Protein AF-0000000083136942 (afdb_homodimer)

Radius of gyration: 23.82 Å; Cα contacts (8 Å, |Δi|>4): 649; chains: 2; bounding box: 63×66×57 Å

Secondary structure (DSSP, 8-state):
--SSHHHHHHHHHHHHHHHHHHHHHHHHHHTEEE-SSSS-EEE--HHHHHHHH-HHHHHHHHHHHHHHHHHHHHHHHHHHHHHHHHHHT-GGGHHHHHHHHHGGGGS-THHHHHHHHHHHTT--SGGG-HHHHHHHHHHHHHHHHHHHHHHHHHHHHTHHHHHHHHHHTT--HHHIIIIIIHHHHHHHHHHHHHHHHHHHHT--HHHHHHHTTTS--HHHHHHHHHHH-HHHHHHHHHHHHHHHHHHHHHHHHHHHHHHHHH-/--SSHHHHHHHHHHHHHHHHHHHHHHHHHHTEEE-SSSS-EEE-THHHHHHHH-HHHHHHHHHHHHHHHHHHHHHHHHHHHHHHHHHHT-GGGHHHHHHHHHGGGGS-THHHHHHHHHHHTT--SGGG-HHHHHHHHHHHHHHHHHHHHHHHHHHHHTHHHHHHHHHHTT--HHHIIIIIIHHHHHHHHHHHHHHHHHHHHT--HHHHHHHTTTS--HHHHHHHHHHH-HHHHHHHHHHHHHHHHHHHHHHHHHHHHHHHHH-

Sequence (526 aa):
MKKSKKGSAAIMLVLIAYLLLPLIVTIVYSLFDKWTEIVPRGFSVKSYVELFQDPEFLMCILRSLIICVVPIVLTTVIILLAMFVTTLYFPKLDKYVQIICMIPYTIQGVILSVSILAAYVRSETFLSNRMVMLFGAYSVIIMPYIYQGIKNGMSAVNVHTLVEAAGMLGCSRIYAFFKVVVPNLISSVVVSSLLAVGIIFGDYVLVRNLTGTSFQNMQIYLYQTMKSDSMKASAVFVVIMAITFIIAAVTLHLKKRGRKAVRMKKSKKGSAAIMLVLIAYLLLPLIVTIVYSLFDKWTEIVPRGFSVKSYVELFQDPEFLMCILRSLIICVVPIVLTTVIILLAMFVTTLYFPKLDKYVQIICMIPYTIQGVILSVSILAAYVRSETFLSNRMVMLFGAYSVIIMPYIYQGIKNGMSAVNVHTLVEAAGMLGCSRIYAFFKVVVPNLISSVVVSSLLAVGIIFGDYVLVRNLTGTSFQNMQIYLYQTMKSDSMKASAVFVVIMAITFIIAAVTLHLKKRGRKAVR

pLDDT: mean 77.83, std 14.34, range [31.64, 95.19]

Nearest PDB structures (foldseek):
  8y5f-assembly1_C  TM=7.840E-01  e=5.054E-07  Escherichia coli
  8ja7-assembly1_A  TM=7.657E-01  e=7.708E-06  Mycobacterium tuberculosis H37Rv
  8zx1-assembly1_B  TM=7.702E-01  e=1.831E-05  Escherichia coli
  3d31-assembly1_C  TM=7.377E-01  e=4.540E-05  unclassified
  4jbw-assembly2_I  TM=7.467E-01  e=3.466E-04  Escherichia coli K-12

Structure (mmCIF, N/CA/C/O backbone):
data_AF-0000000083136942-model_v1
#
loop_
_entity.id
_entity.type
_entity.pdbx_description
1 polymer '2-aminoethylphosphonate transport system permease protein PhnV'
#
loop_
_atom_site.group_PDB
_atom_site.id
_atom_site.type_symbol
_atom_site.label_atom_id
_atom_site.label_alt_id
_atom_site.label_comp_id
_atom_site.label_asym_id
_atom_site.label_entity_id
_atom_site.label_seq_id
_atom_site.pdbx_PDB_ins_code
_atom_site.Cartn_x
_atom_site.Cartn_y
_atom_site.Cartn_z
_atom_site.occupancy
_atom_site.B_iso_or_equiv
_atom_site.auth_seq_id
_atom_site.auth_comp_id
_atom_site.auth_asym_id
_atom_site.auth_atom_id
_atom_site.pdbx_PDB_model_num
ATOM 1 N N . MET A 1 1 ? 32.969 15.234 12.531 1 31.67 1 MET A N 1
ATOM 2 C CA . MET A 1 1 ? 31.609 14.969 12.992 1 31.67 1 MET A CA 1
ATOM 3 C C . MET A 1 1 ? 30.656 14.82 11.812 1 31.67 1 MET A C 1
ATOM 5 O O . MET A 1 1 ? 29.438 14.852 11.984 1 31.67 1 MET A O 1
ATOM 9 N N . LYS A 1 2 ? 31.219 15.086 10.609 1 38.84 2 LYS A N 1
ATOM 10 C CA . LYS A 1 2 ? 30.828 15.211 9.203 1 38.84 2 LYS A CA 1
ATOM 11 C C . LYS A 1 2 ? 30.406 13.867 8.625 1 38.84 2 LYS A C 1
ATOM 13 O O . LYS A 1 2 ? 29.891 13.805 7.508 1 38.84 2 LYS A O 1
ATOM 18 N N . LYS A 1 3 ? 30.953 12.812 9.047 1 42.47 3 LYS A N 1
ATOM 19 C CA . LYS A 1 3 ? 31.156 11.516 8.406 1 42.47 3 LYS A CA 1
ATOM 20 C C . LYS A 1 3 ? 29.906 10.648 8.531 1 42.47 3 LYS A C 1
ATOM 22 O O . LYS A 1 3 ? 29.766 9.641 7.836 1 42.47 3 LYS A O 1
ATOM 27 N N . SER A 1 4 ? 29.156 10.664 9.555 1 46.84 4 SER A N 1
ATOM 28 C CA . SER A 1 4 ? 28.125 9.688 9.891 1 46.84 4 SER A CA 1
ATOM 29 C C . SER A 1 4 ? 26.875 9.898 9.047 1 46.84 4 SER A C 1
ATOM 31 O O . SER A 1 4 ? 25.906 9.141 9.156 1 46.84 4 SER A O 1
ATOM 33 N N . LYS A 1 5 ? 26.797 11.164 8.375 1 52.47 5 LYS A N 1
ATOM 34 C CA . LYS A 1 5 ? 25.812 11.93 7.621 1 52.47 5 LYS A CA 1
ATOM 35 C C . LYS A 1 5 ? 25.359 11.156 6.383 1 52.47 5 LYS A C 1
ATOM 37 O O . LYS A 1 5 ? 24.156 11.07 6.105 1 52.47 5 LYS A O 1
ATOM 42 N N . LYS A 1 6 ? 26.422 10.727 5.617 1 57.09 6 LYS A N 1
ATOM 43 C CA . LYS A 1 6 ? 26.5 10.023 4.34 1 57.09 6 LYS A CA 1
ATOM 44 C C . LYS A 1 6 ? 26.125 8.555 4.496 1 57.09 6 LYS A C 1
ATOM 46 O O . LYS A 1 6 ? 25.734 7.898 3.525 1 57.09 6 LYS A O 1
ATOM 51 N N . GLY A 1 7 ? 26.047 8.289 5.715 1 58.53 7 GLY A N 1
ATOM 52 C CA . GLY A 1 7 ? 25.875 6.871 5.98 1 58.53 7 GLY A CA 1
ATOM 53 C C . GLY A 1 7 ? 24.453 6.391 5.762 1 58.53 7 GLY A C 1
ATOM 54 O O . GLY A 1 7 ? 24.234 5.348 5.141 1 58.53 7 GLY A O 1
ATOM 55 N N . SER A 1 8 ? 23.5 7.207 6.277 1 65 8 SER A N 1
ATOM 56 C CA . SER A 1 8 ? 22.125 6.75 6.145 1 65 8 SER A CA 1
ATOM 57 C C . SER A 1 8 ? 21.672 6.762 4.688 1 65 8 SER A C 1
ATOM 59 O O . SER A 1 8 ? 21.016 5.824 4.227 1 65 8 SER A O 1
ATOM 61 N N . ALA A 1 9 ? 22.016 7.848 4.07 1 67.12 9 ALA A N 1
ATOM 62 C CA . ALA A 1 9 ? 21.734 7.906 2.639 1 67.12 9 ALA A CA 1
ATOM 63 C C . ALA A 1 9 ? 22.453 6.797 1.886 1 67.12 9 ALA A C 1
ATOM 65 O O . ALA A 1 9 ? 21.906 6.211 0.95 1 67.12 9 ALA A O 1
ATOM 66 N N . ALA A 1 10 ? 23.516 6.523 2.434 1 65.62 10 ALA A N 1
ATOM 67 C CA . ALA A 1 10 ? 24.312 5.477 1.812 1 65.62 10 ALA A CA 1
ATOM 68 C C . ALA A 1 10 ? 23.656 4.109 1.978 1 65.62 10 ALA A C 1
ATOM 70 O O . ALA A 1 10 ? 23.641 3.305 1.043 1 65.62 10 ALA A O 1
ATOM 71 N N . ILE A 1 11 ? 23.125 3.943 3.111 1 65.69 11 ILE A N 1
ATOM 72 C CA . ILE A 1 11 ? 22.484 2.66 3.377 1 65.69 11 ILE A CA 1
ATOM 73 C C . ILE A 1 11 ? 21.25 2.504 2.488 1 65.69 11 ILE A C 1
ATOM 75 O O . ILE A 1 11 ? 21.016 1.436 1.917 1 65.69 11 ILE A O 1
ATOM 79 N N . MET A 1 12 ? 20.578 3.604 2.404 1 69.75 12 MET A N 1
ATOM 80 C CA . MET A 1 12 ? 19.406 3.564 1.527 1 69.75 12 MET A CA 1
ATOM 81 C C . MET A 1 12 ? 19.828 3.322 0.08 1 69.75 12 MET A C 1
ATOM 83 O O . MET A 1 12 ? 19.172 2.566 -0.64 1 69.75 12 MET A O 1
ATOM 87 N N . LEU A 1 13 ? 20.859 3.953 -0.242 1 67.38 13 LEU A N 1
ATOM 88 C CA . LEU A 1 13 ? 21.359 3.799 -1.603 1 67.38 13 LEU A CA 1
ATOM 89 C C . LEU A 1 13 ? 21.828 2.365 -1.854 1 67.38 13 LEU A C 1
ATOM 91 O O . LEU A 1 13 ? 21.578 1.812 -2.928 1 67.38 13 LEU A O 1
ATOM 95 N N . VAL A 1 14 ? 22.406 1.811 -0.846 1 64.5 14 VAL A N 1
ATOM 96 C CA . VAL A 1 14 ? 22.875 0.437 -0.974 1 64.5 14 VAL A CA 1
ATOM 97 C C . VAL A 1 14 ? 21.688 -0.509 -1.119 1 64.5 14 VAL A C 1
ATOM 99 O O . VAL A 1 14 ? 21.719 -1.425 -1.946 1 64.5 14 VAL A O 1
ATOM 102 N N . LEU A 1 15 ? 20.734 -0.214 -0.345 1 64.44 15 LEU A N 1
ATOM 103 C CA . LEU A 1 15 ? 19.547 -1.063 -0.399 1 64.44 15 LEU A CA 1
ATOM 104 C C . LEU A 1 15 ? 18.859 -0.941 -1.752 1 64.44 15 LEU A C 1
ATOM 106 O O . LEU A 1 15 ? 18.453 -1.946 -2.338 1 64.44 15 LEU A O 1
ATOM 110 N N . ILE A 1 16 ? 18.828 0.264 -2.215 1 66 16 ILE A N 1
ATOM 111 C CA . ILE A 1 16 ? 18.188 0.523 -3.502 1 66 16 ILE A CA 1
ATOM 112 C C . ILE A 1 16 ? 19.047 -0.062 -4.625 1 66 16 ILE A C 1
ATOM 114 O O . ILE A 1 16 ? 18.516 -0.68 -5.555 1 66 16 ILE A O 1
ATOM 118 N N . ALA A 1 17 ? 20.312 0.191 -4.453 1 62.88 17 ALA A N 1
ATOM 119 C CA . ALA A 1 17 ? 21.219 -0.336 -5.465 1 62.88 17 ALA A CA 1
ATOM 120 C C . ALA A 1 17 ? 21.141 -1.857 -5.543 1 62.88 17 ALA A C 1
ATOM 122 O O . ALA A 1 17 ? 21.141 -2.432 -6.633 1 62.88 17 ALA A O 1
ATOM 123 N N . TYR A 1 18 ? 21.172 -2.402 -4.422 1 60.44 18 TYR A N 1
ATOM 124 C CA . TYR A 1 18 ? 21.031 -3.854 -4.355 1 60.44 18 TYR A CA 1
ATOM 125 C C . TYR A 1 18 ? 19.75 -4.312 -5.059 1 60.44 18 TYR A C 1
ATOM 127 O O . TYR A 1 18 ? 19.75 -5.316 -5.77 1 60.44 18 TYR A O 1
ATOM 135 N N . LEU A 1 19 ? 18.766 -3.479 -4.898 1 59.69 19 LEU A N 1
ATOM 136 C CA . LEU A 1 19 ? 17.469 -3.914 -5.414 1 59.69 19 LEU A CA 1
ATOM 137 C C . LEU A 1 19 ? 17.281 -3.453 -6.855 1 59.69 19 LEU A C 1
ATOM 139 O O . LEU A 1 19 ? 16.578 -4.109 -7.633 1 59.69 19 LEU A O 1
ATOM 143 N N . LEU A 1 20 ? 17.859 -2.326 -7.129 1 63.94 20 LEU A N 1
ATOM 144 C CA . LEU A 1 20 ? 17.75 -1.804 -8.484 1 63.94 20 LEU A CA 1
ATOM 145 C C . LEU A 1 20 ? 18.641 -2.588 -9.438 1 63.94 20 LEU A C 1
ATOM 147 O O . LEU A 1 20 ? 18.391 -2.637 -10.641 1 63.94 20 LEU A O 1
ATOM 151 N N . LEU A 1 21 ? 19.656 -3.184 -8.836 1 64.31 21 LEU A N 1
ATOM 152 C CA . LEU A 1 21 ? 20.609 -3.912 -9.664 1 64.31 21 LEU A CA 1
ATOM 153 C C . LEU A 1 21 ? 19.906 -4.973 -10.508 1 64.31 21 LEU A C 1
ATOM 155 O O . LEU A 1 21 ? 20.125 -5.055 -11.719 1 64.31 21 LEU A O 1
ATOM 159 N N . PRO A 1 22 ? 19.078 -5.727 -9.828 1 61.41 22 PRO A N 1
ATOM 160 C CA . PRO A 1 22 ? 18.375 -6.719 -10.656 1 61.41 22 PRO A CA 1
ATOM 161 C C . PRO A 1 22 ? 17.516 -6.078 -11.742 1 61.41 22 PRO A C 1
ATOM 163 O O . PRO A 1 22 ? 17.344 -6.648 -12.82 1 61.41 22 PRO A O 1
ATOM 166 N N . LEU A 1 23 ? 17.031 -4.988 -11.406 1 63.66 23 LEU A N 1
ATOM 167 C CA . LEU A 1 23 ? 16.219 -4.262 -12.383 1 63.66 23 LEU A CA 1
ATOM 168 C C . LEU A 1 23 ? 17.078 -3.83 -13.578 1 63.66 23 LEU A C 1
ATOM 170 O O . LEU A 1 23 ? 16.656 -3.967 -14.727 1 63.66 23 LEU A O 1
ATOM 174 N N . ILE A 1 24 ? 18.188 -3.277 -13.227 1 64.88 24 ILE A N 1
ATOM 175 C CA . ILE A 1 24 ? 19.094 -2.814 -14.273 1 64.88 24 ILE A CA 1
ATOM 176 C C . ILE A 1 24 ? 19.547 -3.998 -15.117 1 64.88 24 ILE A C 1
ATOM 178 O O . ILE A 1 24 ? 19.609 -3.902 -16.344 1 64.88 24 ILE A O 1
ATOM 182 N N . VAL A 1 25 ? 19.797 -5.059 -14.5 1 61.03 25 VAL A N 1
ATOM 183 C CA . VAL A 1 25 ? 20.25 -6.254 -15.211 1 61.03 25 VAL A CA 1
ATOM 184 C C . VAL A 1 25 ? 19.141 -6.738 -16.156 1 61.03 25 VAL A C 1
ATOM 186 O O . VAL A 1 25 ? 19.422 -7.117 -17.297 1 61.03 25 VAL A O 1
ATOM 189 N N . THR A 1 26 ? 17.969 -6.68 -15.648 1 60.09 26 THR A N 1
ATOM 190 C CA . THR A 1 26 ? 16.859 -7.125 -16.469 1 60.09 26 THR A CA 1
ATOM 191 C C . THR A 1 26 ? 16.672 -6.207 -17.672 1 60.09 26 THR A C 1
ATOM 193 O O . THR A 1 26 ? 16.375 -6.672 -18.781 1 60.09 26 THR A O 1
ATOM 196 N N . ILE A 1 27 ? 16.781 -4.973 -17.406 1 63.72 27 ILE A N 1
ATOM 197 C CA . ILE A 1 27 ? 16.656 -4.008 -18.484 1 63.72 27 ILE A CA 1
ATOM 198 C C . ILE A 1 27 ? 17.719 -4.297 -19.547 1 63.72 27 ILE A C 1
ATOM 200 O O . ILE A 1 27 ? 17.438 -4.289 -20.75 1 63.72 27 ILE A O 1
ATOM 204 N N . VAL A 1 28 ? 18.891 -4.566 -19.047 1 61 28 VAL A N 1
ATOM 205 C CA . VAL A 1 28 ? 19.984 -4.863 -19.953 1 61 28 VAL A CA 1
ATOM 206 C C . VAL A 1 28 ? 19.719 -6.18 -20.688 1 61 28 VAL A C 1
ATOM 208 O O . VAL A 1 28 ? 19.938 -6.285 -21.891 1 61 28 VAL A O 1
ATOM 211 N N . TYR A 1 29 ? 19.234 -7.141 -20.016 1 59.12 29 TYR A N 1
ATOM 212 C CA . TYR A 1 29 ? 18.922 -8.445 -20.594 1 59.12 29 TYR A CA 1
ATOM 213 C C . TYR A 1 29 ? 17.844 -8.32 -21.656 1 59.12 29 TYR A C 1
ATOM 215 O O . TYR A 1 29 ? 17.828 -9.078 -22.625 1 59.12 29 TYR A O 1
ATOM 223 N N . SER A 1 30 ? 16.938 -7.465 -21.375 1 58.81 30 SER A N 1
ATOM 224 C CA . SER A 1 30 ? 15.82 -7.293 -22.297 1 58.81 30 SER A CA 1
ATOM 225 C C . SER A 1 30 ? 16.297 -6.738 -23.641 1 58.81 30 SER A C 1
ATOM 227 O O . SER A 1 30 ? 15.609 -6.898 -24.656 1 58.81 30 SER A O 1
ATOM 229 N N . LEU A 1 31 ? 17.328 -6.09 -23.484 1 56.25 31 LEU A N 1
ATOM 230 C CA . LEU A 1 31 ? 17.844 -5.441 -24.688 1 56.25 31 LEU A CA 1
ATOM 231 C C . LEU A 1 31 ? 18.703 -6.398 -25.5 1 56.25 31 LEU A C 1
ATOM 233 O O . LEU A 1 31 ? 19.062 -6.102 -26.641 1 56.25 31 LEU A O 1
ATOM 237 N N . PHE A 1 32 ? 19.094 -7.633 -24.859 1 51.53 32 PHE A N 1
ATOM 238 C CA . PHE A 1 32 ? 20.031 -8.492 -25.562 1 51.53 32 PHE A CA 1
ATOM 239 C C . PHE A 1 32 ? 19.375 -9.828 -25.922 1 51.53 32 PHE A C 1
ATOM 241 O O . PHE A 1 32 ? 18.516 -10.32 -25.203 1 51.53 32 PHE A O 1
ATOM 248 N N . ASP A 1 33 ? 19.188 -10.344 -27.156 1 49.34 33 ASP A N 1
ATOM 249 C CA . ASP A 1 33 ? 18.547 -11.508 -27.75 1 49.34 33 ASP A CA 1
ATOM 250 C C . ASP A 1 33 ? 19 -12.797 -27.062 1 49.34 33 ASP A C 1
ATOM 252 O O . A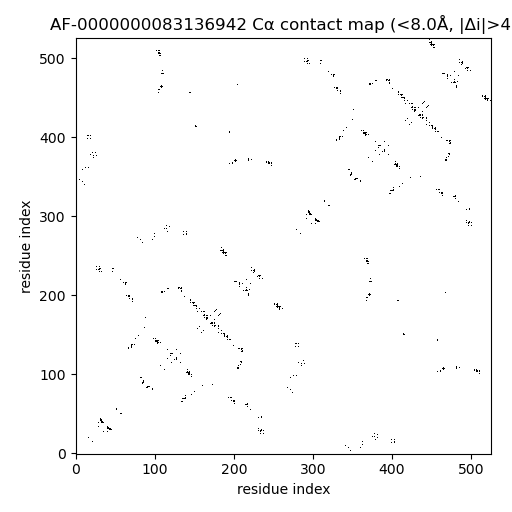SP A 1 33 ? 18.188 -13.711 -26.844 1 49.34 33 ASP A O 1
ATOM 256 N N . LYS A 1 34 ? 20.344 -13.43 -27.266 1 45.78 34 LYS A N 1
ATOM 257 C CA . LYS A 1 34 ? 20.875 -14.758 -26.984 1 45.78 34 LYS A CA 1
ATOM 258 C C . LYS A 1 34 ? 21.703 -14.75 -25.703 1 45.78 34 LYS A C 1
ATOM 260 O O . LYS A 1 34 ? 22.641 -13.961 -25.547 1 45.78 34 LYS A O 1
ATOM 265 N N . TRP A 1 35 ? 21.188 -14.93 -24.5 1 43.81 35 TRP A N 1
ATOM 266 C CA . TRP A 1 35 ? 22.062 -14.984 -23.344 1 43.81 35 TRP A CA 1
ATOM 267 C C . TRP A 1 35 ? 22.812 -16.312 -23.297 1 43.81 35 TRP A C 1
ATOM 269 O O . TRP A 1 35 ? 22.328 -17.281 -22.719 1 43.81 35 TRP A O 1
ATOM 279 N N . THR A 1 36 ? 23.234 -17 -24.344 1 39.06 36 THR A N 1
ATOM 280 C CA . THR A 1 36 ? 24.125 -18.094 -23.969 1 39.06 36 THR A CA 1
ATOM 281 C C . THR A 1 36 ? 25.156 -17.625 -22.938 1 39.06 36 THR A C 1
ATOM 283 O O . THR A 1 36 ? 25.516 -18.375 -22.031 1 39.06 36 THR A O 1
ATOM 286 N N . GLU A 1 37 ? 26.5 -16.906 -23.453 1 38.91 37 GLU A N 1
ATOM 287 C CA . GLU A 1 37 ? 27.688 -16.562 -22.688 1 38.91 37 GLU A CA 1
ATOM 288 C C . GLU A 1 37 ? 27.484 -15.273 -21.891 1 38.91 37 GLU A C 1
ATOM 290 O O . GLU A 1 37 ? 26.484 -14.586 -22.078 1 38.91 37 GLU A O 1
ATOM 295 N N . ILE A 1 38 ? 28.703 -14.617 -21.016 1 41.06 38 ILE A N 1
ATOM 296 C CA . ILE A 1 38 ? 29 -13.484 -20.156 1 41.06 38 ILE A CA 1
ATOM 297 C C . ILE A 1 38 ? 28.438 -12.203 -20.766 1 41.06 38 ILE A C 1
ATOM 299 O O . ILE A 1 38 ? 28.219 -11.219 -20.062 1 41.06 38 ILE A O 1
ATOM 303 N N . VAL A 1 39 ? 28.703 -11.891 -22.125 1 40.75 39 VAL A N 1
ATOM 304 C CA . VAL A 1 39 ? 28.531 -10.625 -22.828 1 40.75 39 VAL A CA 1
ATOM 305 C C . VAL A 1 39 ? 27.266 -10.672 -23.688 1 40.75 39 VAL A C 1
ATOM 307 O O . VAL A 1 39 ? 27.094 -11.602 -24.484 1 40.75 39 VAL A O 1
ATOM 310 N N . PRO A 1 40 ? 26.141 -9.93 -23.266 1 46.78 40 PRO A N 1
ATOM 311 C CA . PRO A 1 40 ? 24.906 -9.859 -24.047 1 46.78 40 PRO A CA 1
ATOM 312 C C . PRO A 1 40 ? 25.172 -9.656 -25.547 1 46.78 40 PRO A C 1
ATOM 314 O O . PRO A 1 40 ? 25.922 -8.75 -25.922 1 46.78 40 PRO A O 1
ATOM 317 N N . ARG A 1 41 ? 25.438 -10.555 -26.422 1 44.19 41 ARG A N 1
ATOM 318 C CA . ARG A 1 41 ? 25.594 -10.383 -27.859 1 44.19 41 ARG A CA 1
ATOM 319 C C . ARG A 1 41 ? 24.234 -10.375 -28.562 1 44.19 41 ARG A C 1
ATOM 321 O O . ARG A 1 41 ? 23.344 -11.164 -28.219 1 44.19 41 ARG A O 1
ATOM 328 N N . GLY A 1 42 ? 23.797 -9.195 -29.469 1 46.5 42 GLY A N 1
ATOM 329 C CA . GLY A 1 42 ? 22.812 -8.914 -30.484 1 46.5 42 GLY A CA 1
ATOM 330 C C . GLY A 1 42 ? 21.594 -8.18 -29.953 1 46.5 42 GLY A C 1
ATOM 331 O O . GLY A 1 42 ? 20.797 -8.75 -29.219 1 46.5 42 GLY A O 1
ATOM 332 N N . PHE A 1 43 ? 21.578 -6.977 -30 1 50.41 43 PHE A N 1
ATOM 333 C CA . PHE A 1 43 ? 20.484 -6.062 -29.719 1 50.41 43 PHE A CA 1
ATOM 334 C C . PHE A 1 43 ? 19.219 -6.504 -30.453 1 50.41 43 PHE A C 1
ATOM 336 O O . PHE A 1 43 ? 19.219 -6.656 -31.672 1 50.41 43 PHE A O 1
ATOM 343 N N . SER A 1 44 ? 18.5 -7.457 -30.203 1 58.31 44 SER A N 1
ATOM 344 C CA . SER A 1 44 ? 17.312 -7.812 -30.984 1 58.31 44 SER A CA 1
ATOM 345 C C . SER A 1 44 ? 16.062 -7.137 -30.422 1 58.31 44 SER A C 1
ATOM 347 O O . SER A 1 44 ? 15.703 -7.352 -29.266 1 58.31 44 SER A O 1
ATOM 349 N N . VAL A 1 45 ? 15.711 -5.914 -31.031 1 66.5 45 VAL A N 1
ATOM 350 C CA . VAL A 1 45 ? 14.453 -5.191 -30.828 1 66.5 45 VAL A CA 1
ATOM 351 C C . VAL A 1 45 ? 13.289 -6.031 -31.344 1 66.5 45 VAL A C 1
ATOM 353 O O . VAL A 1 45 ? 12.133 -5.602 -31.281 1 66.5 45 VAL A O 1
ATOM 356 N N . LYS A 1 46 ? 13.57 -7.188 -31.844 1 73.56 46 LYS A N 1
ATOM 357 C CA . LYS A 1 46 ? 12.531 -8.031 -32.406 1 73.56 46 LYS A CA 1
ATOM 358 C C . LYS A 1 46 ? 11.484 -8.406 -31.375 1 73.56 46 LYS A C 1
ATOM 360 O O . LYS A 1 46 ? 10.289 -8.43 -31.656 1 73.56 46 LYS A O 1
ATOM 365 N N . SER A 1 47 ? 11.977 -8.516 -30.156 1 75.81 47 SER A N 1
ATOM 366 C CA . SER A 1 47 ? 11.062 -8.906 -29.078 1 75.81 47 SER A CA 1
ATOM 367 C C . SER A 1 47 ? 10.094 -7.773 -28.75 1 75.81 47 SER A C 1
ATOM 369 O O . SER A 1 47 ? 8.93 -8.023 -28.438 1 75.81 47 SER A O 1
ATOM 371 N N . TYR A 1 48 ? 10.57 -6.625 -29 1 80.69 48 TYR A N 1
ATOM 372 C CA . TYR A 1 48 ? 9.703 -5.488 -28.719 1 80.69 48 TYR A CA 1
ATOM 373 C C . TYR A 1 48 ? 8.648 -5.32 -29.812 1 80.69 48 TYR A C 1
ATOM 375 O O . TYR A 1 48 ? 7.488 -5.027 -29.531 1 80.69 48 TYR A O 1
ATOM 383 N N . VAL A 1 49 ? 9.07 -5.559 -30.984 1 80.31 49 VAL A N 1
ATOM 384 C CA . VAL A 1 49 ? 8.148 -5.434 -32.125 1 80.31 49 VAL A CA 1
ATOM 385 C C . VAL A 1 49 ? 7.074 -6.516 -32.031 1 80.31 49 VAL A C 1
ATOM 387 O O . VAL A 1 49 ? 5.891 -6.242 -32.25 1 80.31 49 VAL A O 1
ATOM 390 N N . GLU A 1 50 ? 7.438 -7.609 -31.688 1 82.56 50 GLU A N 1
ATOM 391 C CA . GLU A 1 50 ? 6.496 -8.711 -31.562 1 82.56 50 GLU A CA 1
ATOM 392 C C . GLU A 1 50 ? 5.5 -8.461 -30.438 1 82.56 50 GLU A C 1
ATOM 394 O O . GLU A 1 50 ? 4.32 -8.805 -30.547 1 82.56 50 GLU A O 1
ATOM 399 N N . LEU A 1 51 ? 5.977 -7.84 -29.438 1 84.75 51 LEU A N 1
ATOM 400 C CA . LEU A 1 51 ? 5.125 -7.562 -28.281 1 84.75 51 LEU A CA 1
ATOM 401 C C . LEU A 1 51 ? 4.043 -6.555 -28.641 1 84.75 51 LEU A C 1
ATOM 403 O O . LEU A 1 51 ? 2.875 -6.738 -28.281 1 84.75 51 LEU A O 1
ATOM 407 N N . PHE A 1 52 ? 4.469 -5.508 -29.375 1 87.44 52 PHE A N 1
ATOM 408 C CA . PHE A 1 52 ? 3.514 -4.445 -29.672 1 87.44 52 PHE A CA 1
ATOM 409 C C . PHE A 1 52 ? 2.598 -4.844 -30.828 1 87.44 52 PHE A C 1
ATOM 411 O O . PHE A 1 52 ? 1.589 -4.184 -31.078 1 87.44 52 PHE A O 1
ATOM 418 N N . GLN A 1 53 ? 2.895 -5.949 -31.453 1 86.62 53 GLN A N 1
ATOM 419 C CA . GLN A 1 53 ? 2.035 -6.484 -32.5 1 86.62 53 GLN A CA 1
ATOM 420 C C . GLN A 1 53 ? 1.054 -7.508 -31.938 1 86.62 53 GLN A C 1
ATOM 422 O O . GLN A 1 53 ? 0.091 -7.887 -32.625 1 86.62 53 GLN A O 1
ATOM 427 N N . ASP A 1 54 ? 1.229 -7.867 -30.719 1 86.94 54 ASP A N 1
ATOM 428 C CA . ASP A 1 54 ? 0.336 -8.805 -30.047 1 86.94 54 ASP A CA 1
ATOM 429 C C . ASP A 1 54 ? -0.864 -8.078 -29.438 1 86.94 54 ASP A C 1
ATOM 431 O O . ASP A 1 54 ? -0.719 -7.32 -28.484 1 86.94 54 ASP A O 1
ATOM 435 N N . PRO A 1 55 ? -1.991 -8.297 -30.047 1 88.88 55 PRO A N 1
ATOM 436 C CA . PRO A 1 55 ? -3.189 -7.621 -29.547 1 88.88 55 PRO A CA 1
ATOM 437 C C . PRO A 1 55 ? -3.484 -7.949 -28.094 1 88.88 55 PRO A C 1
ATOM 439 O O . PRO A 1 55 ? -4.035 -7.113 -27.359 1 88.88 55 PRO A O 1
ATOM 442 N N . GLU A 1 56 ? -3.107 -9.062 -27.688 1 87.56 56 GLU A N 1
ATOM 443 C CA . GLU A 1 56 ? -3.355 -9.445 -26.297 1 87.56 56 GLU A CA 1
ATOM 444 C C . GLU A 1 56 ? -2.514 -8.617 -25.328 1 87.56 56 GLU A C 1
ATOM 446 O O . GLU A 1 56 ? -2.979 -8.242 -24.25 1 87.56 56 GLU A O 1
ATOM 451 N N . PHE A 1 57 ? -1.362 -8.312 -25.797 1 89.19 57 PHE A N 1
ATOM 452 C CA . PHE A 1 57 ? -0.48 -7.504 -24.969 1 89.19 57 PHE A CA 1
ATOM 453 C C . PHE A 1 57 ? -1.015 -6.082 -24.828 1 89.19 57 PHE A C 1
ATOM 455 O O . PHE A 1 57 ? -1.04 -5.523 -23.734 1 89.19 57 PHE A O 1
ATOM 462 N N . LEU A 1 58 ? -1.463 -5.539 -25.859 1 89.5 58 LEU A N 1
ATOM 463 C CA . LEU A 1 58 ? -2.008 -4.184 -25.828 1 89.5 58 LEU A CA 1
ATOM 464 C C . LEU A 1 58 ? -3.271 -4.125 -24.984 1 89.5 58 LEU A C 1
ATOM 466 O O . LEU A 1 58 ? -3.496 -3.145 -24.266 1 89.5 58 LEU A O 1
ATOM 470 N N . MET A 1 59 ? -4.016 -5.133 -25.062 1 90.25 59 MET A N 1
ATOM 471 C CA . MET A 1 59 ? -5.23 -5.188 -24.266 1 90.25 59 MET A CA 1
ATOM 472 C C . MET A 1 59 ? -4.898 -5.316 -22.781 1 90.25 59 MET A C 1
ATOM 474 O O . MET A 1 59 ? -5.605 -4.77 -21.938 1 90.25 59 MET A O 1
ATOM 478 N N . CYS A 1 60 ? -3.812 -5.984 -22.453 1 89.88 60 CYS A N 1
ATOM 479 C CA . CYS A 1 60 ? -3.381 -6.137 -21.078 1 89.88 60 CYS A CA 1
ATOM 480 C C . CYS A 1 60 ? -2.953 -4.797 -20.484 1 89.88 60 CYS A C 1
ATOM 482 O O . CYS A 1 60 ? -3.189 -4.531 -19.297 1 89.88 60 CYS A O 1
ATOM 484 N N . ILE A 1 61 ? -2.336 -4.016 -21.391 1 88.94 61 ILE A N 1
ATOM 485 C CA . ILE A 1 61 ? -1.915 -2.689 -20.938 1 88.94 61 ILE A CA 1
ATOM 486 C C . ILE A 1 61 ? -3.143 -1.843 -20.609 1 88.94 61 ILE A C 1
ATOM 488 O O . ILE A 1 61 ? -3.209 -1.229 -19.547 1 88.94 61 ILE A O 1
ATOM 492 N N . LEU A 1 62 ? -4.074 -1.876 -21.469 1 90.25 62 LEU A N 1
ATOM 493 C CA . LEU A 1 62 ? -5.289 -1.094 -21.281 1 90.25 62 LEU A CA 1
ATOM 494 C C . LEU A 1 62 ? -6.074 -1.591 -20.062 1 90.25 62 LEU A C 1
ATOM 496 O O . LEU A 1 62 ? -6.59 -0.79 -19.281 1 90.25 62 LEU A O 1
ATOM 500 N N . ARG A 1 63 ? -6.133 -2.859 -19.938 1 90.56 63 ARG A N 1
ATOM 501 C CA . ARG A 1 63 ? -6.84 -3.445 -18.797 1 90.56 63 ARG A CA 1
ATOM 502 C C . ARG A 1 63 ? -6.18 -3.055 -17.484 1 90.56 63 ARG A C 1
ATOM 504 O O . ARG A 1 63 ? -6.863 -2.73 -16.5 1 90.56 63 ARG A O 1
ATOM 511 N N . SER A 1 64 ? -4.852 -3.078 -17.469 1 89.69 64 SER A N 1
ATOM 512 C CA . SER A 1 64 ? -4.117 -2.707 -16.266 1 89.69 64 SER A CA 1
ATOM 513 C C . SER A 1 64 ? -4.371 -1.251 -15.891 1 89.69 64 SER A C 1
ATOM 515 O O . SER A 1 64 ? -4.52 -0.925 -14.711 1 89.69 64 SER A O 1
ATOM 517 N N . LEU A 1 65 ? -4.5 -0.444 -16.891 1 89.12 65 LEU A N 1
ATOM 518 C CA . LEU A 1 65 ? -4.754 0.971 -16.656 1 89.12 65 LEU A CA 1
ATOM 519 C C . LEU A 1 65 ? -6.164 1.183 -16.109 1 89.12 65 LEU A C 1
ATOM 521 O O . LEU A 1 65 ? -6.359 1.946 -15.156 1 89.12 65 LEU A O 1
ATOM 525 N N . ILE A 1 66 ? -7.062 0.502 -16.641 1 92 66 ILE A N 1
ATOM 526 C CA . ILE A 1 66 ? -8.453 0.641 -16.219 1 92 66 ILE A CA 1
ATOM 527 C C . ILE A 1 66 ? -8.633 0.103 -14.805 1 92 66 ILE A C 1
ATOM 529 O O . ILE A 1 66 ? -9.328 0.708 -13.992 1 92 66 ILE A O 1
ATOM 533 N N . ILE A 1 67 ? -7.949 -0.966 -14.531 1 91.69 67 ILE A N 1
ATOM 534 C CA . ILE A 1 67 ? -8.031 -1.604 -13.227 1 91.69 67 ILE A CA 1
ATOM 535 C C . ILE A 1 67 ? -7.449 -0.68 -12.156 1 91.69 67 ILE A C 1
ATOM 537 O O . ILE A 1 67 ? -7.887 -0.698 -11.008 1 91.69 67 ILE A O 1
ATOM 541 N N . CYS A 1 68 ? -6.555 0.128 -12.586 1 89.88 68 CYS A N 1
ATOM 542 C CA . CYS A 1 68 ? -5.934 1.062 -11.656 1 89.88 68 CYS A CA 1
ATOM 543 C C . CYS A 1 68 ? -6.781 2.316 -11.5 1 89.88 68 CYS A C 1
ATOM 545 O O . CYS A 1 68 ? -7.125 2.701 -10.375 1 89.88 68 CYS A O 1
ATOM 547 N N . VAL A 1 69 ? -7.238 2.877 -12.578 1 91.69 69 VAL A N 1
ATOM 548 C CA . VAL A 1 69 ? -7.828 4.211 -12.594 1 91.69 69 VAL A CA 1
ATOM 549 C C . VAL A 1 69 ? -9.227 4.164 -11.977 1 91.69 69 VAL A C 1
ATOM 551 O O . VAL A 1 69 ? -9.57 5 -11.133 1 91.69 69 VAL A O 1
ATOM 554 N N . VAL A 1 70 ? -10.008 3.229 -12.266 1 94.75 70 VAL A N 1
ATOM 555 C CA . VAL A 1 70 ? -11.422 3.205 -11.891 1 94.75 70 VAL A CA 1
ATOM 556 C C . VAL A 1 70 ? -11.555 3.1 -10.375 1 94.75 70 VAL A C 1
ATOM 558 O O . VAL A 1 70 ? -12.195 3.941 -9.742 1 94.75 70 VAL A O 1
ATOM 561 N N . PRO A 1 71 ? -10.914 2.084 -9.727 1 94.56 71 PRO A N 1
ATOM 562 C CA . PRO A 1 71 ? -11.055 2.002 -8.273 1 94.56 71 PRO A CA 1
ATOM 563 C C . PRO A 1 71 ? -10.461 3.209 -7.555 1 94.56 71 PRO A C 1
ATOM 565 O O . PRO A 1 71 ? -10.984 3.641 -6.523 1 94.56 71 PRO A O 1
ATOM 568 N N . ILE A 1 72 ? -9.391 3.754 -8.078 1 94.38 72 ILE A N 1
ATOM 569 C CA . ILE A 1 72 ? -8.719 4.875 -7.426 1 94.38 72 ILE A CA 1
ATOM 570 C C . ILE A 1 72 ? -9.625 6.105 -7.473 1 94.38 72 ILE A C 1
ATOM 572 O O . ILE A 1 72 ? -9.805 6.785 -6.457 1 94.38 72 ILE A O 1
ATOM 576 N N . VAL A 1 73 ? -10.211 6.402 -8.625 1 95.19 73 VAL A N 1
ATOM 577 C CA . VAL A 1 73 ? -11.102 7.551 -8.781 1 95.19 73 VAL A CA 1
ATOM 578 C C . VAL A 1 73 ? -12.344 7.355 -7.922 1 95.19 73 VAL A C 1
ATOM 580 O O . VAL A 1 73 ? -12.75 8.258 -7.184 1 95.19 73 VAL A O 1
ATOM 583 N N . LEU A 1 74 ? -12.898 6.223 -7.992 1 93.75 74 LEU A N 1
ATOM 584 C CA . LEU A 1 74 ? -14.109 5.926 -7.242 1 93.75 74 LEU A CA 1
ATOM 585 C C . LEU A 1 74 ? -13.875 6.066 -5.746 1 93.75 74 LEU A C 1
ATOM 587 O O . LEU A 1 74 ? -14.641 6.738 -5.051 1 93.75 74 LEU A O 1
ATOM 591 N N . THR A 1 75 ? -12.789 5.473 -5.23 1 94 75 THR A N 1
ATOM 592 C CA . THR A 1 75 ? -12.492 5.488 -3.803 1 94 75 THR A CA 1
ATOM 593 C C . THR A 1 75 ? -12.141 6.898 -3.338 1 94 75 THR A C 1
ATOM 595 O O . THR A 1 75 ? -12.562 7.324 -2.26 1 94 75 THR A O 1
ATOM 598 N N . THR A 1 76 ? -11.398 7.602 -4.164 1 94.5 76 THR A N 1
ATOM 599 C CA . THR A 1 76 ? -11.016 8.969 -3.814 1 94.5 76 THR A CA 1
ATOM 600 C C . THR A 1 76 ? -12.25 9.852 -3.682 1 94.5 76 THR A C 1
ATOM 602 O O . THR A 1 76 ? -12.375 10.609 -2.713 1 94.5 76 THR A O 1
ATOM 605 N N . VAL A 1 77 ? -13.148 9.758 -4.629 1 93.56 77 VAL A N 1
ATOM 606 C CA . VAL A 1 77 ? -14.367 10.562 -4.613 1 93.56 77 VAL A CA 1
ATOM 607 C C . VAL A 1 77 ? -15.203 10.203 -3.391 1 93.56 77 VAL A C 1
ATOM 609 O O . VAL A 1 77 ? -15.695 11.086 -2.682 1 93.56 77 VAL A O 1
ATOM 612 N N . ILE A 1 78 ? -15.352 8.992 -3.105 1 91.31 78 ILE A N 1
ATOM 613 C CA . ILE A 1 78 ? -16.172 8.523 -1.993 1 91.31 78 ILE A CA 1
ATOM 614 C C . ILE A 1 78 ? -15.57 9 -0.673 1 91.31 78 ILE A C 1
ATOM 616 O O . ILE A 1 78 ? -16.281 9.508 0.194 1 91.31 78 ILE A O 1
ATOM 620 N N . ILE A 1 79 ? -14.258 8.852 -0.508 1 92.69 79 ILE A N 1
ATOM 621 C CA . ILE A 1 79 ? -13.594 9.234 0.737 1 92.69 79 ILE A CA 1
ATOM 622 C C . ILE A 1 79 ? -13.617 10.75 0.894 1 92.69 79 ILE A C 1
ATOM 624 O O . ILE A 1 79 ? -13.828 11.266 1.995 1 92.69 79 ILE A O 1
ATOM 628 N N . LEU A 1 80 ? -13.398 11.492 -0.198 1 91.75 80 LEU A N 1
ATOM 629 C CA . LEU A 1 80 ? -13.453 12.953 -0.148 1 91.75 80 LEU A CA 1
ATOM 630 C C . LEU A 1 80 ? -14.836 13.43 0.278 1 91.75 80 LEU A C 1
ATOM 632 O O . LEU A 1 80 ? -14.961 14.359 1.083 1 91.75 80 LEU A O 1
ATOM 636 N N . LEU A 1 81 ? -15.867 12.812 -0.277 1 90.44 81 LEU A N 1
ATOM 637 C CA . LEU A 1 81 ? -17.234 13.172 0.089 1 90.44 81 LEU A CA 1
ATOM 638 C C . LEU A 1 81 ? -17.5 12.836 1.551 1 90.44 81 LEU A C 1
ATOM 640 O O . LEU A 1 81 ? -18.156 13.609 2.258 1 90.44 81 LEU A O 1
ATOM 644 N N . ALA A 1 82 ? -17.016 11.703 1.971 1 89.81 82 ALA A N 1
ATOM 645 C CA . ALA A 1 82 ? -17.203 11.32 3.369 1 89.81 82 ALA A CA 1
ATOM 646 C C . ALA A 1 82 ? -16.484 12.297 4.301 1 89.81 82 ALA A C 1
ATOM 648 O O . ALA A 1 82 ? -17.031 12.703 5.324 1 89.81 82 ALA A O 1
ATOM 649 N N . MET A 1 83 ? -15.289 12.672 3.939 1 90.19 83 MET A N 1
ATOM 650 C CA . MET A 1 83 ? -14.516 13.578 4.781 1 90.19 83 MET A CA 1
ATOM 651 C C . MET A 1 83 ? -15.094 14.984 4.734 1 90.19 83 MET A C 1
ATOM 653 O O . MET A 1 83 ? -14.969 15.75 5.695 1 90.19 83 MET A O 1
ATOM 657 N N . PHE A 1 84 ? -15.734 15.352 3.604 1 88.69 84 PHE A N 1
ATOM 658 C CA . PHE A 1 84 ? -16.469 16.609 3.492 1 88.69 84 PHE A CA 1
ATOM 659 C C . PHE A 1 84 ? -17.578 16.672 4.535 1 88.69 84 PHE A C 1
ATOM 661 O O . PHE A 1 84 ? -17.688 17.672 5.266 1 88.69 84 PHE A O 1
ATOM 668 N N . VAL A 1 85 ? -18.281 15.625 4.598 1 87 85 VAL A N 1
ATOM 669 C CA . VAL A 1 85 ? -19.422 15.586 5.496 1 87 85 VAL A CA 1
ATOM 670 C C . VAL A 1 85 ? -18.938 15.562 6.945 1 87 85 VAL A C 1
ATOM 672 O O . VAL A 1 85 ? -19.484 16.281 7.797 1 87 85 VAL A O 1
ATOM 675 N N . THR A 1 86 ? -17.906 14.859 7.215 1 88 86 THR A N 1
ATOM 676 C CA . THR A 1 86 ? -17.453 14.719 8.594 1 88 86 THR A CA 1
ATOM 677 C C . THR A 1 86 ? -16.719 15.969 9.062 1 88 86 THR A C 1
ATOM 679 O O . THR A 1 86 ? -16.766 16.312 10.242 1 88 86 THR A O 1
ATOM 682 N N . THR A 1 87 ? -16.094 16.625 8.211 1 86.19 87 THR A N 1
ATOM 683 C CA . THR A 1 87 ? -15.336 17.812 8.586 1 86.19 87 THR A CA 1
ATOM 684 C C . THR A 1 87 ? -16.266 19.016 8.789 1 86.19 87 THR A C 1
ATOM 686 O O . THR A 1 87 ? -16.078 19.797 9.727 1 86.19 87 THR A O 1
ATOM 689 N N . LEU A 1 88 ? -17.297 19.172 8 1 85.38 88 LEU A N 1
ATOM 690 C CA . LEU A 1 88 ? -18.094 20.391 8.008 1 85.38 88 LEU A CA 1
ATOM 691 C C . LEU A 1 88 ? -19.344 20.219 8.867 1 85.38 88 LEU A C 1
ATOM 693 O O . LEU A 1 88 ? -19.797 21.172 9.523 1 85.38 88 LEU A O 1
ATOM 697 N N . TYR A 1 89 ? -19.875 18.984 8.852 1 84.75 89 TYR A N 1
ATOM 698 C CA . TYR A 1 89 ? -21.219 18.875 9.43 1 84.75 89 TYR A CA 1
ATOM 699 C C . TYR A 1 89 ? -21.219 17.938 10.633 1 84.75 89 TYR A C 1
ATOM 701 O O . TYR A 1 89 ? -21.859 18.219 11.648 1 84.75 89 TYR A O 1
ATOM 709 N N . PHE A 1 90 ? -20.578 16.828 10.469 1 87.12 90 PHE A N 1
ATOM 710 C CA . PHE A 1 90 ? -20.672 15.836 11.539 1 87.12 90 PHE A CA 1
ATOM 711 C C . PHE A 1 90 ? -19.281 15.375 11.961 1 87.12 90 PHE A C 1
ATOM 713 O O . PHE A 1 90 ? -18.891 14.234 11.703 1 87.12 90 PHE A O 1
ATOM 720 N N . PRO A 1 91 ? -18.609 16.125 12.719 1 83.88 91 PRO A N 1
ATOM 721 C CA . PRO A 1 91 ? -17.25 15.758 13.125 1 83.88 91 PRO A CA 1
ATOM 722 C C . PRO A 1 91 ? -17.203 14.5 13.984 1 83.88 91 PRO A C 1
ATOM 724 O O . PRO A 1 91 ? -16.188 13.797 14.008 1 83.88 91 PRO A O 1
ATOM 727 N N . LYS A 1 92 ? -18.328 14.172 14.594 1 83.31 92 LYS A N 1
ATOM 728 C CA . LYS A 1 92 ? -18.375 13 15.461 1 83.31 92 LYS A CA 1
ATOM 729 C C . LYS A 1 92 ? -18.344 11.711 14.641 1 83.31 92 LYS A C 1
ATOM 731 O O . LYS A 1 92 ? -17.953 10.656 15.141 1 83.31 92 LYS A O 1
ATOM 736 N N . LEU A 1 93 ? -18.719 11.789 13.414 1 83.31 93 LEU A N 1
ATOM 737 C CA . LEU A 1 93 ? -18.766 10.617 12.547 1 83.31 93 LEU A CA 1
ATOM 738 C C . LEU A 1 93 ? -17.375 10.328 11.961 1 83.31 93 LEU A C 1
ATOM 740 O O . LEU A 1 93 ? -17.188 9.312 11.289 1 83.31 93 LEU A O 1
ATOM 744 N N . ASP A 1 94 ? -16.484 11.188 12.281 1 83.56 94 ASP A N 1
ATOM 745 C CA . ASP A 1 94 ? -15.125 11.047 11.75 1 83.56 94 ASP A CA 1
ATOM 746 C C . ASP A 1 94 ? -14.484 9.75 12.242 1 83.56 94 ASP A C 1
ATOM 748 O O . ASP A 1 94 ? -13.797 9.062 11.484 1 83.56 94 ASP A O 1
ATOM 752 N N . LYS A 1 95 ? -14.789 9.461 13.469 1 79.5 95 LYS A N 1
ATOM 753 C CA . LYS A 1 95 ? -14.227 8.242 14.055 1 79.5 95 LYS A CA 1
ATOM 754 C C . LYS A 1 95 ? -14.742 7 13.336 1 79.5 95 LYS A C 1
ATOM 756 O O . LYS A 1 95 ? -14.008 6.031 13.141 1 79.5 95 LYS A O 1
ATOM 761 N N . TYR A 1 96 ? -15.953 7.008 12.945 1 80.25 96 TYR A N 1
ATOM 762 C CA . TYR A 1 96 ? -16.547 5.863 12.266 1 80.25 96 TYR A CA 1
ATOM 763 C C . TYR A 1 96 ? -16 5.738 10.844 1 80.25 96 TYR A C 1
ATOM 765 O O . TYR A 1 96 ? -15.797 4.629 10.344 1 80.25 96 TYR A O 1
ATOM 773 N N . VAL A 1 97 ? -15.805 6.871 10.258 1 83.62 97 VAL A N 1
ATOM 774 C CA . VAL A 1 97 ? -15.227 6.852 8.922 1 83.62 97 VAL A CA 1
ATOM 775 C C . VAL A 1 97 ? -13.812 6.273 8.969 1 83.62 97 VAL A C 1
ATOM 777 O O . VAL A 1 97 ? -13.438 5.469 8.117 1 83.62 97 VAL A O 1
ATOM 780 N N . GLN A 1 98 ? -13.125 6.617 9.938 1 82.25 98 GLN A N 1
ATOM 781 C CA . GLN A 1 98 ? -11.773 6.109 10.125 1 82.25 98 GLN A CA 1
ATOM 782 C C . GLN A 1 98 ? -11.773 4.598 10.336 1 82.25 98 GLN A C 1
ATOM 784 O O . GLN A 1 98 ? -11 3.877 9.703 1 82.25 98 GLN A O 1
ATOM 789 N N . ILE A 1 99 ? -12.664 4.141 11.141 1 76.75 99 ILE A N 1
ATOM 790 C CA . ILE A 1 99 ? -12.742 2.717 11.453 1 76.75 99 ILE A CA 1
ATOM 791 C C . ILE A 1 99 ? -13.117 1.931 10.195 1 76.75 99 ILE A C 1
ATOM 793 O O . ILE A 1 99 ? -12.492 0.914 9.883 1 76.75 99 ILE A O 1
ATOM 797 N N . ILE A 1 100 ? -14.039 2.416 9.539 1 80.19 100 ILE A N 1
ATOM 798 C CA . ILE A 1 100 ? -14.523 1.748 8.336 1 80.19 100 ILE A CA 1
ATOM 799 C C . ILE A 1 100 ? -13.406 1.678 7.301 1 80.19 100 ILE A C 1
ATOM 801 O O . ILE A 1 100 ? -13.219 0.646 6.652 1 80.19 100 ILE A O 1
ATOM 805 N N . CYS A 1 101 ? -12.672 2.746 7.168 1 84.25 101 CYS A N 1
ATOM 806 C CA . CYS A 1 101 ? -11.602 2.816 6.18 1 84.25 101 CYS A CA 1
ATOM 807 C C . CYS A 1 101 ? -10.422 1.94 6.59 1 84.25 101 CYS A C 1
ATOM 809 O O . CYS A 1 101 ? -9.641 1.509 5.742 1 84.25 101 CYS A O 1
ATOM 811 N N . MET A 1 102 ? -10.359 1.549 7.824 1 75.62 102 MET A N 1
ATOM 812 C CA . MET A 1 102 ? -9.211 0.788 8.305 1 75.62 102 MET A CA 1
ATOM 813 C C . MET A 1 102 ? -9.516 -0.708 8.312 1 75.62 102 MET A C 1
ATOM 815 O O . MET A 1 102 ? -8.602 -1.529 8.398 1 75.62 102 MET A O 1
ATOM 819 N N . ILE A 1 103 ? -10.68 -1.113 8.125 1 74.88 103 ILE A N 1
ATOM 820 C CA . ILE A 1 103 ? -11.125 -2.502 8.172 1 74.88 103 ILE A CA 1
ATOM 821 C C . ILE A 1 103 ? -10.445 -3.299 7.062 1 74.88 103 ILE A C 1
ATOM 823 O O . ILE A 1 103 ? -10.023 -4.438 7.273 1 74.88 103 ILE A O 1
ATOM 827 N N . PRO A 1 104 ? -10.289 -2.719 5.883 1 78.44 104 PRO A N 1
ATOM 828 C CA . PRO A 1 104 ? -9.703 -3.473 4.773 1 78.44 104 PRO A CA 1
ATOM 829 C C . PRO A 1 104 ? -8.289 -3.959 5.078 1 78.44 104 PRO A C 1
ATOM 831 O O . PRO A 1 104 ? -7.812 -4.914 4.457 1 78.44 104 PRO A O 1
ATOM 834 N N . TYR A 1 105 ? -7.648 -3.381 6.051 1 73.12 105 TYR A N 1
ATOM 835 C CA . TYR A 1 105 ? -6.328 -3.854 6.457 1 73.12 105 TYR A CA 1
ATOM 836 C C . TYR A 1 105 ? -6.391 -5.305 6.922 1 73.12 105 TYR A C 1
ATOM 838 O O . TYR A 1 105 ? -5.414 -6.043 6.801 1 73.12 105 TYR A O 1
ATOM 846 N N . THR A 1 106 ? -7.594 -5.66 7.332 1 69 106 THR A N 1
ATOM 847 C CA . THR A 1 106 ? -7.762 -6.988 7.906 1 69 106 THR A CA 1
ATOM 848 C C . THR A 1 106 ? -8.039 -8.016 6.816 1 69 106 THR A C 1
ATOM 850 O O . THR A 1 106 ? -7.918 -9.219 7.047 1 69 106 THR A O 1
ATOM 853 N N . ILE A 1 107 ? -8.383 -7.348 5.695 1 74.56 107 ILE A N 1
ATOM 854 C CA . ILE A 1 107 ? -8.758 -8.234 4.602 1 74.56 107 ILE A CA 1
ATOM 855 C C . ILE A 1 107 ? -7.809 -8.039 3.426 1 74.56 107 ILE A C 1
ATOM 857 O O . ILE A 1 107 ? -7.891 -7.027 2.719 1 74.56 107 ILE A O 1
ATOM 861 N N . GLN A 1 108 ? -6.816 -8.82 3.346 1 75.62 108 GLN A N 1
ATOM 862 C CA . GLN A 1 108 ? -5.859 -8.633 2.262 1 75.62 108 GLN A CA 1
ATOM 863 C C . GLN A 1 108 ? -5.484 -9.961 1.62 1 75.62 108 GLN A C 1
ATOM 865 O O . GLN A 1 108 ? -5.73 -11.023 2.195 1 75.62 108 GLN A O 1
ATOM 870 N N . GLY A 1 109 ? -5.043 -9.836 0.475 1 74.44 109 GLY A N 1
ATOM 871 C CA . GLY A 1 109 ? -4.387 -10.953 -0.183 1 74.44 109 GLY A CA 1
ATOM 872 C C . GLY A 1 109 ? -5.363 -12 -0.694 1 74.44 109 GLY A C 1
ATOM 873 O O . GLY A 1 109 ? -6.387 -11.656 -1.292 1 74.44 109 GLY A O 1
ATOM 874 N N . VAL A 1 110 ? -5 -13.195 -0.439 1 75.88 110 VAL A N 1
ATOM 875 C CA . VAL A 1 110 ? -5.699 -14.367 -0.944 1 75.88 110 VAL A CA 1
ATOM 876 C C . VAL A 1 110 ? -7.059 -14.492 -0.263 1 75.88 110 VAL A C 1
ATOM 878 O O . VAL A 1 110 ? -8.039 -14.906 -0.89 1 75.88 110 VAL A O 1
ATOM 881 N N . ILE A 1 111 ? -7.102 -13.883 0.909 1 75.12 111 ILE A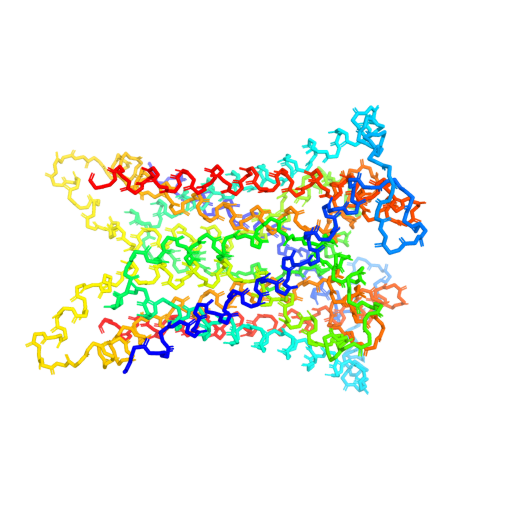 N 1
ATOM 882 C CA . ILE A 1 111 ? -8.312 -13.969 1.714 1 75.12 111 ILE A CA 1
ATOM 883 C C . ILE A 1 111 ? -9.453 -13.219 1.018 1 75.12 111 ILE A C 1
ATOM 885 O O . ILE A 1 111 ? -10.57 -13.734 0.917 1 75.12 111 ILE A O 1
ATOM 889 N N . LEU A 1 112 ? -9.156 -12.125 0.557 1 79.19 112 LEU A N 1
ATOM 890 C CA . LEU A 1 112 ? -10.172 -11.289 -0.073 1 79.19 112 LEU A CA 1
ATOM 891 C C . LEU A 1 112 ? -10.688 -11.938 -1.356 1 79.19 112 LEU A C 1
ATOM 893 O O . LEU A 1 112 ? -11.898 -11.984 -1.593 1 79.19 112 LEU A O 1
ATOM 897 N N . SER A 1 113 ? -9.789 -12.406 -2.123 1 81.19 113 SER A N 1
ATOM 898 C CA . SER A 1 113 ? -10.188 -12.977 -3.404 1 81.19 113 SER A CA 1
ATOM 899 C C . SER A 1 113 ? -11.008 -14.25 -3.209 1 81.19 113 SER A C 1
ATOM 901 O O . SER A 1 113 ? -12.008 -14.461 -3.893 1 81.19 113 SER A O 1
ATOM 903 N N . VAL A 1 114 ? -10.602 -15.047 -2.316 1 75.56 114 VAL A N 1
ATOM 904 C CA . VAL A 1 114 ? -11.281 -16.312 -2.09 1 75.56 114 VAL A CA 1
ATOM 905 C C . VAL A 1 114 ? -12.656 -16.062 -1.48 1 75.56 114 VAL A C 1
ATOM 907 O O . VAL A 1 114 ? -13.633 -16.75 -1.826 1 75.56 114 VAL A O 1
ATOM 910 N N . SER A 1 115 ? -12.695 -15.109 -0.583 1 74.06 115 SER A N 1
ATOM 911 C CA . SER A 1 115 ? -13.969 -14.781 0.048 1 74.06 115 SER A CA 1
ATOM 912 C C . SER A 1 115 ? -14.984 -14.273 -0.976 1 74.06 115 SER A C 1
ATOM 914 O O . SER A 1 115 ? -16.156 -14.625 -0.915 1 74.06 115 SER A O 1
ATOM 916 N N . ILE A 1 116 ? -14.562 -13.508 -1.848 1 78.06 116 ILE A N 1
ATOM 917 C CA . ILE A 1 116 ? -15.438 -12.953 -2.873 1 78.06 116 ILE A CA 1
ATOM 918 C C . ILE A 1 116 ? -15.914 -14.062 -3.805 1 78.06 116 ILE A C 1
ATOM 920 O O . ILE A 1 116 ? -17.094 -14.117 -4.164 1 78.06 116 ILE A O 1
ATOM 924 N N . LEU A 1 117 ? -14.938 -14.945 -4.137 1 75.31 117 LEU A N 1
ATOM 925 C CA . LEU A 1 117 ? -15.289 -16.047 -5.027 1 75.31 117 LEU A CA 1
ATOM 926 C C . LEU A 1 117 ? -16.297 -16.984 -4.367 1 75.31 117 LEU A C 1
ATOM 928 O O . LEU A 1 117 ? -17.219 -17.469 -5.023 1 75.31 117 LEU A O 1
ATOM 932 N N . ALA A 1 118 ? -16.062 -17.188 -3.154 1 69.94 118 ALA A N 1
ATOM 933 C CA . ALA A 1 118 ? -16.953 -18.094 -2.424 1 69.94 118 A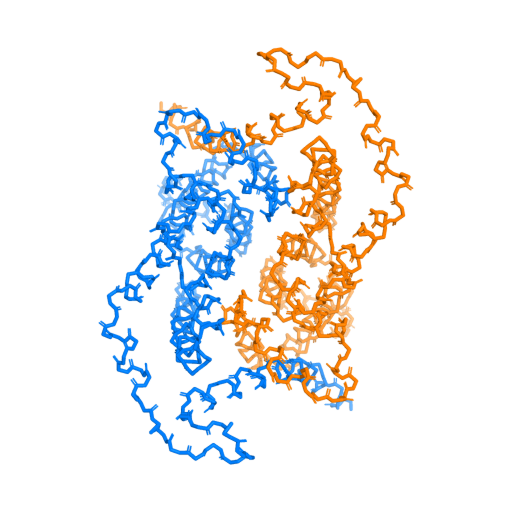LA A CA 1
ATOM 934 C C . ALA A 1 118 ? -18.359 -17.5 -2.301 1 69.94 118 ALA A C 1
ATOM 936 O O . ALA A 1 118 ? -19.344 -18.234 -2.363 1 69.94 118 ALA A O 1
ATOM 937 N N . ALA A 1 119 ? -18.484 -16.219 -2.129 1 68.62 119 ALA A N 1
ATOM 938 C CA . ALA A 1 119 ? -19.766 -15.57 -1.859 1 68.62 119 ALA A CA 1
ATOM 939 C C . ALA A 1 119 ? -20.516 -15.281 -3.154 1 68.62 119 ALA A C 1
ATOM 941 O O . ALA A 1 119 ? -21.75 -15.32 -3.184 1 68.62 119 ALA A O 1
ATOM 942 N N . TYR A 1 120 ? -19.891 -14.859 -4.16 1 68.5 120 TYR A N 1
ATOM 943 C CA . TYR A 1 120 ? -20.609 -14.273 -5.285 1 68.5 120 TYR A CA 1
ATOM 944 C C . TYR A 1 120 ? -20.562 -15.195 -6.496 1 68.5 120 TYR A C 1
ATOM 946 O O . TYR A 1 120 ? -21.312 -15.008 -7.457 1 68.5 120 TYR A O 1
ATOM 954 N N . VAL A 1 121 ? -19.609 -16.016 -6.691 1 57.91 121 VAL A N 1
ATOM 955 C CA . VAL A 1 121 ? -19.531 -16.812 -7.91 1 57.91 121 VAL A CA 1
ATOM 956 C C . VAL A 1 121 ? -20.781 -17.672 -8.039 1 57.91 121 VAL A C 1
ATOM 958 O O . VAL A 1 121 ? -21.234 -17.953 -9.156 1 57.91 121 VAL A O 1
ATOM 961 N N . ARG A 1 122 ? -21.344 -17.984 -6.953 1 58.72 122 ARG A N 1
ATOM 962 C CA . ARG A 1 122 ? -22.531 -18.812 -7.168 1 58.72 122 ARG A CA 1
ATOM 963 C C . ARG A 1 122 ? -23.766 -17.938 -7.375 1 58.72 122 ARG A C 1
ATOM 965 O O . ARG A 1 122 ? -24.828 -18.453 -7.754 1 58.72 122 ARG A O 1
ATOM 972 N N . SER A 1 123 ? -23.562 -16.672 -7.145 1 58.22 123 SER A N 1
ATOM 973 C CA . SER A 1 123 ? -24.781 -15.859 -7.207 1 58.22 123 SER A CA 1
ATOM 974 C C . SER A 1 123 ? -24.953 -15.242 -8.586 1 58.22 123 SER A C 1
ATOM 976 O O . SER A 1 123 ? -23.984 -14.914 -9.266 1 58.22 123 SER A O 1
ATOM 978 N N . GLU A 1 124 ? -25.812 -15.633 -9.336 1 57.12 124 GLU A N 1
ATOM 979 C CA . GLU A 1 124 ? -26.203 -15.141 -10.648 1 57.12 124 GLU A CA 1
ATOM 980 C C . GLU A 1 124 ? -26.438 -13.633 -10.625 1 57.12 124 GLU A C 1
ATOM 982 O O . GLU A 1 124 ? -27.062 -13.078 -11.531 1 57.12 124 GLU A O 1
ATOM 987 N N . THR A 1 125 ? -26.109 -12.859 -9.703 1 55.72 125 THR A N 1
ATOM 988 C CA . THR A 1 125 ? -26.484 -11.453 -9.656 1 55.72 125 THR A CA 1
ATOM 989 C C . THR A 1 125 ? -25.391 -10.586 -10.281 1 55.72 125 THR A C 1
ATOM 991 O O . THR A 1 125 ? -24.297 -11.062 -10.555 1 55.72 125 THR A O 1
ATOM 994 N N . PHE A 1 126 ? -25.797 -9.383 -10.805 1 52.69 126 PHE A N 1
ATOM 995 C CA . PHE A 1 126 ? -24.938 -8.344 -11.383 1 52.69 126 PHE A CA 1
ATOM 996 C C . PHE A 1 126 ? -23.625 -8.234 -10.609 1 52.69 126 PHE A C 1
ATOM 998 O O . PHE A 1 126 ? -22.594 -7.898 -11.18 1 52.69 126 PHE A O 1
ATOM 1005 N N . LEU A 1 127 ? -23.703 -8.539 -9.406 1 57.31 127 LEU A N 1
ATOM 1006 C CA . LEU A 1 127 ? -22.516 -8.578 -8.562 1 57.31 127 LEU A CA 1
ATOM 1007 C C . LEU A 1 127 ? -21.641 -9.781 -8.914 1 57.31 127 LEU A C 1
ATOM 1009 O O . LEU A 1 127 ? -20.516 -9.906 -8.422 1 57.31 127 LEU A O 1
ATOM 1013 N N . SER A 1 128 ? -22.188 -10.367 -9.914 1 62.25 128 SER A N 1
ATOM 1014 C CA . SER A 1 128 ? -21.516 -11.57 -10.383 1 62.25 128 SER A CA 1
ATOM 1015 C C . SER A 1 128 ? -20.547 -11.258 -11.523 1 62.25 128 SER A C 1
ATOM 1017 O O . SER A 1 128 ? -19.766 -12.117 -11.938 1 62.25 128 SER A O 1
ATOM 1019 N N . ASN A 1 129 ? -20.688 -9.977 -11.898 1 76.31 129 ASN A N 1
ATOM 1020 C CA . ASN A 1 129 ? -19.719 -9.602 -12.914 1 76.31 129 ASN A CA 1
ATOM 1021 C C . ASN A 1 129 ? -18.312 -9.492 -12.328 1 76.31 129 ASN A C 1
ATOM 1023 O O . ASN A 1 129 ? -18.078 -8.75 -11.375 1 76.31 129 ASN A O 1
ATOM 1027 N N . ARG A 1 130 ? -17.422 -10.242 -12.891 1 78.62 130 ARG A N 1
ATOM 1028 C CA . ARG A 1 130 ? -16.062 -10.398 -12.398 1 78.62 130 ARG A CA 1
ATOM 1029 C C . ARG A 1 130 ? -15.336 -9.062 -12.344 1 78.62 130 ARG A C 1
ATOM 1031 O O . ARG A 1 130 ? -14.555 -8.805 -11.43 1 78.62 130 ARG A O 1
ATOM 1038 N N . MET A 1 131 ? -15.789 -8.156 -13.281 1 84.06 131 MET A N 1
ATOM 1039 C CA . MET A 1 131 ? -15.125 -6.855 -13.328 1 84.06 131 MET A CA 1
ATOM 1040 C C . MET A 1 131 ? -15.602 -5.961 -12.188 1 84.06 131 MET A C 1
ATOM 1042 O O . MET A 1 131 ? -14.805 -5.242 -11.586 1 84.06 131 MET A O 1
ATOM 1046 N N . VAL A 1 132 ? -16.812 -6.078 -11.953 1 83.44 132 VAL A N 1
ATOM 1047 C CA . VAL A 1 132 ? -17.375 -5.266 -10.875 1 83.44 132 VAL A CA 1
ATOM 1048 C C . VAL A 1 132 ? -16.828 -5.734 -9.531 1 83.44 132 VAL A C 1
ATOM 1050 O O . VAL A 1 132 ? -16.516 -4.918 -8.664 1 83.44 132 VAL A O 1
ATOM 1053 N N . MET A 1 133 ? -16.656 -7.008 -9.438 1 83.81 133 MET A N 1
ATOM 1054 C CA . MET A 1 133 ? -16.094 -7.562 -8.203 1 83.81 133 MET A CA 1
ATOM 1055 C C . MET A 1 133 ? -14.648 -7.113 -8.016 1 83.81 133 MET A C 1
ATOM 1057 O O . MET A 1 133 ? -14.234 -6.797 -6.902 1 83.81 133 MET A O 1
ATOM 1061 N N . LEU A 1 134 ? -14.016 -7.082 -9.156 1 88.88 134 LEU A N 1
ATOM 1062 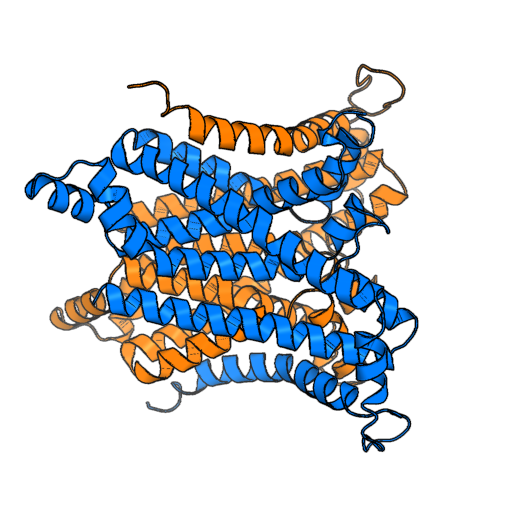C CA . LEU A 1 134 ? -12.609 -6.691 -9.117 1 88.88 134 LEU A CA 1
ATOM 1063 C C . LEU A 1 134 ? -12.469 -5.223 -8.719 1 88.88 134 LEU A C 1
ATOM 1065 O O . LEU A 1 134 ? -11.664 -4.887 -7.848 1 88.88 134 LEU A O 1
ATOM 1069 N N . PHE A 1 135 ? -13.305 -4.348 -9.312 1 90.25 135 PHE A N 1
ATOM 1070 C CA . PHE A 1 135 ? -13.266 -2.924 -9 1 90.25 135 PHE A CA 1
ATOM 1071 C C . PHE A 1 135 ? -13.656 -2.684 -7.543 1 90.25 135 PHE A C 1
ATOM 1073 O O . PHE A 1 135 ? -13.047 -1.853 -6.863 1 90.25 135 PHE A O 1
ATOM 1080 N N . GLY A 1 136 ? -14.594 -3.412 -7.141 1 86.81 136 GLY A N 1
ATOM 1081 C CA . GLY A 1 136 ? -15.016 -3.297 -5.754 1 86.81 136 GLY A CA 1
ATOM 1082 C C . GLY A 1 136 ? -13.953 -3.75 -4.773 1 86.81 136 GLY A C 1
ATOM 1083 O O . GLY A 1 136 ? -13.711 -3.09 -3.76 1 86.81 136 GLY A O 1
ATOM 1084 N N . ALA A 1 137 ? -13.312 -4.863 -5.066 1 88.44 137 ALA A N 1
ATOM 1085 C CA . ALA A 1 137 ? -12.266 -5.41 -4.203 1 88.44 137 ALA A CA 1
ATOM 1086 C C . ALA A 1 137 ? -11.102 -4.441 -4.074 1 88.44 137 ALA A C 1
ATOM 1088 O O . ALA A 1 137 ? -10.609 -4.188 -2.969 1 88.44 137 ALA A O 1
ATOM 1089 N N . TYR A 1 138 ? -10.711 -3.859 -5.203 1 92.25 138 TYR A N 1
ATOM 1090 C CA . TYR A 1 138 ? -9.594 -2.924 -5.188 1 92.25 138 TYR A CA 1
ATOM 1091 C C . TYR A 1 138 ? -9.977 -1.626 -4.488 1 92.25 138 TYR A C 1
ATOM 1093 O O . TYR A 1 138 ? -9.148 -1.006 -3.816 1 92.25 138 TYR A O 1
ATOM 1101 N N . SER A 1 139 ? -11.219 -1.205 -4.664 1 91.25 139 SER A N 1
ATOM 1102 C CA . SER A 1 139 ? -11.672 -0.009 -3.961 1 91.25 139 SER A CA 1
ATOM 1103 C C . SER A 1 139 ? -11.578 -0.186 -2.449 1 91.25 139 SER A C 1
ATOM 1105 O O . SER A 1 139 ? -11.188 0.741 -1.733 1 91.25 139 SER A O 1
ATOM 1107 N N . VAL A 1 140 ? -11.859 -1.346 -2.057 1 86.88 140 VAL A N 1
ATOM 1108 C CA . VAL A 1 140 ? -11.836 -1.632 -0.625 1 86.88 140 VAL A CA 1
ATOM 1109 C C . VAL A 1 140 ? -10.391 -1.7 -0.136 1 86.88 140 VAL A C 1
ATOM 1111 O O . VAL A 1 140 ? -10.047 -1.118 0.896 1 86.88 140 VAL A O 1
ATOM 1114 N N . ILE A 1 141 ? -9.578 -2.303 -0.846 1 88.62 141 ILE A N 1
ATOM 1115 C CA . ILE A 1 141 ? -8.195 -2.549 -0.443 1 88.62 141 ILE A CA 1
ATOM 1116 C C . ILE A 1 141 ? -7.453 -1.222 -0.319 1 88.62 141 ILE A C 1
ATOM 1118 O O . ILE A 1 141 ? -6.629 -1.048 0.581 1 88.62 141 ILE A O 1
ATOM 1122 N N . ILE A 1 142 ? -7.781 -0.255 -1.168 1 92.25 142 ILE A N 1
ATOM 1123 C CA . ILE A 1 142 ? -6.973 0.959 -1.202 1 92.25 142 ILE A CA 1
ATOM 1124 C C . ILE A 1 142 ? -7.617 2.033 -0.328 1 92.25 142 ILE A C 1
ATOM 1126 O O . ILE A 1 142 ? -7.059 3.119 -0.155 1 92.25 142 ILE A O 1
ATOM 1130 N N . MET A 1 143 ? -8.734 1.722 0.334 1 91.12 143 MET A N 1
ATOM 1131 C CA . MET A 1 143 ? -9.461 2.68 1.16 1 91.12 143 MET A CA 1
ATOM 1132 C C . MET A 1 143 ? -8.562 3.268 2.24 1 91.12 143 MET A C 1
ATOM 1134 O O . MET A 1 143 ? -8.508 4.484 2.414 1 91.12 143 MET A O 1
ATOM 1138 N N . PRO A 1 144 ? -7.887 2.416 2.951 1 88.56 144 PRO A N 1
ATOM 1139 C CA . PRO A 1 144 ? -7.07 2.984 4.023 1 88.56 144 PRO A CA 1
ATOM 1140 C C . PRO A 1 144 ? -5.953 3.885 3.5 1 88.56 144 PRO A C 1
ATOM 1142 O O . PRO A 1 144 ? -5.609 4.883 4.141 1 88.56 144 PRO A O 1
ATOM 1145 N N . TYR A 1 145 ? -5.492 3.613 2.389 1 91.88 145 TYR A N 1
ATOM 1146 C CA . TYR A 1 145 ? -4.379 4.367 1.827 1 91.88 145 TYR A CA 1
ATOM 1147 C C . TYR A 1 145 ? -4.836 5.73 1.33 1 91.88 145 TYR A C 1
ATOM 1149 O O . TYR A 1 145 ? -4.18 6.746 1.586 1 91.88 145 TYR A O 1
ATOM 1157 N N . ILE A 1 146 ? -5.922 5.742 0.681 1 93.75 146 ILE A N 1
ATOM 1158 C CA . ILE A 1 146 ? -6.477 7 0.191 1 93.75 146 ILE A CA 1
ATOM 1159 C C . ILE A 1 146 ? -6.973 7.84 1.367 1 93.75 146 ILE A C 1
ATOM 1161 O O . ILE A 1 146 ? -6.73 9.047 1.421 1 93.75 146 ILE A O 1
ATOM 1165 N N . TYR A 1 147 ? -7.645 7.199 2.297 1 92.62 147 TYR A N 1
ATOM 1166 C CA . TYR A 1 147 ? -8.148 7.891 3.477 1 92.62 147 TYR A CA 1
ATOM 1167 C C . TYR A 1 147 ? -7.012 8.547 4.25 1 92.62 147 TYR A C 1
ATOM 1169 O O . TYR A 1 147 ? -7.09 9.727 4.598 1 92.62 147 TYR A O 1
ATOM 1177 N N . GLN A 1 148 ? -6.004 7.746 4.488 1 88.88 148 GLN A N 1
ATOM 1178 C CA . GLN A 1 148 ? -4.883 8.258 5.266 1 88.88 148 GLN A CA 1
ATOM 1179 C C . GLN A 1 148 ? -4.184 9.406 4.539 1 88.88 148 GLN A C 1
ATOM 1181 O O . GLN A 1 148 ? -3.742 10.367 5.172 1 88.88 148 GLN A O 1
ATOM 1186 N N . GLY A 1 149 ? -4.055 9.289 3.275 1 90.75 149 GLY A N 1
ATOM 1187 C CA . GLY A 1 149 ? -3.461 10.367 2.502 1 90.75 149 GLY A CA 1
ATOM 1188 C C . GLY A 1 149 ? -4.238 11.664 2.598 1 90.75 149 GLY A C 1
ATOM 1189 O O . GLY A 1 149 ? -3.654 12.727 2.84 1 90.75 149 GLY A O 1
ATOM 1190 N N . ILE A 1 150 ? -5.492 11.57 2.443 1 92.38 150 ILE A N 1
ATOM 1191 C CA . ILE A 1 150 ? -6.344 12.758 2.488 1 92.38 150 ILE A CA 1
ATOM 1192 C C . ILE A 1 150 ? -6.355 13.328 3.902 1 92.38 150 ILE A C 1
ATOM 1194 O O . ILE A 1 150 ? -6.277 14.547 4.086 1 92.38 150 ILE A O 1
ATOM 1198 N N . LYS A 1 151 ? -6.426 12.422 4.855 1 90.62 151 LYS A N 1
ATOM 1199 C CA . LYS A 1 151 ? -6.422 12.852 6.25 1 90.62 151 LYS A CA 1
ATOM 1200 C C . LYS A 1 151 ? -5.137 13.594 6.59 1 90.62 151 LYS A C 1
ATOM 1202 O O . LYS A 1 151 ? -5.168 14.625 7.27 1 90.62 151 LYS A O 1
ATOM 1207 N N . ASN A 1 152 ? -4.062 13.109 6.145 1 86.81 152 ASN A N 1
ATOM 1208 C CA . ASN A 1 152 ? -2.775 13.758 6.359 1 86.81 152 ASN A CA 1
ATOM 1209 C C . ASN A 1 152 ? -2.721 15.125 5.695 1 86.81 152 ASN A C 1
ATOM 1211 O O . ASN A 1 152 ? -2.189 16.078 6.266 1 86.81 152 ASN A O 1
ATOM 1215 N N . GLY A 1 153 ? -3.246 15.195 4.527 1 89.5 153 GLY A N 1
ATOM 1216 C CA . GLY A 1 153 ? -3.307 16.484 3.85 1 89.5 153 GLY A CA 1
ATOM 1217 C C . GLY A 1 153 ? -4.156 17.5 4.582 1 89.5 153 GLY A C 1
ATOM 1218 O O . GLY A 1 153 ? -3.779 18.672 4.68 1 89.5 153 GLY A O 1
ATOM 1219 N N . MET A 1 154 ? -5.219 17.078 5.102 1 90.94 154 MET A N 1
ATOM 1220 C CA . MET A 1 154 ? -6.105 17.969 5.848 1 90.94 154 MET A CA 1
ATOM 1221 C C . MET A 1 154 ? -5.43 18.469 7.121 1 90.94 154 MET A C 1
ATOM 1223 O O . MET A 1 154 ? -5.594 19.625 7.496 1 90.94 154 MET A O 1
ATOM 1227 N N . SER A 1 155 ? -4.727 17.547 7.707 1 86.38 155 SER A N 1
ATOM 1228 C CA . SER A 1 155 ? -4.008 17.922 8.922 1 86.38 155 SER A CA 1
ATOM 1229 C C . SER A 1 155 ? -2.881 18.906 8.609 1 86.38 155 SER A C 1
ATOM 1231 O O . SER A 1 155 ? -2.637 19.828 9.375 1 86.38 155 SER A O 1
ATOM 1233 N N . ALA A 1 156 ? -2.289 18.688 7.535 1 84.31 156 ALA A N 1
ATOM 1234 C CA . ALA A 1 156 ? -1.167 19.531 7.141 1 84.31 156 ALA A CA 1
ATOM 1235 C C . ALA A 1 156 ? -1.63 20.953 6.863 1 84.31 156 ALA A C 1
ATOM 1237 O O . ALA A 1 156 ? -0.916 21.922 7.16 1 84.31 156 ALA A O 1
ATOM 1238 N N . VAL A 1 157 ? -2.82 21.141 6.328 1 86.81 157 VAL A N 1
ATOM 1239 C CA . VAL A 1 157 ? -3.289 22.469 5.945 1 86.81 157 VAL A CA 1
ATOM 1240 C C . VAL A 1 157 ? -4.188 23.031 7.043 1 86.81 157 VAL A C 1
ATOM 1242 O O . VAL A 1 157 ? -4.688 24.156 6.926 1 86.81 157 VAL A O 1
ATOM 1245 N N . ASN A 1 158 ? -4.387 22.312 8.078 1 86.12 158 ASN A N 1
ATOM 1246 C CA . ASN A 1 158 ? -5.293 22.719 9.141 1 86.12 158 ASN A CA 1
ATOM 1247 C C . ASN A 1 158 ? -6.668 23.094 8.594 1 86.12 158 ASN A C 1
ATOM 1249 O O . ASN A 1 158 ? -7.066 24.25 8.648 1 86.12 158 ASN A O 1
ATOM 1253 N N . VAL A 1 159 ? -7.43 22.156 8.234 1 87.69 159 VAL A N 1
ATOM 1254 C CA . VAL A 1 159 ? -8.68 22.297 7.5 1 87.69 159 VAL A CA 1
ATOM 1255 C C . VAL A 1 159 ? -9.664 23.156 8.297 1 87.69 159 VAL A C 1
ATOM 1257 O O . VAL A 1 159 ? -10.375 23.984 7.734 1 87.69 159 VAL A O 1
ATOM 1260 N N . HIS A 1 160 ? -9.695 23.031 9.5 1 87.12 160 HIS A N 1
ATOM 1261 C CA . HIS A 1 160 ? -10.641 23.781 10.328 1 87.12 160 HIS A CA 1
ATOM 1262 C C . HIS A 1 160 ? -10.344 25.281 10.289 1 87.12 160 HIS A C 1
ATOM 1264 O O . HIS A 1 160 ? -11.258 26.094 10.148 1 87.12 160 HIS A O 1
ATOM 1270 N N . THR A 1 161 ? -9.094 25.531 10.391 1 87.62 161 THR A N 1
ATOM 1271 C CA . THR A 1 161 ? -8.695 26.938 10.336 1 87.62 161 THR A CA 1
ATOM 1272 C C . THR A 1 161 ? -8.984 27.531 8.969 1 87.62 161 THR A C 1
ATOM 1274 O O . THR A 1 161 ? -9.406 28.688 8.859 1 87.62 161 THR A O 1
ATOM 1277 N N . LEU A 1 162 ? -8.805 26.781 7.961 1 89.56 162 LEU A N 1
ATOM 1278 C CA . LEU A 1 162 ? -9.047 27.266 6.602 1 89.56 162 LEU A CA 1
ATOM 1279 C C . LEU A 1 162 ? -10.539 27.516 6.371 1 89.56 162 LEU A C 1
ATOM 1281 O O . LEU A 1 162 ? -10.914 28.531 5.777 1 89.56 162 LEU A O 1
ATOM 1285 N N . VAL A 1 163 ? -11.383 26.656 6.824 1 89.19 163 VAL A N 1
ATOM 1286 C CA . VAL A 1 163 ? -12.82 26.781 6.652 1 89.19 163 VAL A CA 1
ATOM 1287 C C . VAL A 1 163 ? -13.344 27.969 7.461 1 89.19 163 VAL A C 1
ATOM 1289 O O . VAL A 1 163 ? -14.188 28.719 6.988 1 89.19 163 VAL A O 1
ATOM 1292 N N . GLU A 1 164 ? -12.781 28.109 8.625 1 89.69 164 GLU A N 1
ATOM 1293 C CA . GLU A 1 164 ? -13.164 29.234 9.461 1 89.69 164 GLU A CA 1
ATOM 1294 C C . GLU A 1 164 ? -12.75 30.562 8.836 1 89.69 164 GLU A C 1
ATOM 1296 O O . GLU A 1 164 ? -13.508 31.531 8.859 1 89.69 164 GLU A O 1
ATOM 1301 N N . ALA A 1 165 ? -11.594 30.547 8.344 1 90.5 165 ALA A N 1
ATOM 1302 C CA . ALA A 1 165 ? -11.094 31.75 7.688 1 90.5 165 ALA A CA 1
ATOM 1303 C C . ALA A 1 165 ? -11.953 32.094 6.477 1 90.5 165 ALA A C 1
ATOM 1305 O O . ALA A 1 165 ? -12.266 33.281 6.258 1 90.5 165 ALA A O 1
ATOM 1306 N N . ALA A 1 166 ? -12.328 31.188 5.734 1 90.56 166 ALA A N 1
ATOM 1307 C CA . ALA A 1 166 ? -13.203 31.422 4.586 1 90.56 166 ALA A CA 1
ATOM 1308 C C . ALA A 1 166 ? -14.57 31.922 5.031 1 90.56 166 ALA A C 1
ATOM 1310 O O . ALA A 1 166 ? -15.164 32.781 4.387 1 90.56 166 ALA A O 1
ATOM 1311 N N . GLY A 1 167 ? -15.047 31.391 6.09 1 89.31 167 GLY A N 1
ATOM 1312 C CA . GLY A 1 167 ? -16.312 31.844 6.652 1 89.31 167 GLY A CA 1
ATOM 1313 C C . GLY A 1 167 ? -16.281 33.312 7.082 1 89.31 167 GLY A C 1
ATOM 1314 O O . GLY A 1 167 ? -17.25 34.031 6.902 1 89.31 167 GLY A O 1
ATOM 1315 N N . MET A 1 168 ? -15.172 33.656 7.566 1 92.62 168 MET A N 1
ATOM 1316 C CA . MET A 1 168 ? -15.016 35.031 7.984 1 92.62 168 MET A CA 1
ATOM 1317 C C . MET A 1 168 ? -15.062 35.969 6.785 1 92.62 168 MET A C 1
ATOM 1319 O O . MET A 1 168 ? -15.469 37.125 6.91 1 92.62 168 MET A O 1
ATOM 1323 N N . LEU A 1 169 ? -14.766 35.531 5.617 1 91.88 169 LEU A N 1
ATOM 1324 C CA . LEU A 1 169 ? -14.805 36.312 4.371 1 91.88 169 LEU A CA 1
ATOM 1325 C C . LEU A 1 169 ? -16.188 36.219 3.719 1 91.88 169 LEU A C 1
ATOM 1327 O O . LEU A 1 169 ? -16.406 36.812 2.66 1 91.88 169 LEU A O 1
ATOM 1331 N N . GLY A 1 170 ? -17.125 35.406 4.312 1 90.19 170 GLY A N 1
ATOM 1332 C CA . GLY A 1 170 ? -18.5 35.344 3.852 1 90.19 170 GLY A CA 1
ATOM 1333 C C . GLY A 1 170 ? -18.766 34.125 2.959 1 90.19 170 GLY A C 1
ATOM 1334 O O . GLY A 1 170 ? -19.812 34.062 2.307 1 90.19 170 GLY A O 1
ATOM 1335 N N . CYS A 1 171 ? -17.891 33.312 2.928 1 90 171 CYS A N 1
ATOM 1336 C CA . CYS A 1 171 ? -18.047 32.125 2.072 1 90 171 CYS A CA 1
ATOM 1337 C C . CYS A 1 171 ? -18.797 31.031 2.801 1 90 171 CYS A C 1
ATOM 1339 O O . CYS A 1 171 ? -18.719 30.906 4.023 1 90 171 CYS A O 1
ATOM 1341 N N . SER A 1 172 ? -19.578 30.281 1.997 1 92.06 172 SER A N 1
ATOM 1342 C CA . SER A 1 172 ? -20.266 29.125 2.562 1 92.06 172 SER A CA 1
ATOM 1343 C C . SER A 1 172 ? -19.297 27.984 2.857 1 92.06 172 SER A C 1
ATOM 1345 O O . SER A 1 172 ? -18.203 27.938 2.291 1 92.06 172 SER A O 1
ATOM 1347 N N . ARG A 1 173 ? -19.688 27.109 3.707 1 89 173 ARG A N 1
ATOM 1348 C CA . ARG A 1 173 ? -18.844 25.984 4.105 1 89 173 ARG A CA 1
ATOM 1349 C C . ARG A 1 173 ? -18.578 25.062 2.922 1 89 173 ARG A C 1
ATOM 1351 O O . ARG A 1 173 ? -17.469 24.547 2.781 1 89 173 ARG A O 1
ATOM 1358 N N . ILE A 1 174 ? -19.578 24.906 2.135 1 89.88 174 ILE A N 1
ATOM 1359 C CA . ILE A 1 174 ? -19.438 24.047 0.964 1 89.88 174 ILE A CA 1
ATOM 1360 C C . ILE A 1 174 ? -18.438 24.656 -0.013 1 89.88 174 ILE A C 1
ATOM 1362 O O . ILE A 1 174 ? -17.562 23.953 -0.539 1 89.88 174 ILE A O 1
ATOM 1366 N N . TYR A 1 175 ? -18.531 25.922 -0.16 1 90.94 175 TYR A N 1
ATOM 1367 C CA . TYR A 1 175 ? -17.609 26.641 -1.019 1 90.94 175 TYR A CA 1
ATOM 1368 C C . TYR A 1 175 ? -16.188 26.578 -0.468 1 90.94 175 TYR A C 1
ATOM 1370 O O . TYR A 1 175 ? -15.234 26.344 -1.216 1 90.94 175 TYR A O 1
ATOM 1378 N N . ALA A 1 176 ? -16.094 26.781 0.823 1 91.19 176 ALA A N 1
ATOM 1379 C CA . ALA A 1 176 ? -14.781 26.75 1.482 1 91.19 176 ALA A CA 1
ATOM 1380 C C . ALA A 1 176 ? -14.109 25.406 1.304 1 91.19 176 ALA A C 1
ATOM 1382 O O . ALA A 1 176 ? -12.906 25.328 1.019 1 91.19 176 ALA A O 1
ATOM 1383 N N . PHE A 1 177 ? -14.906 24.391 1.395 1 90.56 177 PHE A N 1
ATOM 1384 C CA . PHE A 1 177 ? -14.328 23.062 1.307 1 90.56 177 PHE A CA 1
ATOM 1385 C C . PHE A 1 177 ? -13.898 22.75 -0.121 1 90.56 177 PHE A C 1
ATOM 1387 O O . PHE A 1 177 ? -12.758 22.344 -0.354 1 90.56 177 PHE A O 1
ATOM 1394 N N . PHE A 1 178 ? -14.719 22.969 -1.06 1 90.06 178 PHE A N 1
ATOM 1395 C CA . PHE A 1 178 ? -14.445 22.516 -2.418 1 90.06 178 PHE A CA 1
ATOM 1396 C C . PHE A 1 178 ? -13.547 23.5 -3.148 1 90.06 178 PHE A C 1
ATOM 1398 O O . PHE A 1 178 ? -12.734 23.109 -3.99 1 90.06 178 PHE A O 1
ATOM 1405 N N . LYS A 1 179 ? -13.547 24.75 -2.797 1 90.88 179 LYS A N 1
ATOM 1406 C CA . LYS A 1 179 ? -12.789 25.766 -3.537 1 90.88 179 LYS A CA 1
ATOM 1407 C C . LYS A 1 179 ? -11.508 26.141 -2.801 1 90.88 179 LYS A C 1
ATOM 1409 O O . LYS A 1 179 ? -10.555 26.641 -3.408 1 90.88 179 LYS A O 1
ATOM 1414 N N . VAL A 1 180 ? -11.453 25.859 -1.541 1 89.38 180 VAL A N 1
ATOM 1415 C CA . VAL A 1 180 ? -10.266 26.25 -0.784 1 89.38 180 VAL A CA 1
ATOM 1416 C C . VAL A 1 180 ? -9.539 25.016 -0.281 1 89.38 180 VAL A C 1
ATOM 1418 O O . VAL A 1 180 ? -8.352 24.812 -0.566 1 89.38 180 VAL A O 1
ATOM 1421 N N . VAL A 1 181 ? -10.25 24.141 0.351 1 90.62 181 VAL A N 1
ATOM 1422 C CA . VAL A 1 181 ? -9.625 23 0.999 1 90.62 181 VAL A CA 1
ATOM 1423 C C . VAL A 1 181 ? -9.18 21.984 -0.055 1 90.62 181 VAL A C 1
ATOM 1425 O O . VAL A 1 181 ? -8.016 21.578 -0.074 1 90.62 181 VAL A O 1
ATOM 1428 N N . VAL A 1 182 ? -10.055 21.641 -1.002 1 90.56 182 VAL A N 1
ATOM 1429 C CA . VAL A 1 182 ? -9.812 20.562 -1.958 1 90.56 182 VAL A CA 1
ATOM 1430 C C . VAL A 1 182 ? -8.602 20.906 -2.828 1 90.56 182 VAL A C 1
ATOM 1432 O O . VAL A 1 182 ? -7.727 20.078 -3.045 1 90.56 182 VAL A O 1
ATOM 1435 N N . PRO A 1 183 ? -8.516 22.125 -3.25 1 88.94 183 PRO A N 1
ATOM 1436 C CA . PRO A 1 183 ? -7.336 22.469 -4.043 1 88.94 183 PRO A CA 1
ATOM 1437 C C . PRO A 1 183 ? -6.035 22.344 -3.252 1 88.94 183 PRO A C 1
ATOM 1439 O O . PRO A 1 183 ? -4.98 22.078 -3.826 1 88.94 183 PRO A O 1
ATOM 1442 N N . ASN A 1 184 ? -6.105 22.547 -1.951 1 87.69 184 ASN A N 1
ATOM 1443 C CA . ASN A 1 184 ? -4.922 22.406 -1.107 1 87.69 184 ASN A CA 1
ATOM 1444 C C . ASN A 1 184 ? -4.617 20.953 -0.791 1 87.69 184 ASN A C 1
ATOM 1446 O O . ASN A 1 184 ? -3.529 20.625 -0.309 1 87.69 184 ASN A O 1
ATOM 1450 N N . LEU A 1 185 ? -5.559 20.062 -1.157 1 90.75 185 LEU A N 1
ATOM 1451 C CA . LEU A 1 185 ? -5.402 18.641 -0.866 1 90.75 185 LEU A CA 1
ATOM 1452 C C . LEU A 1 185 ? -4.93 17.891 -2.104 1 90.75 185 LEU A C 1
ATOM 1454 O O . LEU A 1 185 ? -4.672 16.688 -2.037 1 90.75 185 LEU A O 1
ATOM 1458 N N . ILE A 1 186 ? -4.77 18.578 -3.191 1 87.88 186 ILE A N 1
ATOM 1459 C CA . ILE A 1 186 ? -4.457 17.922 -4.453 1 87.88 186 ILE A CA 1
ATOM 1460 C C . ILE A 1 186 ? -3.137 17.156 -4.328 1 87.88 186 ILE A C 1
ATOM 1462 O O . ILE A 1 186 ? -3.012 16.031 -4.812 1 87.88 186 ILE A O 1
ATOM 1466 N N . SER A 1 187 ? -2.158 17.734 -3.688 1 84.69 187 SER A N 1
ATOM 1467 C CA . SER A 1 187 ? -0.864 17.094 -3.518 1 84.69 187 SER A CA 1
ATOM 1468 C C . SER A 1 187 ? -0.999 15.789 -2.727 1 84.69 187 SER A C 1
ATOM 1470 O O . SER A 1 187 ? -0.422 14.766 -3.102 1 84.69 187 SER A O 1
ATOM 1472 N N . SER A 1 188 ? -1.77 15.844 -1.684 1 88.12 188 SER A N 1
ATOM 1473 C CA . SER A 1 188 ? -1.972 14.664 -0.849 1 88.12 188 SER A CA 1
ATOM 1474 C C . SER A 1 188 ? -2.771 13.594 -1.586 1 88.12 188 SER A C 1
ATOM 1476 O O . SER A 1 188 ? -2.504 12.398 -1.441 1 88.12 188 SER A O 1
ATOM 1478 N N . VAL A 1 189 ? -3.738 14.016 -2.391 1 90.38 189 VAL A N 1
ATOM 1479 C CA . VAL A 1 189 ? -4.566 13.094 -3.158 1 90.38 189 VAL A CA 1
ATOM 1480 C C . VAL A 1 189 ? -3.721 12.406 -4.227 1 90.38 189 VAL A C 1
ATOM 1482 O O . VAL A 1 189 ? -3.82 11.195 -4.418 1 90.38 189 VAL A O 1
ATOM 1485 N N . VAL A 1 190 ? -2.873 13.148 -4.828 1 86.62 190 VAL A N 1
ATOM 1486 C CA . VAL A 1 190 ? -2.021 12.602 -5.879 1 86.62 190 VAL A CA 1
ATOM 1487 C C . VAL A 1 190 ? -1.037 11.602 -5.277 1 86.62 190 VAL A C 1
ATOM 1489 O O . VAL A 1 190 ? -0.855 10.508 -5.812 1 86.62 190 VAL A O 1
ATOM 1492 N N . VAL A 1 191 ? -0.447 11.914 -4.18 1 84.44 191 VAL A N 1
ATOM 1493 C CA . VAL A 1 191 ? 0.53 11.047 -3.529 1 84.44 191 VAL A CA 1
ATOM 1494 C C . VAL A 1 191 ? -0.142 9.742 -3.092 1 84.44 191 VAL A C 1
ATOM 1496 O O . VAL A 1 191 ? 0.39 8.656 -3.318 1 84.44 191 VAL A O 1
ATOM 1499 N N . SER A 1 192 ? -1.304 9.883 -2.467 1 89.62 192 SER A N 1
ATOM 1500 C CA . SER A 1 192 ? -2.014 8.688 -2.014 1 89.62 192 SER A CA 1
ATOM 1501 C C . SER A 1 192 ? -2.484 7.844 -3.191 1 89.62 192 SER A C 1
ATOM 1503 O O . SER A 1 192 ? -2.525 6.617 -3.105 1 89.62 192 SER A O 1
ATOM 1505 N N . SER A 1 193 ? -2.857 8.484 -4.273 1 88.19 193 SER A N 1
ATOM 1506 C CA . SER A 1 193 ? -3.238 7.758 -5.484 1 88.19 193 SER A CA 1
ATOM 1507 C C . SER A 1 193 ? -2.059 6.988 -6.062 1 88.19 193 SER A C 1
ATOM 1509 O O . SER A 1 193 ? -2.227 5.879 -6.578 1 88.19 193 SER A O 1
ATOM 1511 N N . LEU A 1 194 ? -0.947 7.566 -5.992 1 84.38 194 LEU A N 1
ATOM 1512 C CA . LEU A 1 194 ? 0.253 6.883 -6.461 1 84.38 194 LEU A CA 1
ATOM 1513 C C . LEU A 1 194 ? 0.528 5.633 -5.633 1 84.38 194 LEU A C 1
ATOM 1515 O O . LEU A 1 194 ? 0.917 4.598 -6.172 1 84.38 194 LEU A O 1
ATOM 1519 N N . LEU A 1 195 ? 0.348 5.824 -4.352 1 86.69 195 LEU A N 1
ATOM 1520 C CA . LEU A 1 195 ? 0.522 4.672 -3.475 1 86.69 195 LEU A CA 1
ATOM 1521 C C . LEU A 1 195 ? -0.46 3.562 -3.832 1 86.69 195 LEU A C 1
ATOM 1523 O O . LEU A 1 195 ? -0.092 2.385 -3.857 1 86.69 195 LEU A O 1
ATOM 1527 N N . ALA A 1 196 ? -1.633 3.959 -4.176 1 91.12 196 ALA A N 1
ATOM 1528 C CA . ALA A 1 196 ? -2.674 3.008 -4.555 1 91.12 196 ALA A CA 1
ATOM 1529 C C . ALA A 1 196 ? -2.342 2.33 -5.879 1 91.12 196 ALA A C 1
ATOM 1531 O O . ALA A 1 196 ? -2.629 1.145 -6.066 1 91.12 196 ALA A O 1
ATOM 1532 N N . VAL A 1 197 ? -1.759 3.105 -6.777 1 87.69 197 VAL A N 1
ATOM 1533 C CA . VAL A 1 197 ? -1.345 2.537 -8.055 1 87.69 197 VAL A CA 1
ATOM 1534 C C . VAL A 1 197 ? -0.329 1.422 -7.824 1 87.69 197 VAL A C 1
ATOM 1536 O O . VAL A 1 197 ? -0.387 0.374 -8.477 1 87.69 197 VAL A O 1
ATOM 1539 N N . GLY A 1 198 ? 0.594 1.615 -6.961 1 85.69 198 GLY A N 1
ATOM 1540 C CA . GLY A 1 198 ? 1.577 0.591 -6.648 1 85.69 198 GLY A CA 1
ATOM 1541 C C . GLY A 1 198 ? 0.955 -0.704 -6.16 1 85.69 198 GLY A C 1
ATOM 1542 O O . GLY A 1 198 ? 1.394 -1.791 -6.543 1 85.69 198 GLY A O 1
ATOM 1543 N N . ILE A 1 199 ? -0.046 -0.554 -5.441 1 87.94 199 ILE A N 1
ATOM 1544 C CA . ILE A 1 199 ? -0.708 -1.709 -4.848 1 87.94 199 ILE A CA 1
ATOM 1545 C C . ILE A 1 199 ? -1.463 -2.484 -5.926 1 87.94 199 ILE A C 1
ATOM 1547 O O . ILE A 1 199 ? -1.339 -3.707 -6.023 1 87.94 199 ILE A O 1
ATOM 1551 N N . ILE A 1 200 ? -2.205 -1.754 -6.746 1 90 200 ILE A N 1
ATOM 1552 C CA . ILE A 1 200 ? -3.09 -2.383 -7.723 1 90 200 ILE A CA 1
ATOM 1553 C C . ILE A 1 200 ? -2.271 -2.912 -8.898 1 90 200 ILE A C 1
ATOM 1555 O O . ILE A 1 200 ? -2.484 -4.035 -9.352 1 90 200 ILE A O 1
ATOM 1559 N N . PHE A 1 201 ? -1.358 -2.154 -9.297 1 86.5 201 PHE A N 1
ATOM 1560 C CA . PHE A 1 201 ? -0.588 -2.516 -10.484 1 86.5 201 PHE A CA 1
ATOM 1561 C C . PHE A 1 201 ? 0.269 -3.746 -10.219 1 86.5 201 PHE A C 1
ATOM 1563 O O . PHE A 1 201 ? 0.493 -4.559 -11.117 1 86.5 201 PHE A O 1
ATOM 1570 N N . GLY A 1 202 ? 0.724 -3.896 -9.086 1 86 202 GLY A N 1
ATOM 1571 C CA . GLY A 1 202 ? 1.604 -5.008 -8.758 1 86 202 GLY A CA 1
ATOM 1572 C C . GLY A 1 202 ? 0.854 -6.258 -8.336 1 86 202 GLY A C 1
ATOM 1573 O O . GLY A 1 202 ? 1.463 -7.305 -8.109 1 86 202 GLY A O 1
ATOM 1574 N N . ASP A 1 203 ? -0.395 -6.129 -8.336 1 87.69 203 ASP A N 1
ATOM 1575 C CA . ASP A 1 203 ? -1.174 -7.254 -7.836 1 87.69 203 ASP A CA 1
ATOM 1576 C C . ASP A 1 203 ? -1.332 -8.336 -8.898 1 87.69 203 ASP A C 1
ATOM 1578 O O . ASP A 1 203 ? -1.515 -8.023 -10.078 1 87.69 203 ASP A O 1
ATOM 1582 N N . TYR A 1 204 ? -1.223 -9.578 -8.438 1 88.06 204 TYR A N 1
ATOM 1583 C CA . TYR A 1 204 ? -1.351 -10.75 -9.297 1 88.06 204 TYR A CA 1
ATOM 1584 C C . TYR A 1 204 ? -2.479 -11.656 -8.82 1 88.06 204 TYR A C 1
ATOM 1586 O O . TYR A 1 204 ? -3.271 -12.148 -9.625 1 88.06 204 TYR A O 1
ATOM 1594 N N . VAL A 1 205 ? -2.635 -11.773 -7.582 1 85.56 205 VAL A N 1
ATOM 1595 C CA . VAL A 1 205 ? -3.449 -12.828 -6.988 1 85.56 205 VAL A CA 1
ATOM 1596 C C . VAL A 1 205 ? -4.93 -12.484 -7.129 1 85.56 205 VAL A C 1
ATOM 1598 O O . VAL A 1 205 ? -5.73 -13.312 -7.559 1 85.56 205 VAL A O 1
ATOM 1601 N N . LEU A 1 206 ? -5.246 -11.273 -6.828 1 88.12 206 LEU A N 1
ATOM 1602 C CA . LEU A 1 206 ? -6.648 -10.875 -6.859 1 88.12 206 LEU A CA 1
ATOM 1603 C C . LEU A 1 206 ? -7.207 -10.961 -8.281 1 88.12 206 LEU A C 1
ATOM 1605 O O . LEU A 1 206 ? -8.305 -11.484 -8.484 1 88.12 206 LEU A O 1
ATOM 1609 N N . VAL A 1 207 ? -6.434 -10.438 -9.219 1 88.75 207 VAL A N 1
ATOM 1610 C CA . VAL A 1 207 ? -6.875 -10.43 -10.609 1 88.75 207 VAL A CA 1
ATOM 1611 C C . VAL A 1 207 ? -6.977 -11.867 -11.125 1 88.75 207 VAL A C 1
ATOM 1613 O O . VAL A 1 207 ? -7.965 -12.234 -11.758 1 88.75 207 VAL A O 1
ATOM 1616 N N . ARG A 1 208 ? -5.961 -12.617 -10.844 1 87.81 208 ARG A N 1
ATOM 1617 C CA . ARG A 1 208 ? -5.93 -13.992 -11.32 1 87.81 208 ARG A CA 1
ATOM 1618 C C . ARG A 1 208 ? -7.098 -14.797 -10.758 1 87.81 208 ARG A C 1
ATOM 1620 O O . ARG A 1 208 ? -7.734 -15.562 -11.477 1 87.81 208 ARG A O 1
ATOM 1627 N N . ASN A 1 209 ? -7.395 -14.641 -9.531 1 84.31 209 ASN A N 1
ATOM 1628 C CA . ASN A 1 209 ? -8.438 -15.43 -8.883 1 84.31 209 ASN A CA 1
ATOM 1629 C C . ASN A 1 209 ? -9.828 -14.969 -9.305 1 84.31 209 ASN A C 1
ATOM 1631 O O . ASN A 1 209 ? -10.727 -15.797 -9.469 1 84.31 209 ASN A O 1
ATOM 1635 N N . LEU A 1 210 ? -10.031 -13.742 -9.469 1 84.62 210 LEU A N 1
ATOM 1636 C CA . LEU A 1 210 ? -11.375 -13.227 -9.727 1 84.62 210 LEU A CA 1
ATOM 1637 C C . LEU A 1 210 ? -11.695 -13.273 -11.211 1 84.62 210 LEU A C 1
ATOM 1639 O O . LEU A 1 210 ? -12.844 -13.516 -11.594 1 84.62 210 LEU A O 1
ATOM 1643 N N . THR A 1 211 ? -10.688 -12.992 -12.062 1 82.69 211 THR A N 1
ATOM 1644 C CA . THR A 1 211 ? -11.008 -12.875 -13.484 1 82.69 211 THR A CA 1
ATOM 1645 C C . THR A 1 211 ? -10.562 -14.125 -14.234 1 82.69 211 THR A C 1
ATOM 1647 O O . THR A 1 211 ? -10.984 -14.352 -15.375 1 82.69 211 THR A O 1
ATOM 1650 N N . GLY A 1 212 ? -9.875 -14.906 -13.609 1 74.06 212 GLY A N 1
ATOM 1651 C CA . GLY A 1 212 ? -9.391 -16.109 -14.281 1 74.06 212 GLY A CA 1
ATOM 1652 C C . GLY A 1 212 ? -8.508 -15.805 -15.469 1 74.06 212 GLY A C 1
ATOM 1653 O O . GLY A 1 212 ? -7.539 -15.047 -15.359 1 74.06 212 GLY A O 1
ATOM 1654 N N . THR A 1 213 ? -8.883 -16.328 -16.641 1 70.56 213 THR A N 1
ATOM 1655 C CA . THR A 1 213 ? -8.094 -16.188 -17.859 1 70.56 213 THR A CA 1
ATOM 1656 C C . THR A 1 213 ? -8.711 -15.133 -18.781 1 70.56 213 THR A C 1
ATOM 1658 O O . THR A 1 213 ? -8.109 -14.758 -19.797 1 70.56 213 THR A O 1
ATOM 1661 N N . SER A 1 214 ? -9.805 -14.609 -18.469 1 73.62 214 SER A N 1
ATOM 1662 C CA . SER A 1 214 ? -10.531 -13.75 -19.391 1 73.62 214 SER A CA 1
ATOM 1663 C C . SER A 1 214 ? -10.008 -12.32 -19.344 1 73.62 214 SER A C 1
ATOM 1665 O O . SER A 1 214 ? -9.977 -11.633 -20.375 1 73.62 214 SER A O 1
ATOM 1667 N N . PHE A 1 215 ? -9.664 -11.875 -18.219 1 81.38 215 PHE A N 1
ATOM 1668 C CA . PHE A 1 215 ? -9.242 -10.492 -18.031 1 81.38 215 PHE A CA 1
ATOM 1669 C C . PHE A 1 215 ? -7.879 -10.438 -17.344 1 81.38 215 PHE A C 1
ATOM 1671 O O . PHE A 1 215 ? -7.797 -10.18 -16.141 1 81.38 215 PHE A O 1
ATOM 1678 N N . GLN A 1 216 ? -6.883 -10.609 -18.188 1 86.12 216 GLN A N 1
ATOM 1679 C CA . GLN A 1 216 ? -5.523 -10.672 -17.656 1 86.12 216 GLN A CA 1
ATOM 1680 C C . GLN A 1 216 ? -4.875 -9.297 -17.641 1 86.12 216 GLN A C 1
ATOM 1682 O O . GLN A 1 216 ? -5.016 -8.516 -18.578 1 86.12 216 GLN A O 1
ATOM 1687 N N . ASN A 1 217 ? -4.281 -8.969 -16.516 1 89.12 217 ASN A N 1
ATOM 1688 C CA . ASN A 1 217 ? -3.49 -7.746 -16.453 1 89.12 217 ASN A CA 1
ATOM 1689 C C . ASN A 1 217 ? -2.033 -7.996 -16.828 1 89.12 217 ASN A C 1
ATOM 1691 O O . ASN A 1 217 ? -1.661 -9.117 -17.172 1 89.12 217 ASN A O 1
ATOM 1695 N N . MET A 1 218 ? -1.238 -7.008 -16.812 1 87.38 218 MET A N 1
ATOM 1696 C CA . MET A 1 218 ? 0.144 -7.07 -17.266 1 87.38 218 MET A CA 1
ATOM 1697 C C . MET A 1 218 ? 0.969 -8.016 -16.406 1 87.38 218 MET A C 1
ATOM 1699 O O . MET A 1 218 ? 1.884 -8.68 -16.906 1 87.38 218 MET A O 1
ATOM 1703 N N . GLN A 1 219 ? 0.662 -8.148 -15.125 1 87.69 219 GLN A N 1
ATOM 1704 C CA . GLN A 1 219 ? 1.424 -9.016 -14.234 1 87.69 219 GLN A CA 1
ATOM 1705 C C . GLN A 1 219 ? 1.178 -10.484 -14.555 1 87.69 219 GLN A C 1
ATOM 1707 O O . GLN A 1 219 ? 2.102 -11.297 -14.508 1 87.69 219 GLN A O 1
ATOM 1712 N N . ILE A 1 220 ? -0.043 -10.766 -14.852 1 88.62 220 ILE A N 1
ATOM 1713 C CA . ILE A 1 220 ? -0.376 -12.133 -15.234 1 88.62 220 ILE A CA 1
ATOM 1714 C C . ILE A 1 220 ? 0.285 -12.477 -16.562 1 88.62 220 ILE A C 1
ATOM 1716 O O . ILE A 1 220 ? 0.845 -13.562 -16.734 1 88.62 220 ILE A O 1
ATOM 1720 N N . TYR A 1 221 ? 0.162 -11.539 -17.484 1 88.56 221 TYR A N 1
ATOM 1721 C CA . TYR A 1 221 ? 0.786 -11.727 -18.797 1 88.56 221 TYR A CA 1
ATOM 1722 C C . TYR A 1 221 ? 2.283 -11.969 -18.641 1 88.56 221 TYR A C 1
ATOM 1724 O O . TYR A 1 221 ? 2.844 -12.852 -19.312 1 88.56 221 TYR A O 1
ATOM 1732 N N . LEU A 1 222 ? 2.924 -11.211 -17.812 1 86.19 222 LEU A N 1
ATOM 1733 C CA . LEU A 1 222 ? 4.352 -11.367 -17.578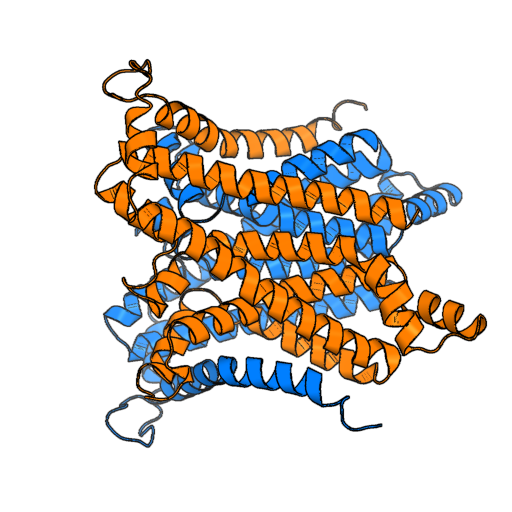 1 86.19 222 LEU A CA 1
ATOM 1734 C C . LEU A 1 222 ? 4.656 -12.734 -16.969 1 86.19 222 LEU A C 1
ATOM 1736 O O . LEU A 1 222 ? 5.59 -13.414 -17.391 1 86.19 222 LEU A O 1
ATOM 1740 N N . TYR A 1 223 ? 3.877 -13.086 -16.016 1 83.75 223 TYR A N 1
ATOM 1741 C CA . TYR A 1 223 ? 4.086 -14.352 -15.328 1 83.75 223 TYR A CA 1
ATOM 1742 C C . TYR A 1 223 ? 3.949 -15.523 -16.297 1 83.75 223 TYR A C 1
ATOM 1744 O O . TYR A 1 223 ? 4.742 -16.469 -16.25 1 83.75 223 TYR A O 1
ATOM 1752 N N . GLN A 1 224 ? 3.021 -15.43 -17.156 1 84.75 224 GLN A N 1
ATOM 1753 C CA . GLN A 1 224 ? 2.777 -16.5 -18.109 1 84.75 224 GLN A CA 1
ATOM 1754 C C . GLN A 1 224 ? 3.869 -16.531 -19.188 1 84.75 224 GLN A C 1
ATOM 1756 O O . GLN A 1 224 ? 4.305 -17.609 -19.594 1 84.75 224 GLN A O 1
ATOM 1761 N N . THR A 1 225 ? 4.242 -15.391 -19.625 1 84.06 225 THR A N 1
ATOM 1762 C CA . THR A 1 225 ? 5.258 -15.297 -20.672 1 84.06 225 THR A CA 1
ATOM 1763 C C . THR A 1 225 ? 6.609 -15.773 -20.156 1 84.06 225 THR A C 1
ATOM 1765 O O . THR A 1 225 ? 7.395 -16.359 -20.891 1 84.06 225 THR A O 1
ATOM 1768 N N . MET A 1 226 ? 6.84 -15.57 -18.922 1 81.94 226 MET A N 1
ATOM 1769 C CA . MET A 1 226 ? 8.094 -15.992 -18.312 1 81.94 226 MET A CA 1
ATOM 1770 C C . MET A 1 226 ? 8.219 -17.516 -18.328 1 81.94 226 MET A C 1
ATOM 1772 O O . MET A 1 226 ? 9.328 -18.047 -18.422 1 81.94 226 MET A O 1
ATOM 1776 N N . LYS A 1 227 ? 7.141 -18.109 -18.188 1 80.88 227 LYS A N 1
ATOM 1777 C CA . LYS A 1 227 ? 7.129 -19.578 -18.188 1 80.88 227 LYS A CA 1
ATOM 1778 C C . LYS A 1 227 ? 7.312 -20.125 -19.594 1 80.88 227 LYS A C 1
ATOM 1780 O O . LYS A 1 227 ? 7.797 -21.25 -19.781 1 80.88 227 LYS A O 1
ATOM 1785 N N . SER A 1 228 ? 6.973 -19.375 -20.594 1 82.25 228 SER A N 1
ATOM 1786 C CA . SER A 1 228 ? 6.996 -19.875 -21.969 1 82.25 228 SER A CA 1
ATOM 1787 C C . SER A 1 228 ? 8.211 -19.344 -22.719 1 82.25 228 SER A C 1
ATOM 1789 O O . SER A 1 228 ? 8.867 -20.078 -23.453 1 82.25 228 SER A O 1
ATOM 1791 N N . ASP A 1 229 ? 8.422 -18.016 -22.594 1 79.69 229 ASP A N 1
ATOM 1792 C CA . ASP A 1 229 ? 9.461 -17.328 -23.359 1 79.69 229 ASP A CA 1
ATOM 1793 C C . ASP A 1 229 ? 10.172 -16.281 -22.5 1 79.69 229 ASP A C 1
ATOM 1795 O O . ASP A 1 229 ? 9.641 -15.188 -22.281 1 79.69 229 ASP A O 1
ATOM 1799 N N . SER A 1 230 ? 11.344 -16.609 -22.141 1 73.62 230 SER A N 1
ATOM 1800 C CA . SER A 1 230 ? 12.078 -15.734 -21.219 1 73.62 230 SER A CA 1
ATOM 1801 C C . SER A 1 230 ? 12.492 -14.438 -21.906 1 73.62 230 SER A C 1
ATOM 1803 O O . SER A 1 230 ? 12.555 -13.383 -21.266 1 73.62 230 SER A O 1
ATOM 1805 N N . MET A 1 231 ? 12.719 -14.523 -23.156 1 73 231 MET A N 1
ATOM 1806 C CA . MET A 1 231 ? 13.125 -13.328 -23.891 1 73 231 MET A CA 1
ATOM 1807 C C . MET A 1 231 ? 11.953 -12.359 -24.031 1 73 231 MET A C 1
ATOM 1809 O O . MET A 1 231 ? 12.109 -11.156 -23.812 1 73 231 MET A O 1
ATOM 1813 N N . LYS A 1 232 ? 10.867 -12.945 -24.406 1 79.38 232 LYS A N 1
ATOM 1814 C CA . LYS A 1 232 ? 9.664 -12.117 -24.5 1 79.38 232 LYS A CA 1
ATOM 1815 C C . LYS A 1 232 ? 9.281 -11.539 -23.141 1 79.38 232 LYS A C 1
ATOM 1817 O O . LYS A 1 232 ? 8.828 -10.398 -23.062 1 79.38 232 LYS A O 1
ATOM 1822 N N . ALA A 1 233 ? 9.531 -12.305 -22.156 1 80.69 233 ALA A N 1
ATOM 1823 C CA . ALA A 1 233 ? 9.211 -11.867 -20.797 1 80.69 233 ALA A CA 1
ATOM 1824 C C . ALA A 1 233 ? 10.062 -10.664 -20.391 1 80.69 233 ALA A C 1
ATOM 1826 O O . ALA A 1 233 ? 9.586 -9.773 -19.688 1 80.69 233 ALA A O 1
ATOM 1827 N N . SER A 1 234 ? 11.297 -10.672 -20.859 1 77 234 SER A N 1
ATOM 1828 C CA . SER A 1 234 ? 12.18 -9.555 -20.547 1 77 234 SER A CA 1
ATOM 1829 C C . SER A 1 234 ? 11.68 -8.266 -21.188 1 77 234 SER A C 1
ATOM 1831 O O . SER A 1 234 ? 11.773 -7.191 -20.578 1 77 234 SER A O 1
ATOM 1833 N N . ALA A 1 235 ? 11.141 -8.422 -22.375 1 79.5 235 ALA A N 1
ATOM 1834 C CA . ALA A 1 235 ? 10.586 -7.254 -23.047 1 79.5 235 ALA A CA 1
ATOM 1835 C C . ALA A 1 235 ? 9.344 -6.742 -22.312 1 79.5 235 ALA A C 1
ATOM 1837 O O . ALA A 1 235 ? 9.164 -5.535 -22.156 1 79.5 235 ALA A O 1
ATOM 1838 N N . VAL A 1 236 ? 8.516 -7.672 -21.938 1 82.69 236 VAL A N 1
ATOM 1839 C CA . VAL A 1 236 ? 7.324 -7.312 -21.172 1 82.69 236 VAL A CA 1
ATOM 1840 C C . VAL A 1 236 ? 7.727 -6.598 -19.891 1 82.69 236 VAL A C 1
ATOM 1842 O O . VAL A 1 236 ? 7.125 -5.582 -19.516 1 82.69 236 VAL A O 1
ATOM 1845 N N . PHE A 1 237 ? 8.727 -7.035 -19.328 1 77.31 237 PHE A N 1
ATOM 1846 C CA . PHE A 1 237 ? 9.273 -6.473 -18.094 1 77.31 237 PHE A CA 1
ATOM 1847 C C . PHE A 1 237 ? 9.648 -5.008 -18.297 1 77.31 237 PHE A C 1
ATOM 1849 O O . PHE A 1 237 ? 9.281 -4.156 -17.484 1 77.31 237 PHE A O 1
ATOM 1856 N N . VAL A 1 238 ? 10.297 -4.73 -19.281 1 76.62 238 VAL A N 1
ATOM 1857 C CA . VAL A 1 238 ? 10.789 -3.387 -19.562 1 76.62 238 VAL A CA 1
ATOM 1858 C C . VAL A 1 238 ? 9.609 -2.447 -19.812 1 76.62 238 VAL A C 1
ATOM 1860 O O . VAL A 1 238 ? 9.609 -1.303 -19.359 1 76.62 238 VAL A O 1
ATOM 1863 N N . VAL A 1 239 ? 8.68 -2.959 -20.531 1 81.62 239 VAL A N 1
ATOM 1864 C CA . VAL A 1 239 ? 7.527 -2.127 -20.859 1 81.62 239 VAL A CA 1
ATOM 1865 C C . VAL A 1 239 ? 6.746 -1.794 -19.578 1 81.62 239 VAL A C 1
ATOM 1867 O O . VAL A 1 239 ? 6.328 -0.65 -19.391 1 81.62 239 VAL A O 1
ATOM 1870 N N . ILE A 1 240 ? 6.562 -2.785 -18.75 1 80.75 240 ILE A N 1
ATOM 1871 C CA . ILE A 1 240 ? 5.855 -2.572 -17.484 1 80.75 240 ILE A CA 1
ATOM 1872 C C . ILE A 1 240 ? 6.605 -1.55 -16.641 1 80.75 240 ILE A C 1
ATOM 1874 O O . ILE A 1 240 ? 6 -0.655 -16.047 1 80.75 240 ILE A O 1
ATOM 1878 N N . MET A 1 241 ? 7.844 -1.649 -16.594 1 74.75 241 MET A N 1
ATOM 1879 C CA . MET A 1 241 ? 8.672 -0.728 -15.82 1 74.75 241 MET A CA 1
ATOM 1880 C C . MET A 1 241 ? 8.562 0.691 -16.375 1 74.75 241 MET A C 1
ATOM 1882 O O . MET A 1 241 ? 8.484 1.653 -15.602 1 74.75 241 MET A O 1
ATOM 1886 N N . ALA A 1 242 ? 8.594 0.78 -17.672 1 77.19 242 ALA A N 1
ATOM 1887 C CA . ALA A 1 242 ? 8.469 2.086 -18.328 1 77.19 242 ALA A CA 1
ATOM 1888 C C . ALA A 1 242 ? 7.141 2.748 -17.984 1 77.19 242 ALA A C 1
ATOM 1890 O O . ALA A 1 242 ? 7.098 3.936 -17.656 1 77.19 242 ALA A O 1
ATOM 1891 N N . ILE A 1 243 ? 6.125 1.977 -18 1 79 243 ILE A N 1
ATOM 1892 C CA . ILE A 1 243 ? 4.797 2.506 -17.734 1 79 243 ILE A CA 1
ATOM 1893 C C . ILE A 1 243 ? 4.711 2.951 -16.266 1 79 243 ILE A C 1
ATOM 1895 O O . ILE A 1 243 ? 4.207 4.039 -15.977 1 79 243 ILE A O 1
ATOM 1899 N N . THR A 1 244 ? 5.195 2.117 -15.398 1 72.06 244 THR A N 1
ATOM 1900 C CA . THR A 1 244 ? 5.148 2.459 -13.984 1 72.06 244 THR A CA 1
ATOM 1901 C C . THR A 1 244 ? 6.012 3.682 -13.688 1 72.06 244 THR A C 1
ATOM 1903 O O . THR A 1 244 ? 5.652 4.52 -12.859 1 72.06 244 THR A O 1
ATOM 1906 N N . PHE A 1 245 ? 7.109 3.793 -14.375 1 71.88 245 PHE A N 1
ATOM 1907 C CA . PHE A 1 245 ? 7.977 4.953 -14.234 1 71.88 245 PHE A CA 1
ATOM 1908 C C . PHE A 1 245 ? 7.27 6.223 -14.695 1 71.88 245 PHE A C 1
ATOM 1910 O O . PHE A 1 245 ? 7.379 7.27 -14.055 1 71.88 245 PHE A O 1
ATOM 1917 N N . ILE A 1 246 ? 6.629 6.129 -15.75 1 76.81 246 ILE A N 1
ATOM 1918 C CA . ILE A 1 246 ? 5.902 7.273 -16.297 1 76.81 246 ILE A CA 1
ATOM 1919 C C . ILE A 1 246 ? 4.812 7.703 -15.312 1 76.81 246 ILE A C 1
ATOM 1921 O O . ILE A 1 246 ? 4.652 8.891 -15.031 1 76.81 246 ILE A O 1
ATOM 1925 N N . ILE A 1 247 ? 4.168 6.781 -14.734 1 71.06 247 ILE A N 1
ATOM 1926 C CA . ILE A 1 247 ? 3.119 7.086 -13.773 1 71.06 247 ILE A CA 1
ATOM 1927 C C . ILE A 1 247 ? 3.725 7.758 -12.547 1 71.06 247 ILE A C 1
ATOM 1929 O O . ILE A 1 247 ? 3.199 8.758 -12.055 1 71.06 247 ILE A O 1
ATOM 1933 N N . ALA A 1 248 ? 4.84 7.199 -12.117 1 66.88 248 ALA A N 1
ATOM 1934 C CA . ALA A 1 248 ? 5.52 7.766 -10.953 1 66.88 248 ALA A CA 1
ATOM 1935 C C . ALA A 1 248 ? 6.016 9.18 -11.242 1 66.88 248 ALA A C 1
ATOM 1937 O O . ALA A 1 248 ? 5.875 10.078 -10.406 1 66.88 248 ALA A O 1
ATOM 1938 N N . ALA A 1 249 ? 6.559 9.391 -12.391 1 71.19 249 ALA A N 1
ATOM 1939 C CA . ALA A 1 249 ? 7.098 10.688 -12.781 1 71.19 249 ALA A CA 1
ATOM 1940 C C . ALA A 1 249 ? 5.992 11.734 -12.875 1 71.19 249 ALA A C 1
ATOM 1942 O O . ALA A 1 249 ? 6.16 12.867 -12.422 1 71.19 249 ALA A O 1
ATOM 1943 N N . VAL A 1 250 ? 4.949 11.367 -13.438 1 71.19 250 VAL A N 1
ATOM 1944 C CA . VAL A 1 250 ? 3.82 12.281 -13.578 1 71.19 250 VAL A CA 1
ATOM 1945 C C . VAL A 1 250 ? 3.273 12.641 -12.203 1 71.19 250 VAL A C 1
ATOM 1947 O O . VAL A 1 250 ? 2.963 13.812 -11.938 1 71.19 250 VAL A O 1
ATOM 1950 N N . THR A 1 251 ? 3.232 11.711 -11.383 1 64.62 251 THR A N 1
ATOM 1951 C CA . THR A 1 251 ? 2.713 11.945 -10.039 1 64.62 251 THR A CA 1
ATOM 1952 C C . THR A 1 251 ? 3.639 12.867 -9.258 1 64.62 251 THR A C 1
ATOM 1954 O O . THR A 1 251 ? 3.176 13.766 -8.547 1 64.62 251 THR A O 1
ATOM 1957 N N . LEU A 1 252 ? 4.926 12.641 -9.383 1 65.06 252 LEU A N 1
ATOM 1958 C CA . LEU A 1 252 ? 5.898 13.492 -8.703 1 65.06 252 LEU A CA 1
ATOM 1959 C C . LEU A 1 252 ? 5.824 14.922 -9.211 1 65.06 252 LEU A C 1
ATOM 1961 O O . LEU A 1 252 ? 5.98 15.875 -8.445 1 65.06 252 LEU A O 1
ATOM 1965 N N . HIS A 1 253 ? 5.559 14.992 -10.43 1 71.75 253 HIS A N 1
ATOM 1966 C CA . HIS A 1 253 ? 5.438 16.328 -11.023 1 71.75 253 HIS A CA 1
ATOM 1967 C C . HIS A 1 253 ? 4.195 17.047 -10.508 1 71.75 253 HIS A C 1
ATOM 1969 O O . HIS A 1 253 ? 4.23 18.25 -10.281 1 71.75 253 HIS A O 1
ATOM 1975 N N . LEU A 1 254 ? 3.195 16.297 -10.367 1 71.19 254 LEU A N 1
ATOM 1976 C CA . LEU A 1 254 ? 1.946 16.875 -9.891 1 71.19 254 LEU A CA 1
ATOM 1977 C C . LEU A 1 254 ? 2.066 17.281 -8.422 1 71.19 254 LEU A C 1
ATOM 1979 O O . LEU A 1 254 ? 1.473 18.281 -8 1 71.19 254 LEU A O 1
ATOM 1983 N N . LYS A 1 255 ? 2.768 16.438 -7.715 1 69.69 255 LYS A N 1
ATOM 1984 C CA . LYS A 1 255 ? 3.018 16.766 -6.312 1 69.69 255 LYS A CA 1
ATOM 1985 C C . LYS A 1 255 ? 3.717 18.109 -6.18 1 69.69 255 LYS A C 1
ATOM 1987 O O . LYS A 1 255 ? 3.367 18.922 -5.312 1 69.69 255 LYS A O 1
ATOM 1992 N N . LYS A 1 256 ? 4.648 18.391 -6.988 1 66.44 256 LYS A N 1
ATOM 1993 C CA . LYS A 1 256 ? 5.418 19.625 -6.961 1 66.44 256 LYS A CA 1
ATOM 1994 C C . LYS A 1 256 ? 4.539 20.828 -7.312 1 66.44 256 LYS A C 1
ATOM 1996 O O . LYS A 1 256 ? 4.668 21.891 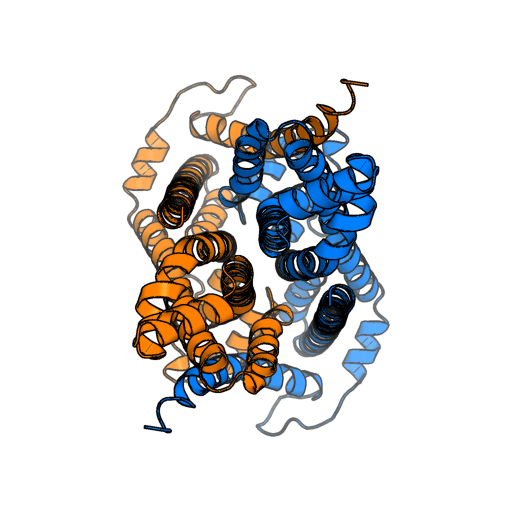-6.715 1 66.44 256 LYS A O 1
ATOM 2001 N N . ARG A 1 257 ? 3.652 20.516 -8.133 1 62 257 ARG A N 1
ATOM 2002 C CA . ARG A 1 257 ? 2.787 21.594 -8.578 1 62 257 ARG A CA 1
ATOM 2003 C C . ARG A 1 257 ? 1.791 21.984 -7.484 1 62 257 ARG A C 1
ATOM 2005 O O . ARG A 1 257 ? 1.461 23.156 -7.32 1 62 257 ARG A O 1
ATOM 2012 N N . GLY A 1 258 ? 1.288 20.984 -6.82 1 59.91 258 GLY A N 1
ATOM 2013 C CA . GLY A 1 258 ? 0.361 21.266 -5.738 1 59.91 258 GLY A CA 1
ATOM 2014 C C . GLY A 1 258 ? 0.988 22.062 -4.613 1 59.91 258 GLY A C 1
ATOM 2015 O O . GLY A 1 258 ? 0.335 22.922 -4.012 1 59.91 258 GLY A O 1
ATOM 2016 N N . ARG A 1 259 ? 2.211 21.875 -4.359 1 57.56 259 ARG A N 1
ATOM 2017 C CA . ARG A 1 259 ? 2.906 22.609 -3.312 1 57.56 259 ARG A CA 1
ATOM 2018 C C . ARG A 1 259 ? 3.123 24.062 -3.717 1 57.56 259 ARG A C 1
ATOM 2020 O O . ARG A 1 259 ? 3.041 24.969 -2.881 1 57.56 259 ARG A O 1
ATOM 2027 N N . LYS A 1 260 ? 3.408 24.281 -4.945 1 51.34 260 LYS A N 1
ATOM 2028 C CA . LYS A 1 260 ? 3.637 25.641 -5.414 1 51.34 260 LYS A CA 1
ATOM 2029 C C . LYS A 1 260 ? 2.354 26.469 -5.355 1 51.34 260 LYS A C 1
ATOM 2031 O O . LYS A 1 260 ? 2.396 27.672 -5.09 1 51.34 260 LYS A O 1
ATOM 2036 N N . ALA A 1 261 ? 1.305 25.828 -5.516 1 46.38 261 ALA A N 1
ATOM 2037 C CA . ALA A 1 261 ? 0.038 26.547 -5.52 1 46.38 261 ALA A CA 1
ATOM 2038 C C . ALA A 1 261 ? -0.294 27.078 -4.129 1 46.38 261 ALA A C 1
ATOM 2040 O O . ALA A 1 261 ? -0.939 28.125 -3.988 1 46.38 261 ALA A O 1
ATOM 2041 N N . VAL A 1 262 ? 0.151 26.359 -3.154 1 47.56 262 VAL A N 1
ATOM 2042 C CA . VAL A 1 262 ? -0.152 26.781 -1.787 1 47.56 262 VAL A CA 1
ATOM 2043 C C . VAL A 1 262 ? 0.84 27.844 -1.341 1 47.56 262 VAL A C 1
ATOM 2045 O O . VAL A 1 262 ? 0.501 28.719 -0.538 1 47.56 262 VAL A O 1
ATOM 2048 N N . ARG A 1 263 ? 2.055 27.812 -1.838 1 42.47 263 ARG A N 1
ATOM 2049 C CA . ARG A 1 263 ? 2.949 28.906 -1.457 1 42.47 263 ARG A CA 1
ATOM 2050 C C . ARG A 1 263 ? 2.564 30.203 -2.162 1 42.47 263 ARG A C 1
ATOM 2052 O O . ARG A 1 263 ? 2.258 30.203 -3.355 1 42.47 263 ARG A O 1
ATOM 2059 N N . MET B 1 1 ? -32.656 19.797 3.605 1 31.64 1 MET B N 1
ATOM 2060 C CA . MET B 1 1 ? -31.328 19.906 3.012 1 31.64 1 MET B CA 1
ATOM 2061 C C . MET B 1 1 ? -30.359 18.922 3.654 1 31.64 1 MET B C 1
ATOM 2063 O O . MET B 1 1 ? -29.141 19.062 3.516 1 31.64 1 MET B O 1
ATOM 2067 N N . LYS B 1 2 ? -30.891 18.156 4.672 1 38.16 2 LYS B N 1
ATOM 2068 C CA . LYS B 1 2 ? -30.484 17.188 5.691 1 38.16 2 LYS B CA 1
ATOM 2069 C C . LYS B 1 2 ? -30.062 15.875 5.059 1 38.16 2 LYS B C 1
ATOM 2071 O O . LYS B 1 2 ? -29.594 14.969 5.754 1 38.16 2 LYS B O 1
ATOM 2076 N N . LYS B 1 3 ? -30.641 15.5 4.012 1 42.34 3 LYS B N 1
ATOM 2077 C CA . LYS B 1 3 ? -30.828 14.164 3.457 1 42.34 3 LYS B CA 1
ATOM 2078 C C . LYS B 1 3 ? -29.578 13.672 2.742 1 42.34 3 LYS B C 1
ATOM 2080 O O . LYS B 1 3 ? -29.438 12.484 2.457 1 42.34 3 LYS B O 1
ATOM 2085 N N . SER B 1 4 ? -28.797 14.453 2.086 1 46.41 4 SER B N 1
ATOM 2086 C CA . SER B 1 4 ? -27.781 14.055 1.12 1 46.41 4 SER B CA 1
ATOM 2087 C C . SER B 1 4 ? -26.531 13.531 1.819 1 46.41 4 SER B C 1
ATOM 2089 O O . SER B 1 4 ? -25.578 13.102 1.162 1 46.41 4 SER B O 1
ATOM 2091 N N . LYS B 1 5 ? -26.469 13.852 3.205 1 52 5 LYS B N 1
ATOM 2092 C CA . LYS B 1 5 ? -25.453 13.758 4.262 1 52 5 LYS B CA 1
ATOM 2093 C C . LYS B 1 5 ? -25.031 12.312 4.48 1 52 5 LYS B C 1
ATOM 2095 O O . LYS B 1 5 ? -23.828 12.023 4.598 1 52 5 LYS B O 1
ATOM 2100 N N . LYS B 1 6 ? -26.094 11.445 4.645 1 56.75 6 LYS B N 1
ATOM 2101 C CA . LYS B 1 6 ? -26.203 10.023 4.941 1 56.75 6 LYS B CA 1
ATOM 2102 C C . LYS B 1 6 ? -25.828 9.18 3.729 1 56.75 6 LYS B C 1
ATOM 2104 O O . LYS B 1 6 ? -25.469 8.008 3.867 1 56.75 6 LYS B O 1
ATOM 2109 N N . GLY B 1 7 ? -25.75 9.914 2.736 1 58.16 7 GLY B N 1
ATOM 2110 C CA . GLY B 1 7 ? -25.594 9.188 1.488 1 58.16 7 GLY B CA 1
ATOM 2111 C C . GLY B 1 7 ? -24.172 8.688 1.264 1 58.16 7 GLY B C 1
ATOM 2112 O O . GLY B 1 7 ? -23.969 7.535 0.885 1 58.16 7 GLY B O 1
ATOM 2113 N N . SER B 1 8 ? -23.219 9.609 1.55 1 64.19 8 SER B N 1
ATOM 2114 C CA . SER B 1 8 ? -21.844 9.195 1.288 1 64.19 8 SER B CA 1
ATOM 2115 C C . SER B 1 8 ? -21.406 8.102 2.254 1 64.19 8 SER B C 1
ATOM 2117 O O . SER B 1 8 ? -20.766 7.133 1.85 1 64.19 8 SER B O 1
ATOM 2119 N N . ALA B 1 9 ? -21.734 8.344 3.482 1 66.06 9 ALA B N 1
ATOM 2120 C CA . ALA B 1 9 ? -21.453 7.301 4.465 1 66.06 9 ALA B CA 1
ATOM 2121 C C . ALA B 1 9 ? -22.188 6.008 4.121 1 66.06 9 ALA B C 1
ATOM 2123 O O . ALA B 1 9 ? -21.656 4.914 4.289 1 66.06 9 ALA B O 1
ATOM 2124 N N . ALA B 1 10 ? -23.266 6.25 3.561 1 64.81 10 ALA B N 1
ATOM 2125 C CA . ALA B 1 10 ? -24.078 5.098 3.178 1 64.81 10 ALA B CA 1
ATOM 2126 C C . ALA B 1 10 ? -23.422 4.328 2.033 1 64.81 10 ALA B C 1
ATOM 2128 O O . ALA B 1 10 ? -23.406 3.094 2.035 1 64.81 10 ALA B O 1
ATOM 2129 N N . ILE B 1 11 ? -22.875 5.078 1.161 1 64.88 11 ILE B N 1
ATOM 2130 C CA . ILE B 1 11 ? -22.25 4.438 0.013 1 64.88 11 ILE B CA 1
ATOM 2131 C C . ILE B 1 11 ? -21.016 3.658 0.47 1 64.88 11 ILE B C 1
ATOM 2133 O O . ILE B 1 11 ? -20.797 2.525 0.034 1 64.88 11 ILE B O 1
ATOM 2137 N N . MET B 1 12 ? -20.344 4.312 1.354 1 69.25 12 MET B N 1
ATOM 2138 C CA . MET B 1 12 ? -19.172 3.619 1.889 1 69.25 12 MET B CA 1
ATOM 2139 C C . MET B 1 12 ? -19.578 2.371 2.66 1 69.25 12 MET B C 1
ATOM 2141 O O . MET B 1 12 ? -18.938 1.327 2.553 1 69.25 12 MET B O 1
ATOM 2145 N N . LEU B 1 13 ? -20.625 2.537 3.354 1 66.44 13 LEU B N 1
ATOM 2146 C CA . LEU B 1 13 ? -21.109 1.409 4.133 1 66.44 13 LEU B CA 1
ATOM 2147 C C . LEU B 1 13 ? -21.578 0.281 3.221 1 66.44 13 LEU B C 1
ATOM 2149 O O . LEU B 1 13 ? -21.344 -0.895 3.51 1 66.44 13 LEU B O 1
ATOM 2153 N N . VAL B 1 14 ? -22.188 0.679 2.146 1 63.97 14 VAL B N 1
ATOM 2154 C CA . VAL B 1 14 ? -22.672 -0.318 1.199 1 63.97 14 VAL B CA 1
ATOM 2155 C C . VAL B 1 14 ? -21.484 -1.052 0.566 1 63.97 14 VAL B C 1
ATOM 2157 O O . VAL B 1 14 ? -21.516 -2.275 0.42 1 63.97 14 VAL B O 1
ATOM 2160 N N . LEU B 1 15 ? -20.547 -0.275 0.27 1 63.34 15 LEU B N 1
ATOM 2161 C CA . LEU B 1 15 ? -19.375 -0.875 -0.349 1 63.34 15 LEU B CA 1
ATOM 2162 C C . LEU B 1 15 ? -18.656 -1.814 0.623 1 63.34 15 LEU B C 1
ATOM 2164 O O . LEU B 1 15 ? -18.266 -2.918 0.245 1 63.34 15 LEU B O 1
ATOM 2168 N N . ILE B 1 16 ? -18.609 -1.369 1.827 1 65.38 16 ILE B N 1
ATOM 2169 C CA . ILE B 1 16 ? -17.969 -2.17 2.859 1 65.38 16 ILE B CA 1
ATOM 2170 C C . ILE B 1 16 ? -18.812 -3.4 3.168 1 65.38 16 ILE B C 1
ATOM 2172 O O . ILE B 1 16 ? -18.297 -4.508 3.303 1 65.38 16 ILE B O 1
ATOM 2176 N N . ALA B 1 17 ? -20.078 -3.113 3.268 1 62.25 17 ALA B N 1
ATOM 2177 C CA . ALA B 1 17 ? -20.984 -4.223 3.549 1 62.25 17 ALA B CA 1
ATOM 2178 C C . ALA B 1 17 ? -20.922 -5.281 2.451 1 62.25 17 ALA B C 1
ATOM 2180 O O . ALA B 1 17 ? -20.906 -6.48 2.736 1 62.25 17 ALA B O 1
ATOM 2181 N N . TYR B 1 18 ? -20.969 -4.797 1.308 1 59.84 18 TYR B N 1
ATOM 2182 C CA . TYR B 1 18 ? -20.859 -5.703 0.17 1 59.84 18 TYR B CA 1
ATOM 2183 C C . TYR B 1 18 ? -19.578 -6.523 0.249 1 59.84 18 TYR B C 1
ATOM 2185 O O . TYR B 1 18 ? -19.578 -7.719 -0.045 1 59.84 18 TYR B O 1
ATOM 2193 N N . LEU B 1 19 ? -18.594 -5.84 0.753 1 59.12 19 LEU B N 1
ATOM 2194 C CA . LEU B 1 19 ? -17.297 -6.504 0.729 1 59.12 19 LEU B CA 1
ATOM 2195 C C . LEU B 1 19 ? -17.062 -7.285 2.02 1 59.12 19 LEU B C 1
ATOM 2197 O O . LEU B 1 19 ? -16.359 -8.297 2.02 1 59.12 19 LEU B O 1
ATOM 2201 N N . LEU B 1 20 ? -17.609 -6.758 3.061 1 63.75 20 LEU B N 1
ATOM 2202 C CA . LEU B 1 20 ? -17.469 -7.441 4.344 1 63.75 20 LEU B CA 1
ATOM 2203 C C . LEU B 1 20 ? -18.375 -8.664 4.41 1 63.75 20 LEU B C 1
ATOM 2205 O O . LEU B 1 20 ? -18.094 -9.602 5.16 1 63.75 20 LEU B O 1
ATOM 2209 N N . LEU B 1 21 ? -19.391 -8.609 3.59 1 63.97 21 LEU B N 1
ATOM 2210 C CA . LEU B 1 21 ? -20.359 -9.703 3.611 1 63.97 21 LEU B CA 1
ATOM 2211 C C . LEU B 1 21 ? -19.672 -11.039 3.371 1 63.97 21 LEU B C 1
ATOM 2213 O O . LEU B 1 21 ? -19.891 -12 4.109 1 63.97 21 LEU B O 1
ATOM 2217 N N . PRO B 1 22 ? -18.859 -11.047 2.342 1 61.22 22 PRO B N 1
ATOM 2218 C CA . PRO B 1 22 ? -18.172 -12.328 2.139 1 61.22 22 PRO B CA 1
ATOM 2219 C C . PRO B 1 22 ? -17.297 -12.727 3.328 1 61.22 22 PRO B C 1
ATOM 2221 O O . PRO B 1 22 ? -17.156 -13.922 3.615 1 61.22 22 PRO B O 1
ATOM 2224 N N . LEU B 1 23 ? -16.797 -11.758 3.92 1 63.5 23 LEU B N 1
ATOM 2225 C CA . LEU B 1 23 ? -15.984 -12.023 5.102 1 63.5 23 LEU B CA 1
ATOM 2226 C C . LEU B 1 23 ? -16.828 -12.617 6.223 1 63.5 23 LEU B C 1
ATOM 2228 O O . LEU B 1 23 ? -16.422 -13.57 6.883 1 63.5 23 LEU B O 1
ATOM 2232 N N . ILE B 1 24 ? -17.922 -11.977 6.418 1 64.5 24 ILE B N 1
ATOM 2233 C CA . ILE B 1 24 ? -18.844 -12.438 7.465 1 64.5 24 ILE B CA 1
ATOM 2234 C C . ILE B 1 24 ? -19.312 -13.852 7.145 1 64.5 24 ILE B C 1
ATOM 2236 O O . ILE B 1 24 ? -19.375 -14.703 8.031 1 64.5 24 ILE B O 1
ATOM 2240 N N . VAL B 1 25 ? -19.594 -14.086 5.945 1 60.53 25 VAL B N 1
ATOM 2241 C CA . VAL B 1 25 ? -20.062 -15.406 5.527 1 60.53 25 VAL B CA 1
ATOM 2242 C C . VAL B 1 25 ? -18.984 -16.453 5.781 1 60.53 25 VAL B C 1
ATOM 2244 O O . VAL B 1 25 ? -19.266 -17.547 6.258 1 60.53 25 VAL B O 1
ATOM 2247 N N . THR B 1 26 ? -17.797 -16.047 5.477 1 59.69 26 THR B N 1
ATOM 2248 C CA . THR B 1 26 ? -16.688 -16.969 5.68 1 59.69 26 THR B CA 1
ATOM 2249 C C . THR B 1 26 ? -16.5 -17.266 7.164 1 59.69 26 THR B C 1
ATOM 2251 O O . THR B 1 26 ? -16.219 -18.406 7.543 1 59.69 26 THR B O 1
ATOM 2254 N N . ILE B 1 27 ? -16.578 -16.234 7.906 1 63.38 27 ILE B N 1
ATOM 2255 C CA . ILE B 1 27 ? -16.469 -16.406 9.352 1 63.38 27 ILE B CA 1
ATOM 2256 C C . ILE B 1 27 ? -17.531 -17.391 9.836 1 63.38 27 ILE B C 1
ATOM 2258 O O . ILE B 1 27 ? -17.25 -18.281 10.633 1 63.38 27 ILE B O 1
ATOM 2262 N N . VAL B 1 28 ? -18.703 -17.172 9.32 1 60.31 28 VAL B N 1
ATOM 2263 C CA . VAL B 1 28 ? -19.812 -18.031 9.711 1 60.31 28 VAL B CA 1
ATOM 2264 C C . VAL B 1 28 ? -19.562 -19.453 9.203 1 60.31 28 VAL B C 1
ATOM 2266 O O . VAL B 1 28 ? -19.797 -20.422 9.922 1 60.31 28 VAL B O 1
ATOM 2269 N N . TYR B 1 29 ? -19.094 -19.578 8.031 1 58.5 29 TYR B N 1
ATOM 2270 C CA . TYR B 1 29 ? -18.797 -20.891 7.434 1 58.5 29 TYR B CA 1
ATOM 2271 C C . TYR B 1 29 ? -17.719 -21.609 8.219 1 58.5 29 TYR B C 1
ATOM 2273 O O . TYR B 1 29 ? -17.719 -22.844 8.297 1 58.5 29 TYR B O 1
ATOM 2281 N N . SER B 1 30 ? -16.781 -20.859 8.664 1 58.06 30 SER B N 1
ATOM 2282 C CA . SER B 1 30 ? -15.664 -21.469 9.391 1 58.06 30 SER B CA 1
ATOM 2283 C C . SER B 1 30 ? -16.141 -22.109 10.695 1 58.06 30 SER B C 1
ATOM 2285 O O . SER B 1 30 ? -15.469 -22.984 11.242 1 58.06 30 SER B O 1
ATOM 2287 N N . LEU B 1 31 ? -17.156 -21.547 11.094 1 55.47 31 LEU B N 1
ATOM 2288 C CA . LEU B 1 31 ? -17.656 -22.016 12.383 1 55.47 31 LEU B CA 1
ATOM 2289 C C . LEU B 1 31 ? -18.531 -23.25 12.203 1 55.47 31 LEU B C 1
ATOM 2291 O O . LEU B 1 31 ? -18.906 -23.891 13.18 1 55.47 31 LEU B O 1
ATOM 2295 N N . PHE B 1 32 ? -18.906 -23.578 10.844 1 50.91 32 PHE B N 1
ATOM 2296 C CA . PHE B 1 32 ? -19.859 -24.672 10.672 1 50.91 32 PHE B CA 1
ATOM 2297 C C . PHE B 1 32 ? -19.219 -25.828 9.906 1 50.91 32 PHE B C 1
ATOM 2299 O O . PHE B 1 32 ? -18.359 -25.609 9.062 1 50.91 32 PHE B O 1
ATOM 2306 N N . ASP B 1 33 ? -19.047 -27.094 10.344 1 48.88 33 ASP B N 1
ATOM 2307 C CA . ASP B 1 33 ? -18.422 -28.312 9.859 1 48.88 33 ASP B CA 1
ATOM 2308 C C . ASP B 1 33 ? -18.875 -28.625 8.43 1 48.88 33 ASP B C 1
ATOM 2310 O O . ASP B 1 33 ? -18.062 -29.031 7.594 1 48.88 33 ASP B O 1
ATOM 2314 N N . LYS B 1 34 ? -20.188 -29.25 8.094 1 45.34 34 LYS B N 1
ATOM 2315 C CA . LYS B 1 34 ? -20.719 -29.922 6.914 1 45.34 34 LYS B CA 1
ATOM 2316 C C . LYS B 1 34 ? -21.531 -28.953 6.051 1 45.34 34 LYS B C 1
ATOM 2318 O O . LYS B 1 34 ? -22.453 -28.312 6.535 1 45.34 34 LYS B O 1
ATOM 2323 N N . TRP B 1 35 ? -20.984 -28.188 5.133 1 43.84 35 TRP B N 1
ATOM 2324 C CA . TRP B 1 35 ? -21.875 -27.375 4.316 1 43.84 35 TRP B CA 1
ATOM 2325 C C . TRP B 1 35 ? -22.641 -28.234 3.318 1 43.84 35 TRP B C 1
ATOM 2327 O O . TRP B 1 35 ? -22.156 -28.5 2.215 1 43.84 35 TRP B O 1
ATOM 2337 N N . THR B 1 36 ? -23.109 -29.438 3.545 1 39 36 THR B N 1
ATOM 2338 C CA . THR B 1 36 ? -24.016 -29.875 2.484 1 39 36 THR B CA 1
ATOM 2339 C C . THR B 1 36 ? -25 -28.766 2.127 1 39 36 THR B C 1
ATOM 2341 O O . THR B 1 36 ? -25.297 -28.531 0.95 1 39 36 THR B O 1
ATOM 2344 N N . GLU B 1 37 ? -26.391 -28.672 2.9 1 39.06 37 GLU B N 1
ATOM 2345 C CA . GLU B 1 37 ? -27.562 -27.844 2.598 1 39.06 37 GLU B CA 1
ATOM 2346 C C . GLU B 1 37 ? -27.328 -26.406 3.047 1 39.06 37 GLU B C 1
ATOM 2348 O O . GLU B 1 37 ? -26.328 -26.094 3.699 1 39.06 37 GLU B O 1
ATOM 2353 N N . ILE B 1 38 ? -28.562 -25.297 3.006 1 41 38 ILE B N 1
ATOM 2354 C CA . ILE B 1 38 ? -28.859 -23.906 3.283 1 41 38 ILE B CA 1
ATOM 2355 C C . ILE B 1 38 ? -28.297 -23.516 4.645 1 41 38 ILE B C 1
ATOM 2357 O O . ILE B 1 38 ? -28.078 -22.328 4.914 1 41 38 ILE B O 1
ATOM 2361 N N . VAL B 1 39 ? -28.5 -24.328 5.773 1 40.78 39 VAL B N 1
ATOM 2362 C CA . VAL B 1 39 ? -28.328 -24.016 7.188 1 40.78 39 VAL B CA 1
ATOM 2363 C C . VAL B 1 39 ? -27.062 -24.672 7.715 1 40.78 39 VAL B C 1
ATOM 2365 O O . VAL B 1 39 ? -26.859 -25.875 7.539 1 40.78 39 VAL B O 1
ATOM 2368 N N . PRO B 1 40 ? -25.953 -23.859 7.988 1 46.94 40 PRO B N 1
ATOM 2369 C CA . PRO B 1 40 ? -24.719 -24.391 8.57 1 46.94 40 PRO B CA 1
ATOM 2370 C C . PRO B 1 40 ? -24.969 -25.375 9.703 1 46.94 40 PRO B C 1
ATOM 2372 O O . PRO B 1 40 ? -25.719 -25.062 10.641 1 46.94 40 PRO B O 1
ATOM 2375 N N . ARG B 1 41 ? -25.25 -26.625 9.602 1 44.31 41 ARG B N 1
ATOM 2376 C CA . ARG B 1 41 ? -25.406 -27.594 10.688 1 44.31 41 ARG B CA 1
ATOM 2377 C C . ARG B 1 41 ? -24.047 -28.125 11.148 1 44.31 41 ARG B C 1
ATOM 2379 O O . ARG B 1 41 ? -23.156 -28.359 10.328 1 44.31 41 ARG B O 1
ATOM 2386 N N . GLY B 1 42 ? -23.625 -28.062 12.633 1 46.09 42 GLY B N 1
ATOM 2387 C CA . GLY B 1 42 ? -22.641 -28.672 13.516 1 46.09 42 GLY B CA 1
ATOM 2388 C C . GLY B 1 42 ? -21.422 -27.812 13.727 1 46.09 42 GLY B C 1
ATOM 2389 O O . GLY B 1 42 ? -20.609 -27.641 12.82 1 46.09 42 GLY B O 1
ATOM 2390 N N . PHE B 1 43 ? -21.422 -27.047 14.648 1 49.97 43 PHE B N 1
ATOM 2391 C CA . PHE B 1 43 ? -20.297 -26.25 15.172 1 49.97 43 PHE B CA 1
ATOM 2392 C C . PHE B 1 43 ? -19.047 -27.109 15.32 1 49.97 43 PHE B C 1
ATOM 2394 O O . PHE B 1 43 ? -19.078 -28.141 16 1 49.97 43 PHE B O 1
ATOM 2401 N N . SER B 1 44 ? -18.344 -27.562 14.453 1 57.94 44 SER B N 1
ATOM 2402 C CA . SER B 1 44 ? -17.156 -28.391 14.703 1 57.94 44 SER B CA 1
ATOM 2403 C C . SER B 1 44 ? -15.906 -27.531 14.844 1 57.94 44 SER B C 1
ATOM 2405 O O . SER B 1 44 ? -15.531 -26.812 13.914 1 57.94 44 SER B O 1
ATOM 2407 N N . VAL B 1 45 ? -15.531 -27.188 16.156 1 65.69 45 VAL B N 1
ATOM 2408 C CA . VAL B 1 45 ? -14.273 -26.578 16.578 1 65.69 45 VAL B CA 1
ATOM 2409 C C . VAL B 1 45 ? -13.117 -27.531 16.281 1 65.69 45 VAL B C 1
ATOM 2411 O O . VAL B 1 45 ? -11.961 -27.203 16.547 1 65.69 45 VAL B O 1
ATOM 2414 N N . LYS B 1 46 ? -13.422 -28.672 15.75 1 73.06 46 LYS B N 1
ATOM 2415 C CA . LYS B 1 46 ? -12.391 -29.672 15.484 1 73.06 46 LYS B CA 1
ATOM 2416 C C . LYS B 1 46 ? -11.344 -29.125 14.508 1 73.06 46 LYS B C 1
ATOM 2418 O O . LYS B 1 46 ? -10.148 -29.359 14.68 1 73.06 46 LYS B O 1
ATOM 2423 N N . SER B 1 47 ? -11.844 -28.297 13.633 1 75.25 47 SER B N 1
ATOM 2424 C CA . SER B 1 47 ? -10.93 -27.75 12.633 1 75.25 47 SER B CA 1
ATOM 2425 C C . SER B 1 47 ? -9.953 -26.766 13.258 1 75.25 47 SER B C 1
ATOM 2427 O O . SER B 1 47 ? -8.789 -26.703 12.859 1 75.25 47 SER B O 1
ATOM 2429 N N . TYR B 1 48 ? -10.414 -26.188 14.273 1 80.12 48 TYR B N 1
ATOM 2430 C CA . TYR B 1 48 ? -9.539 -25.234 14.945 1 80.12 48 TYR B CA 1
ATOM 2431 C C . TYR B 1 48 ? -8.492 -25.938 15.789 1 80.12 48 TYR B C 1
ATOM 2433 O O . TYR B 1 48 ? -7.328 -25.531 15.82 1 80.12 48 TYR B O 1
ATOM 2441 N N . VAL B 1 49 ? -8.914 -26.984 16.375 1 79.81 49 VAL B N 1
ATOM 2442 C CA . VAL B 1 49 ? -7.992 -27.75 17.219 1 79.81 49 VAL B CA 1
ATOM 2443 C C . VAL B 1 49 ? -6.922 -28.391 16.344 1 79.81 49 VAL B C 1
ATOM 2445 O O . VAL B 1 49 ? -5.738 -28.391 16.688 1 79.81 49 VAL B O 1
ATOM 2448 N N . GLU B 1 50 ? -7.293 -28.859 15.305 1 82.38 50 GLU B N 1
ATOM 2449 C CA . GLU B 1 50 ? -6.355 -29.5 14.383 1 82.38 50 GLU B CA 1
ATOM 2450 C C . GLU B 1 50 ? -5.355 -28.5 13.828 1 82.38 50 GLU B C 1
ATOM 2452 O O . GLU B 1 50 ? -4.176 -28.812 13.648 1 82.38 50 GLU B O 1
ATOM 2457 N N . LEU B 1 51 ? -5.832 -27.328 13.648 1 84.5 51 LEU B N 1
ATOM 2458 C CA . LEU B 1 51 ? -4.977 -26.281 13.102 1 84.5 51 LEU B CA 1
ATOM 2459 C C . LEU B 1 51 ? -3.889 -25.891 14.094 1 84.5 51 LEU B C 1
ATOM 2461 O O . LEU B 1 51 ? -2.721 -25.75 13.719 1 84.5 51 LEU B O 1
ATOM 2465 N N . PHE B 1 52 ? -4.305 -25.766 15.367 1 87.06 52 PHE B N 1
ATOM 2466 C CA . PHE B 1 52 ? -3.348 -25.297 16.359 1 87.06 52 PHE B CA 1
ATOM 2467 C C . PHE B 1 52 ? -2.438 -26.422 16.812 1 87.06 52 PHE B C 1
ATOM 2469 O O . PHE B 1 52 ? -1.425 -26.188 17.469 1 87.06 52 PHE B O 1
ATOM 2476 N N . GLN B 1 53 ? -2.748 -27.625 16.391 1 86.38 53 GLN B N 1
ATOM 2477 C CA . GLN B 1 53 ? -1.894 -28.766 16.672 1 86.38 53 GLN B CA 1
ATOM 2478 C C . GLN B 1 53 ? -0.918 -29.031 15.531 1 86.38 53 GLN B C 1
ATOM 2480 O O . GLN B 1 53 ? 0.04 -29.797 15.688 1 86.38 53 GLN B O 1
ATOM 2485 N N . ASP B 1 54 ? -1.095 -28.344 14.461 1 86.75 54 ASP B N 1
ATOM 2486 C CA . ASP B 1 54 ? -0.206 -28.469 13.312 1 86.75 54 ASP B CA 1
ATOM 2487 C C . ASP B 1 54 ? 1 -27.531 13.453 1 86.75 54 ASP B C 1
ATOM 2489 O O . ASP B 1 54 ? 0.861 -26.312 13.383 1 86.75 54 ASP B O 1
ATOM 2493 N N . PRO B 1 55 ? 2.121 -28.156 13.695 1 88.69 55 PRO B N 1
ATOM 2494 C CA . PRO B 1 55 ? 3.324 -27.328 13.867 1 88.69 55 PRO B CA 1
ATOM 2495 C C . PRO B 1 55 ? 3.623 -26.453 12.656 1 88.69 55 PRO B C 1
ATOM 2497 O O . PRO B 1 55 ? 4.18 -25.359 12.805 1 88.69 55 PRO B O 1
ATOM 2500 N N . GLU B 1 56 ? 3.246 -26.875 11.555 1 87.44 56 GLU B N 1
ATOM 2501 C CA . GLU B 1 56 ? 3.496 -26.094 10.352 1 87.44 56 GLU B CA 1
ATOM 2502 C C . GLU B 1 56 ? 2.658 -24.812 10.344 1 87.44 56 GLU B C 1
ATOM 2504 O O . GLU B 1 56 ? 3.129 -23.766 9.914 1 87.44 56 GLU B O 1
ATOM 2509 N N . PHE B 1 57 ? 1.509 -24.953 10.891 1 89 57 PHE B N 1
ATOM 2510 C CA . PHE B 1 57 ? 0.632 -23.797 10.953 1 89 57 PHE B CA 1
ATOM 2511 C C . PHE B 1 57 ? 1.171 -22.766 11.93 1 89 57 PHE B C 1
ATOM 2513 O O . PHE B 1 57 ? 1.203 -21.562 11.625 1 89 57 PHE B O 1
ATOM 2520 N N . LEU B 1 58 ? 1.623 -23.172 13.008 1 89.31 58 LEU B N 1
ATOM 2521 C CA . LEU B 1 58 ? 2.172 -22.266 14.008 1 89.31 58 LEU B CA 1
ATOM 2522 C C . LEU B 1 58 ? 3.438 -21.594 13.484 1 89.31 58 LEU B C 1
ATOM 2524 O O . LEU B 1 58 ? 3.668 -20.406 13.75 1 89.31 58 LEU B O 1
ATOM 2528 N N . MET B 1 59 ? 4.172 -22.328 12.789 1 90.12 59 MET B N 1
ATOM 2529 C CA . MET B 1 59 ? 5.391 -21.766 12.219 1 90.12 59 MET B CA 1
ATOM 2530 C C . MET B 1 59 ? 5.062 -20.734 11.141 1 90.12 59 MET B C 1
ATOM 2532 O O . MET B 1 59 ? 5.773 -19.734 10.992 1 90.12 59 MET B O 1
ATOM 2536 N N . CYS B 1 60 ? 3.984 -20.922 10.43 1 89.88 60 CYS B N 1
ATOM 2537 C CA . CYS B 1 60 ? 3.557 -19.984 9.406 1 89.88 60 CYS B CA 1
ATOM 2538 C C . CYS B 1 60 ? 3.139 -18.656 10.023 1 89.88 60 CYS B C 1
ATOM 2540 O O . CYS B 1 60 ? 3.385 -17.594 9.445 1 89.88 60 CYS B O 1
ATOM 2542 N N . ILE B 1 61 ? 2.525 -18.812 11.211 1 88.81 61 ILE B N 1
ATOM 2543 C CA . ILE B 1 61 ? 2.115 -17.609 11.914 1 88.81 61 ILE B CA 1
ATOM 2544 C C . ILE B 1 61 ? 3.348 -16.797 12.328 1 88.81 61 ILE B C 1
ATOM 2546 O O . ILE B 1 61 ? 3.422 -15.594 12.086 1 88.81 61 ILE B O 1
ATOM 2550 N N . LEU B 1 62 ? 4.262 -17.484 12.867 1 90.19 62 LEU B N 1
ATOM 2551 C CA . LEU B 1 62 ? 5.484 -16.828 13.328 1 90.19 62 LEU B CA 1
ATOM 2552 C C . LEU B 1 62 ? 6.27 -16.25 12.156 1 90.19 62 LEU B C 1
ATOM 2554 O O . LEU B 1 62 ? 6.793 -15.141 12.242 1 90.19 62 LEU B O 1
ATOM 2558 N N . ARG B 1 63 ? 6.328 -16.984 11.117 1 90.44 63 ARG B N 1
ATOM 2559 C CA . ARG B 1 63 ? 7.039 -16.531 9.93 1 90.44 63 ARG B CA 1
ATOM 2560 C C . ARG B 1 63 ? 6.387 -15.273 9.352 1 90.44 63 ARG B C 1
ATOM 2562 O O . ARG B 1 63 ? 7.074 -14.336 8.953 1 90.44 63 ARG B O 1
ATOM 2569 N N . SER B 1 64 ? 5.051 -15.273 9.336 1 89.62 64 SER B N 1
ATOM 2570 C CA . SER B 1 64 ? 4.328 -14.117 8.82 1 89.62 64 SER B CA 1
ATOM 2571 C C . SER B 1 64 ? 4.59 -12.883 9.664 1 89.62 64 SER B C 1
ATOM 2573 O O . SER B 1 64 ? 4.746 -11.781 9.133 1 89.62 64 SER B O 1
ATOM 2575 N N . LEU B 1 65 ? 4.719 -13.094 10.938 1 89.12 65 LEU B N 1
ATOM 2576 C CA . LEU B 1 65 ? 4.98 -11.977 11.836 1 89.12 65 LEU B CA 1
ATOM 2577 C C . LEU B 1 65 ? 6.395 -11.438 11.641 1 89.12 65 LEU B C 1
ATOM 2579 O O . LEU B 1 65 ? 6.602 -10.227 11.594 1 89.12 65 LEU B O 1
ATOM 2583 N N . ILE B 1 66 ? 7.289 -12.289 11.477 1 91.94 66 ILE B N 1
ATOM 2584 C CA . ILE B 1 66 ? 8.688 -11.898 11.305 1 91.94 66 ILE B CA 1
ATOM 2585 C C . ILE B 1 66 ? 8.867 -11.188 9.969 1 91.94 66 ILE B C 1
ATOM 2587 O O . ILE B 1 66 ? 9.57 -10.172 9.883 1 91.94 66 ILE B O 1
ATOM 2591 N N . ILE B 1 67 ? 8.172 -11.688 8.977 1 91.69 67 ILE B N 1
ATOM 2592 C CA . ILE B 1 67 ? 8.266 -11.125 7.633 1 91.69 67 ILE B CA 1
ATOM 2593 C C . ILE B 1 67 ? 7.688 -9.711 7.629 1 91.69 67 ILE B C 1
ATOM 2595 O O . ILE B 1 67 ? 8.125 -8.859 6.852 1 91.69 67 ILE B O 1
ATOM 2599 N N . CYS B 1 68 ? 6.801 -9.5 8.531 1 89.94 68 CYS B N 1
ATOM 2600 C CA . CYS B 1 68 ? 6.184 -8.18 8.617 1 89.94 68 CYS B CA 1
ATOM 2601 C C . CYS B 1 68 ? 7.039 -7.234 9.453 1 89.94 68 CYS B C 1
ATOM 2603 O O . CYS B 1 68 ? 7.383 -6.137 9.008 1 89.94 68 CYS B O 1
ATOM 2605 N N . VAL B 1 69 ? 7.5 -7.672 10.578 1 91.81 69 VAL B N 1
ATOM 2606 C CA . VAL B 1 69 ? 8.102 -6.805 11.586 1 91.81 69 VAL B CA 1
ATOM 2607 C C . VAL B 1 69 ? 9.492 -6.379 11.141 1 91.81 69 VAL B C 1
ATOM 2609 O O . VAL B 1 69 ? 9.844 -5.199 11.219 1 91.81 69 VAL B O 1
ATOM 2612 N N . VAL B 1 70 ? 10.273 -7.223 10.633 1 94.75 70 VAL B N 1
ATOM 2613 C CA . VAL B 1 70 ? 11.688 -6.969 10.367 1 94.75 70 VAL B CA 1
ATOM 2614 C C . VAL B 1 70 ? 11.82 -5.895 9.289 1 94.75 70 VAL B C 1
ATOM 2616 O O . VAL B 1 70 ? 12.469 -4.867 9.5 1 94.75 70 VAL B O 1
ATOM 2619 N N . PRO B 1 71 ? 11.172 -6.074 8.102 1 94.56 71 PRO B N 1
ATOM 2620 C CA . PRO B 1 71 ? 11.32 -5.031 7.082 1 94.56 71 PRO B CA 1
ATOM 2621 C C . PRO B 1 71 ? 10.727 -3.691 7.52 1 94.56 71 PRO B C 1
ATOM 2623 O O . PRO B 1 71 ? 11.266 -2.637 7.168 1 94.56 71 PRO B O 1
ATOM 2626 N N . ILE B 1 72 ? 9.656 -3.723 8.281 1 94.38 72 ILE B N 1
ATOM 2627 C CA . ILE B 1 72 ? 9 -2.486 8.695 1 94.38 72 ILE B CA 1
ATOM 2628 C C . ILE B 1 72 ? 9.914 -1.715 9.648 1 94.38 72 ILE B C 1
ATOM 2630 O O . ILE B 1 72 ? 10.102 -0.506 9.492 1 94.38 72 ILE B O 1
ATOM 2634 N N . VAL B 1 73 ? 10.5 -2.389 10.625 1 95.19 73 VAL B N 1
ATOM 2635 C CA . VAL B 1 73 ? 11.391 -1.752 11.586 1 95.19 73 VAL B CA 1
ATOM 2636 C C . VAL B 1 73 ? 12.641 -1.241 10.867 1 95.19 73 VAL B C 1
ATOM 2638 O O . VAL B 1 73 ? 13.055 -0.094 11.062 1 95.19 73 VAL B O 1
ATOM 2641 N N . LEU B 1 74 ? 13.18 -2.041 10.07 1 93.75 74 LEU B N 1
ATOM 2642 C CA . LEU B 1 74 ? 14.398 -1.679 9.352 1 93.75 74 LEU B CA 1
ATOM 2643 C C . LEU B 1 74 ? 14.164 -0.456 8.469 1 93.75 74 LEU B C 1
ATOM 2645 O O . LEU B 1 74 ? 14.938 0.503 8.508 1 93.75 74 LEU B O 1
ATOM 2649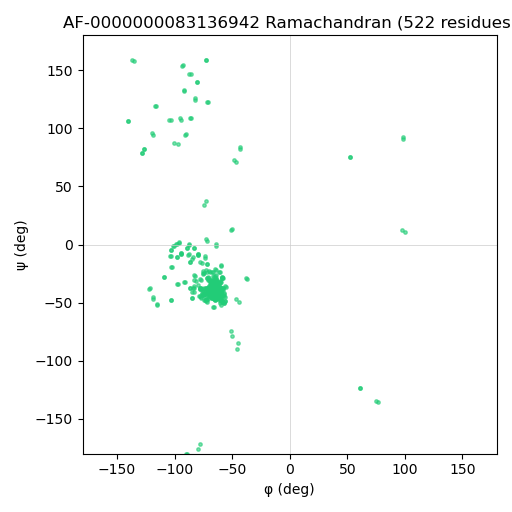 N N . THR B 1 75 ? 13.094 -0.461 7.688 1 94.12 75 THR B N 1
ATOM 2650 C CA . THR B 1 75 ? 12.797 0.623 6.758 1 94.12 75 THR B CA 1
ATOM 2651 C C . THR B 1 75 ? 12.453 1.904 7.512 1 94.12 75 THR B C 1
ATOM 2653 O O . THR B 1 75 ? 12.875 2.994 7.117 1 94.12 75 THR B O 1
ATOM 2656 N N . THR B 1 76 ? 11.703 1.759 8.586 1 94.62 76 THR B N 1
ATOM 2657 C CA . THR B 1 76 ? 11.328 2.924 9.383 1 94.62 76 THR B CA 1
ATOM 2658 C C . THR B 1 76 ? 12.57 3.604 9.961 1 94.62 76 THR B C 1
ATOM 2660 O O . THR B 1 76 ? 12.711 4.824 9.883 1 94.62 76 THR B O 1
ATOM 2663 N N . VAL B 1 77 ? 13.469 2.83 10.508 1 93.75 77 VAL B N 1
ATOM 2664 C CA . VAL B 1 77 ? 14.688 3.365 11.102 1 93.75 77 VAL B CA 1
ATOM 2665 C C . VAL B 1 77 ? 15.531 4.039 10.023 1 93.75 77 VAL B C 1
ATOM 2667 O O . VAL B 1 77 ? 16.031 5.152 10.219 1 93.75 77 VAL B O 1
ATOM 2670 N N . ILE B 1 78 ? 15.672 3.451 8.922 1 91.5 78 ILE B N 1
ATOM 2671 C CA . ILE B 1 78 ? 16.5 3.977 7.836 1 91.5 78 ILE B CA 1
ATOM 2672 C C . ILE B 1 78 ? 15.906 5.285 7.324 1 91.5 78 ILE B C 1
ATOM 2674 O O . ILE B 1 78 ? 16.625 6.27 7.137 1 91.5 78 ILE B O 1
ATOM 2678 N N . ILE B 1 79 ? 14.594 5.316 7.109 1 92.75 79 ILE B N 1
ATOM 2679 C CA . ILE B 1 79 ? 13.938 6.504 6.57 1 92.75 79 ILE B CA 1
ATOM 2680 C C . ILE B 1 79 ? 13.969 7.625 7.609 1 92.75 79 ILE B C 1
ATOM 2682 O O . ILE B 1 79 ? 14.18 8.789 7.27 1 92.75 79 ILE B O 1
ATOM 2686 N N . LEU B 1 80 ? 13.742 7.293 8.891 1 91.88 80 LEU B N 1
ATOM 2687 C CA . LEU B 1 80 ? 13.805 8.289 9.953 1 91.88 80 LEU B CA 1
ATOM 2688 C C . LEU B 1 80 ? 15.195 8.922 10.031 1 91.88 80 LEU B C 1
ATOM 2690 O O . LEU B 1 80 ? 15.32 10.133 10.195 1 91.88 80 LEU B O 1
ATOM 2694 N N . LEU B 1 81 ? 16.203 8.094 9.922 1 90.56 81 LEU B N 1
ATOM 2695 C CA . LEU B 1 81 ? 17.578 8.602 9.945 1 90.56 81 LEU B CA 1
ATOM 2696 C C . LEU B 1 81 ? 17.859 9.477 8.727 1 90.56 81 LEU B C 1
ATOM 2698 O O . LEU B 1 81 ? 18.516 10.516 8.844 1 90.56 81 LEU B O 1
ATOM 2702 N N . ALA B 1 82 ? 17.375 9.047 7.605 1 90 82 ALA B N 1
ATOM 2703 C CA . ALA B 1 82 ? 17.547 9.844 6.395 1 90 82 ALA B CA 1
ATOM 2704 C C . ALA B 1 82 ? 16.844 11.195 6.516 1 90 82 ALA B C 1
ATOM 2706 O O . ALA B 1 82 ? 17.406 12.227 6.148 1 90 82 ALA B O 1
ATOM 2707 N N . MET B 1 83 ? 15.656 11.172 7.047 1 90.25 83 MET B N 1
ATOM 2708 C CA . MET B 1 83 ? 14.891 12.406 7.176 1 90.25 83 MET B CA 1
ATOM 2709 C C . MET B 1 83 ? 15.477 13.305 8.266 1 90.25 83 MET B C 1
ATOM 2711 O O . MET B 1 83 ? 15.352 14.523 8.203 1 90.25 83 MET B O 1
ATOM 2715 N N . PHE B 1 84 ? 16.109 12.688 9.281 1 88.69 84 PHE B N 1
ATOM 2716 C CA . PHE B 1 84 ? 16.844 13.43 10.297 1 88.69 84 PHE B CA 1
ATOM 2717 C C . PHE B 1 84 ? 17.969 14.25 9.664 1 88.69 84 PHE B C 1
ATOM 2719 O O . PHE B 1 84 ? 18.078 15.453 9.93 1 88.69 84 PHE B O 1
ATOM 2726 N N . VAL B 1 85 ? 18.656 13.602 8.82 1 87.19 85 VAL B N 1
ATOM 2727 C CA . VAL B 1 85 ? 19.797 14.242 8.203 1 87.19 85 VAL B CA 1
ATOM 2728 C C . VAL B 1 85 ?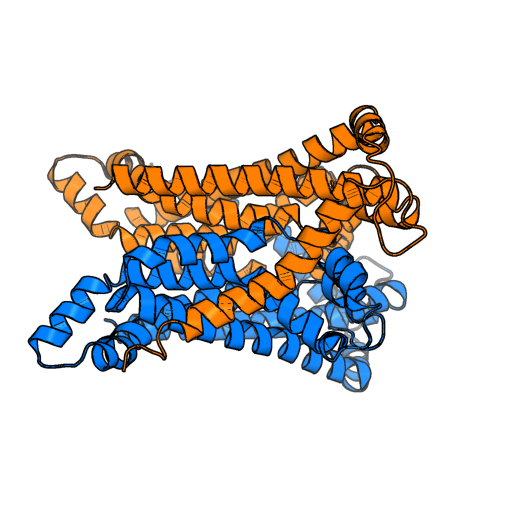 19.328 15.32 7.23 1 87.19 85 VAL B C 1
ATOM 2730 O O . VAL B 1 85 ? 19.875 16.422 7.207 1 87.19 85 VAL B O 1
ATOM 2733 N N . THR B 1 86 ? 18.297 15.07 6.527 1 88.19 86 THR B N 1
ATOM 2734 C CA . THR B 1 86 ? 17.859 16.016 5.512 1 88.19 86 THR B CA 1
ATOM 2735 C C . THR B 1 86 ? 17.125 17.188 6.148 1 88.19 86 THR B C 1
ATOM 2737 O O . THR B 1 86 ? 17.172 18.312 5.625 1 88.19 86 THR B O 1
ATOM 2740 N N . THR B 1 87 ? 16.5 16.984 7.207 1 86.31 87 THR B N 1
ATOM 2741 C CA . THR B 1 87 ? 15.742 18.062 7.855 1 86.31 87 THR B CA 1
ATOM 2742 C C . THR B 1 87 ? 16.672 19 8.617 1 86.31 87 THR B C 1
ATOM 2744 O O . THR B 1 87 ? 16.5 20.219 8.578 1 86.31 87 THR B O 1
ATOM 2747 N N . LEU B 1 88 ? 17.703 18.516 9.266 1 85.56 88 LEU B N 1
ATOM 2748 C CA . LEU B 1 88 ? 18.516 19.312 10.172 1 85.56 88 LEU B CA 1
ATOM 2749 C C . LEU B 1 88 ? 19.766 19.844 9.477 1 85.56 88 LEU B C 1
ATOM 2751 O O . LEU B 1 88 ? 20.219 20.953 9.758 1 85.56 88 LEU B O 1
ATOM 2755 N N . TYR B 1 89 ? 20.281 19.031 8.547 1 85.06 89 TYR B N 1
ATOM 2756 C CA . TYR B 1 89 ? 21.625 19.375 8.086 1 85.06 89 TYR B CA 1
ATOM 2757 C C . TYR B 1 89 ? 21.625 19.672 6.59 1 85.06 89 TYR B C 1
ATOM 2759 O O . TYR B 1 89 ? 22.25 20.625 6.133 1 85.06 89 TYR B O 1
ATOM 2767 N N . PHE B 1 90 ? 20.984 18.812 5.859 1 87.38 90 PHE B N 1
ATOM 2768 C CA . PHE B 1 90 ? 21.078 18.969 4.41 1 87.38 90 PHE B CA 1
ATOM 2769 C C . PHE B 1 90 ? 19.688 18.969 3.787 1 87.38 90 PHE B C 1
ATOM 2771 O O . PHE B 1 90 ? 19.297 18.031 3.096 1 87.38 90 PHE B O 1
ATOM 2778 N N . PRO B 1 91 ? 19 20.031 3.85 1 84.12 91 PRO B N 1
ATOM 2779 C CA . PRO B 1 91 ? 17.641 20.109 3.309 1 84.12 91 PRO B CA 1
ATOM 2780 C C . PRO B 1 91 ? 17.609 19.922 1.794 1 84.12 91 PRO B C 1
ATOM 2782 O O . PRO B 1 91 ? 16.594 19.484 1.25 1 84.12 91 PRO B O 1
ATOM 2785 N N . LYS B 1 92 ? 18.719 20.156 1.142 1 83.56 92 LYS B N 1
ATOM 2786 C CA . LYS B 1 92 ? 18.781 20.031 -0.312 1 83.56 92 LYS B CA 1
ATOM 2787 C C . LYS B 1 92 ? 18.734 18.578 -0.738 1 83.56 92 LYS B C 1
ATOM 2789 O O . LYS B 1 92 ? 18.344 18.266 -1.866 1 83.56 92 LYS B O 1
ATOM 2794 N N . LEU B 1 93 ? 19.109 17.703 0.124 1 83.38 93 LEU B N 1
ATOM 2795 C CA . LEU B 1 93 ? 19.141 16.266 -0.193 1 83.38 93 LEU B CA 1
ATOM 2796 C C . LEU B 1 93 ? 17.75 15.648 -0.021 1 83.38 93 LEU B C 1
ATOM 2798 O O . LEU B 1 93 ? 17.562 14.477 -0.336 1 83.38 93 LEU B O 1
ATOM 2802 N N . ASP B 1 94 ? 16.859 16.453 0.416 1 83.81 94 ASP B N 1
ATOM 2803 C CA . ASP B 1 94 ? 15.5 15.977 0.656 1 83.81 94 ASP B CA 1
ATOM 2804 C C . ASP B 1 94 ? 14.852 15.492 -0.64 1 83.81 94 ASP B C 1
ATOM 2806 O O . ASP B 1 94 ? 14.156 14.477 -0.654 1 83.81 94 ASP B O 1
ATOM 2810 N N . LYS B 1 95 ? 15.164 16.219 -1.665 1 80.06 95 LYS B N 1
ATOM 2811 C CA . LYS B 1 95 ? 14.602 15.867 -2.963 1 80.06 95 LYS B CA 1
ATOM 2812 C C . LYS B 1 95 ? 15.109 14.5 -3.42 1 80.06 95 LYS B C 1
ATOM 2814 O O . LYS B 1 95 ? 14.367 13.719 -4.016 1 80.06 95 LYS B O 1
ATOM 2819 N N . TYR B 1 96 ? 16.312 14.195 -3.158 1 80.81 96 TYR B N 1
ATOM 2820 C CA . TYR B 1 96 ? 16.891 12.922 -3.566 1 80.81 96 TYR B CA 1
ATOM 2821 C C . TYR B 1 96 ? 16.344 11.781 -2.723 1 80.81 96 TYR B C 1
ATOM 2823 O O . TYR B 1 96 ? 16.125 10.68 -3.23 1 80.81 96 TYR B O 1
ATOM 2831 N N . VAL B 1 97 ? 16.156 12.094 -1.491 1 83.88 97 VAL B N 1
ATOM 2832 C CA . VAL B 1 97 ? 15.57 11.078 -0.621 1 83.88 97 VAL B CA 1
ATOM 2833 C C . VAL B 1 97 ? 14.156 10.742 -1.086 1 83.88 97 VAL B C 1
ATOM 2835 O O . VAL B 1 97 ? 13.766 9.578 -1.128 1 83.88 97 VAL B O 1
ATOM 2838 N N . GLN B 1 98 ? 13.477 11.695 -1.464 1 82.38 98 GLN B N 1
ATOM 2839 C CA . GLN B 1 98 ? 12.117 11.516 -1.967 1 82.38 98 GLN B CA 1
ATOM 2840 C C . GLN B 1 98 ? 12.117 10.672 -3.24 1 82.38 98 GLN B C 1
ATOM 2842 O O . GLN B 1 98 ? 11.336 9.727 -3.363 1 82.38 98 GLN B O 1
ATOM 2847 N N . ILE B 1 99 ? 13 10.961 -4.121 1 77.12 99 ILE B N 1
ATOM 2848 C CA . ILE B 1 99 ? 13.078 10.258 -5.398 1 77.12 99 ILE B CA 1
ATOM 2849 C C . ILE B 1 99 ? 13.445 8.797 -5.16 1 77.12 99 ILE B C 1
ATOM 2851 O O . ILE B 1 99 ? 12.812 7.895 -5.715 1 77.12 99 ILE B O 1
ATOM 2855 N N . ILE B 1 100 ? 14.367 8.625 -4.359 1 80.5 100 ILE B N 1
ATOM 2856 C CA . ILE B 1 100 ? 14.844 7.273 -4.066 1 80.5 100 ILE B CA 1
ATOM 2857 C C . ILE B 1 100 ? 13.719 6.457 -3.436 1 80.5 100 ILE B C 1
ATOM 2859 O O . ILE B 1 100 ? 13.523 5.289 -3.779 1 80.5 100 ILE B O 1
ATOM 2863 N N . CYS B 1 101 ? 12.984 7.062 -2.545 1 84.62 101 CYS B N 1
ATOM 2864 C CA . CYS B 1 101 ? 11.906 6.375 -1.842 1 84.62 101 CYS B CA 1
ATOM 2865 C C . CYS B 1 101 ? 10.727 6.113 -2.771 1 84.62 101 CYS B C 1
ATOM 2867 O O . CYS B 1 101 ? 9.938 5.199 -2.535 1 84.62 101 CYS B O 1
ATOM 2869 N N . MET B 1 102 ? 10.672 6.777 -3.881 1 75.81 102 MET B N 1
ATOM 2870 C CA . MET B 1 102 ? 9.523 6.648 -4.773 1 75.81 102 MET B CA 1
ATOM 2871 C C . MET B 1 102 ? 9.82 5.664 -5.902 1 75.81 102 MET B C 1
ATOM 2873 O O . MET B 1 102 ? 8.906 5.191 -6.578 1 75.81 102 MET B O 1
ATOM 2877 N N . ILE B 1 103 ? 10.984 5.25 -6.078 1 75.12 103 ILE B N 1
ATOM 2878 C CA . ILE B 1 103 ? 11.422 4.363 -7.152 1 75.12 103 ILE B CA 1
ATOM 2879 C C . ILE B 1 103 ? 10.727 3.012 -7.02 1 75.12 103 ILE B C 1
ATOM 2881 O O . ILE B 1 103 ? 10.305 2.424 -8.023 1 75.12 103 ILE B O 1
ATOM 2885 N N . PRO B 1 104 ? 10.57 2.504 -5.805 1 78.56 104 PRO B N 1
ATOM 2886 C CA . PRO B 1 104 ? 9.969 1.178 -5.645 1 78.56 104 PRO B CA 1
ATOM 2887 C C . PRO B 1 104 ? 8.555 1.094 -6.211 1 78.56 104 PRO B C 1
ATOM 2889 O O . PRO B 1 104 ? 8.078 0 -6.52 1 78.56 104 PRO B O 1
ATOM 2892 N N . TYR B 1 105 ? 7.934 2.207 -6.422 1 73.38 105 TYR B N 1
ATOM 2893 C CA . TYR B 1 105 ? 6.617 2.209 -7.047 1 73.38 105 TYR B CA 1
ATOM 2894 C C . TYR B 1 105 ? 6.676 1.607 -8.445 1 73.38 105 TYR B C 1
ATOM 2896 O O . TYR B 1 105 ? 5.691 1.042 -8.93 1 73.38 105 TYR B O 1
ATOM 2904 N N . THR B 1 106 ? 7.875 1.676 -8.984 1 69.31 106 THR B N 1
ATOM 2905 C CA . THR B 1 106 ? 8.039 1.228 -10.359 1 69.31 106 THR B CA 1
ATOM 2906 C C . THR B 1 106 ? 8.312 -0.273 -10.414 1 69.31 106 THR B C 1
ATOM 2908 O O . THR B 1 106 ? 8.188 -0.896 -11.469 1 69.31 106 THR B O 1
ATOM 2911 N N . ILE B 1 107 ? 8.641 -0.68 -9.172 1 74.94 107 ILE B N 1
ATOM 2912 C CA . ILE B 1 107 ? 9.008 -2.09 -9.117 1 74.94 107 ILE B CA 1
ATOM 2913 C C . ILE B 1 107 ? 8.055 -2.834 -8.18 1 74.94 107 ILE B C 1
ATOM 2915 O O . ILE B 1 107 ? 8.133 -2.699 -6.961 1 74.94 107 ILE B O 1
ATOM 2919 N N . GLN B 1 108 ? 7.074 -3.432 -8.719 1 75.62 108 GLN B N 1
ATOM 2920 C CA . GLN B 1 108 ? 6.109 -4.109 -7.859 1 75.62 108 GLN B CA 1
ATOM 2921 C C . GLN B 1 108 ? 5.73 -5.473 -8.43 1 75.62 108 GLN B C 1
ATOM 2923 O O . GLN B 1 108 ? 5.969 -5.75 -9.602 1 75.62 108 GLN B O 1
ATOM 2928 N N . GLY B 1 109 ? 5.27 -6.242 -7.559 1 74.5 109 GLY B N 1
ATOM 2929 C CA . GLY B 1 109 ? 4.609 -7.473 -7.953 1 74.5 109 GLY B CA 1
ATOM 2930 C C . GLY B 1 109 ? 5.574 -8.547 -8.414 1 74.5 109 GLY B C 1
ATOM 2931 O O . GLY B 1 109 ? 6.598 -8.789 -7.773 1 74.5 109 GLY B O 1
ATOM 2932 N N . VAL B 1 110 ? 5.199 -9.133 -9.5 1 76.12 110 VAL B N 1
ATOM 2933 C CA . VAL B 1 110 ? 5.891 -10.289 -10.062 1 76.12 110 VAL B CA 1
ATOM 2934 C C . VAL B 1 110 ? 7.25 -9.859 -10.617 1 76.12 110 VAL B C 1
ATOM 2936 O O . VAL B 1 110 ? 8.227 -10.602 -10.516 1 76.12 110 VAL B O 1
ATOM 2939 N N . ILE B 1 111 ? 7.293 -8.57 -10.914 1 75.25 111 ILE B N 1
ATOM 2940 C CA . ILE B 1 111 ? 8.508 -8.023 -11.516 1 75.25 111 ILE B CA 1
ATOM 2941 C C . ILE B 1 111 ? 9.641 -8.062 -10.5 1 75.25 111 ILE B C 1
ATOM 2943 O O . ILE B 1 111 ? 10.758 -8.484 -10.82 1 75.25 111 ILE B O 1
ATOM 2947 N N . LEU B 1 112 ? 9.344 -7.688 -9.367 1 79.38 112 LEU B N 1
ATOM 2948 C CA . LEU B 1 112 ? 10.375 -7.621 -8.328 1 79.38 112 LEU B CA 1
ATOM 2949 C C . LEU B 1 112 ? 10.875 -9.016 -7.973 1 79.38 112 LEU B C 1
ATOM 2951 O O . LEU B 1 112 ? 12.086 -9.234 -7.863 1 79.38 112 LEU B O 1
ATOM 2955 N N . SER B 1 113 ? 9.992 -9.898 -7.816 1 81.31 113 SER B N 1
ATOM 2956 C CA . SER B 1 113 ? 10.383 -11.242 -7.406 1 81.31 113 SER B CA 1
ATOM 2957 C C . SER B 1 113 ? 11.195 -11.938 -8.5 1 81.31 113 SER B C 1
ATOM 2959 O O . SER B 1 113 ? 12.195 -12.594 -8.211 1 81.31 113 SER B O 1
ATOM 2961 N N . VAL B 1 114 ? 10.797 -11.781 -9.68 1 75.69 114 VAL B N 1
ATOM 2962 C CA . VAL B 1 114 ? 11.469 -12.445 -10.789 1 75.69 114 VAL B CA 1
ATOM 2963 C C . VAL B 1 114 ? 12.852 -11.828 -11 1 75.69 114 VAL B C 1
ATOM 2965 O O . VAL B 1 114 ? 13.812 -12.531 -11.289 1 75.69 114 VAL B O 1
ATOM 2968 N N . SER B 1 115 ? 12.883 -10.516 -10.867 1 74.19 115 SER B N 1
ATOM 2969 C CA . SER B 1 115 ? 14.164 -9.836 -11.031 1 74.19 115 SER B CA 1
ATOM 2970 C C . SER B 1 115 ? 15.172 -10.281 -9.984 1 74.19 115 SER B C 1
ATOM 2972 O O . SER B 1 115 ? 16.359 -10.469 -10.289 1 74.19 115 SER B O 1
ATOM 2974 N N . ILE B 1 116 ? 14.75 -10.438 -8.844 1 78.25 116 ILE B N 1
ATOM 2975 C CA . ILE B 1 116 ? 15.625 -10.852 -7.75 1 78.25 116 ILE B CA 1
ATOM 2976 C C . ILE B 1 116 ? 16.094 -12.281 -7.98 1 78.25 116 ILE B C 1
ATOM 2978 O O . ILE B 1 116 ? 17.281 -12.594 -7.785 1 78.25 116 ILE B O 1
ATOM 2982 N N . LEU B 1 117 ? 15.125 -13.117 -8.422 1 75.44 117 LEU B N 1
ATOM 2983 C CA . LEU B 1 117 ? 15.469 -14.508 -8.672 1 75.44 117 LEU B CA 1
ATOM 2984 C C . LEU B 1 117 ? 16.469 -14.633 -9.805 1 75.44 117 LEU B C 1
ATOM 2986 O O . LEU B 1 117 ? 17.391 -15.453 -9.742 1 75.44 117 LEU B O 1
ATOM 2990 N N . ALA B 1 118 ? 16.234 -13.859 -10.766 1 69.94 118 ALA B N 1
ATOM 2991 C CA . ALA B 1 118 ? 17.125 -13.906 -11.93 1 69.94 118 ALA B CA 1
ATOM 2992 C C . ALA B 1 118 ? 18.531 -13.438 -11.57 1 69.94 118 ALA B C 1
ATOM 2994 O O . ALA B 1 118 ? 19.516 -13.969 -12.078 1 69.94 118 ALA B O 1
ATOM 2995 N N . ALA B 1 119 ? 18.656 -12.461 -10.727 1 68.75 119 ALA B N 1
ATOM 2996 C CA . ALA B 1 119 ? 19.953 -11.836 -10.414 1 68.75 119 ALA B CA 1
ATOM 2997 C C . ALA B 1 119 ? 20.703 -12.633 -9.352 1 68.75 119 ALA B C 1
ATOM 2999 O O . ALA B 1 119 ? 21.938 -12.688 -9.359 1 68.75 119 ALA B O 1
ATOM 3000 N N . TYR B 1 120 ? 20.062 -13.109 -8.375 1 68.75 120 TYR B N 1
ATOM 3001 C CA . TYR B 1 120 ? 20.781 -13.578 -7.195 1 68.75 120 TYR B CA 1
ATOM 3002 C C . TYR B 1 120 ? 20.734 -15.102 -7.094 1 68.75 120 TYR B C 1
ATOM 3004 O O . TYR B 1 120 ? 21.484 -15.703 -6.32 1 68.75 120 TYR B O 1
ATOM 3012 N N . VAL B 1 121 ? 19.781 -15.766 -7.578 1 57.88 121 VAL B N 1
ATOM 3013 C CA . VAL B 1 121 ? 19.703 -17.203 -7.379 1 57.88 121 VAL B CA 1
ATOM 3014 C C . VAL B 1 121 ? 20.953 -17.875 -7.938 1 57.88 121 VAL B C 1
ATOM 3016 O O . VAL B 1 121 ? 21.406 -18.891 -7.41 1 57.88 121 VAL B O 1
ATOM 3019 N N . ARG B 1 122 ? 21.5 -17.281 -8.883 1 58.78 122 ARG B N 1
ATOM 3020 C CA . ARG B 1 122 ? 22.688 -18 -9.352 1 58.78 122 ARG B CA 1
ATOM 3021 C C . ARG B 1 122 ? 23.922 -17.578 -8.57 1 58.78 122 ARG B C 1
ATOM 3023 O O . ARG B 1 122 ? 24.984 -18.203 -8.703 1 58.78 122 ARG B O 1
ATOM 3030 N N . SER B 1 123 ? 23.734 -16.562 -7.781 1 58.06 123 SER B N 1
ATOM 3031 C CA . SER B 1 123 ? 24.938 -16.078 -7.137 1 58.06 123 SER B CA 1
ATOM 3032 C C . SER B 1 123 ? 25.125 -16.703 -5.758 1 58.06 123 SER B C 1
ATOM 3034 O O . SER B 1 123 ? 24.156 -16.984 -5.062 1 58.06 123 SER B O 1
ATOM 3036 N N . GLU B 1 124 ? 25.984 -17.547 -5.559 1 56.97 124 GLU B N 1
ATOM 3037 C CA . GLU B 1 124 ? 26.375 -18.203 -4.32 1 56.97 124 GLU B CA 1
ATOM 3038 C C . GLU B 1 124 ? 26.625 -17.188 -3.205 1 56.97 124 GLU B C 1
ATOM 3040 O O . GLU B 1 124 ? 27.25 -17.5 -2.195 1 56.97 124 GLU B O 1
ATOM 3045 N N . THR B 1 125 ? 26.297 -15.992 -3.248 1 55.69 125 THR B N 1
ATOM 3046 C CA . THR B 1 125 ? 26.688 -15.023 -2.223 1 55.69 125 THR B CA 1
ATOM 3047 C C . THR B 1 125 ? 25.609 -14.93 -1.142 1 55.69 125 THR B C 1
ATOM 3049 O O . THR B 1 125 ? 24.516 -15.453 -1.308 1 55.69 125 THR B O 1
ATOM 3052 N N . PHE B 1 126 ? 26.031 -14.523 0.114 1 52.53 126 PHE B N 1
ATOM 3053 C CA . PHE B 1 126 ? 25.188 -14.273 1.281 1 52.53 126 PHE B CA 1
ATOM 3054 C C . PHE B 1 126 ? 23.875 -13.617 0.873 1 52.53 126 PHE B C 1
ATOM 3056 O O . PHE B 1 126 ? 22.844 -13.82 1.521 1 52.53 126 PHE B O 1
ATOM 3063 N N . LEU B 1 127 ? 23.938 -12.922 -0.156 1 57.28 127 LEU B N 1
ATOM 3064 C CA . LEU B 1 127 ? 22.734 -12.312 -0.717 1 57.28 127 LEU B CA 1
ATOM 3065 C C . LEU B 1 127 ? 21.859 -13.359 -1.38 1 57.28 127 LEU B C 1
ATOM 3067 O O . LEU B 1 127 ? 20.734 -13.062 -1.792 1 57.28 127 LEU B O 1
ATOM 3071 N N . SER B 1 128 ? 22.391 -14.5 -1.166 1 62.12 128 SER B N 1
ATOM 3072 C CA . SER B 1 128 ? 21.703 -15.641 -1.758 1 62.12 128 SER B CA 1
ATOM 3073 C C . SER B 1 128 ? 20.734 -16.281 -0.765 1 62.12 128 SER B C 1
ATOM 3075 O O . SER B 1 128 ? 19.953 -17.156 -1.13 1 62.12 128 SER B O 1
ATOM 3077 N N . ASN B 1 129 ? 20.891 -15.711 0.447 1 76.31 129 ASN B N 1
ATOM 3078 C CA . ASN B 1 129 ? 19.906 -16.219 1.404 1 76.31 129 ASN B CA 1
ATOM 3079 C C . ASN B 1 129 ? 18.5 -15.703 1.098 1 76.31 129 ASN B C 1
ATOM 3081 O O . ASN B 1 129 ? 18.281 -14.492 1.025 1 76.31 129 ASN B O 1
ATOM 3085 N N . ARG B 1 130 ? 17.625 -16.609 0.903 1 78.5 130 ARG B N 1
ATOM 3086 C CA . ARG B 1 130 ? 16.266 -16.328 0.458 1 78.5 130 ARG B CA 1
ATOM 3087 C C . ARG B 1 130 ? 15.539 -15.406 1.432 1 78.5 130 ARG B C 1
ATOM 3089 O O . ARG B 1 130 ? 14.766 -14.547 1.017 1 78.5 130 ARG B O 1
ATOM 3096 N N . MET B 1 131 ? 15.992 -15.516 2.732 1 84 131 MET B N 1
ATOM 3097 C CA . MET B 1 131 ? 15.328 -14.688 3.734 1 84 131 MET B CA 1
ATOM 3098 C C . MET B 1 131 ? 15.812 -13.25 3.658 1 84 131 MET B C 1
ATOM 3100 O O . MET B 1 131 ? 15.023 -12.312 3.799 1 84 131 MET B O 1
ATOM 3104 N N . VAL B 1 132 ? 17.031 -13.148 3.408 1 83.38 132 VAL B N 1
ATOM 3105 C CA . VAL B 1 132 ? 17.594 -11.812 3.309 1 83.38 132 VAL B CA 1
ATOM 3106 C C . VAL B 1 132 ? 17.047 -11.109 2.066 1 83.38 132 VAL B C 1
ATOM 3108 O O . VAL B 1 132 ? 16.734 -9.914 2.107 1 83.38 132 VAL B O 1
ATOM 3111 N N . MET B 1 133 ? 16.875 -11.875 1.053 1 83.75 133 MET B N 1
ATOM 3112 C CA . MET B 1 133 ? 16.312 -11.312 -0.173 1 83.75 133 MET B CA 1
ATOM 3113 C C . MET B 1 133 ? 14.867 -10.867 0.045 1 83.75 133 MET B C 1
ATOM 3115 O O . MET B 1 133 ? 14.453 -9.82 -0.455 1 83.75 133 MET B O 1
ATOM 3119 N N . LEU B 1 134 ? 14.234 -11.695 0.823 1 88.81 134 LEU B N 1
ATOM 3120 C CA . LEU B 1 134 ? 12.828 -11.398 1.094 1 88.81 134 LEU B CA 1
ATOM 3121 C C . LEU B 1 134 ? 12.695 -10.133 1.935 1 88.81 134 LEU B C 1
ATOM 3123 O O . LEU B 1 134 ? 11.898 -9.25 1.614 1 88.81 134 LEU B O 1
ATOM 3127 N N . PHE B 1 135 ? 13.531 -10.016 2.979 1 90.31 135 PHE B N 1
ATOM 3128 C CA . PHE B 1 135 ? 13.5 -8.836 3.838 1 90.31 135 PHE B CA 1
ATOM 3129 C C . PHE B 1 135 ? 13.898 -7.586 3.059 1 90.31 135 PHE B C 1
ATOM 3131 O O . PHE B 1 135 ? 13.297 -6.523 3.234 1 90.31 135 PHE B O 1
ATOM 3138 N N . GLY B 1 136 ? 14.836 -7.766 2.246 1 86.88 136 GLY B N 1
ATOM 3139 C CA . GLY B 1 136 ? 15.258 -6.648 1.414 1 86.88 136 GLY B CA 1
ATOM 3140 C C . GLY B 1 136 ? 14.195 -6.203 0.428 1 86.88 136 GLY B C 1
ATOM 3141 O O . GLY B 1 136 ? 13.961 -5.008 0.258 1 86.88 136 GLY B O 1
ATOM 3142 N N . ALA B 1 137 ? 13.547 -7.16 -0.209 1 88.5 137 ALA B N 1
ATOM 3143 C CA . ALA B 1 137 ? 12.508 -6.863 -1.188 1 88.5 137 ALA B CA 1
ATOM 3144 C C . ALA B 1 137 ? 11.344 -6.117 -0.54 1 88.5 137 ALA B C 1
ATOM 3146 O O . ALA B 1 137 ? 10.859 -5.117 -1.076 1 88.5 137 ALA B O 1
ATOM 3147 N N . TYR B 1 138 ? 10.945 -6.578 0.642 1 92.31 138 TYR B N 1
ATOM 3148 C CA . TYR B 1 138 ? 9.836 -5.941 1.336 1 92.31 138 TYR B CA 1
ATOM 3149 C C . TYR B 1 138 ? 10.227 -4.562 1.849 1 92.31 138 TYR B C 1
ATOM 3151 O O . TYR B 1 138 ? 9.406 -3.645 1.875 1 92.31 138 TYR B O 1
ATOM 3159 N N . SER B 1 139 ? 11.469 -4.422 2.281 1 91.38 139 SER B N 1
ATOM 3160 C CA . SER B 1 139 ? 11.938 -3.109 2.715 1 91.38 139 SER B CA 1
ATOM 3161 C C . SER B 1 139 ? 11.844 -2.09 1.585 1 91.38 139 SER B C 1
ATOM 3163 O O . SER B 1 139 ? 11.461 -0.939 1.81 1 91.38 139 SER B O 1
ATOM 3165 N N . VAL B 1 140 ? 12.117 -2.561 0.449 1 87.12 140 VAL B N 1
ATOM 3166 C CA . VAL B 1 140 ? 12.094 -1.674 -0.709 1 87.12 140 VAL B CA 1
ATOM 3167 C C . VAL B 1 140 ? 10.648 -1.345 -1.077 1 87.12 140 VAL B C 1
ATOM 3169 O O . VAL B 1 140 ? 10.312 -0.183 -1.32 1 87.12 140 VAL B O 1
ATOM 3172 N N . ILE B 1 141 ? 9.836 -2.268 -1.053 1 88.75 141 ILE B N 1
ATOM 3173 C CA . ILE B 1 141 ? 8.453 -2.119 -1.497 1 88.75 141 ILE B CA 1
ATOM 3174 C C . ILE B 1 141 ? 7.715 -1.146 -0.578 1 88.75 141 ILE B C 1
ATOM 3176 O O . ILE B 1 141 ? 6.895 -0.352 -1.037 1 88.75 141 ILE B O 1
ATOM 3180 N N . ILE B 1 142 ? 8.055 -1.147 0.707 1 92.38 142 ILE B N 1
ATOM 3181 C CA . ILE B 1 142 ? 7.254 -0.367 1.646 1 92.38 142 ILE B CA 1
ATOM 3182 C C . ILE B 1 142 ? 7.906 0.995 1.871 1 92.38 142 ILE B C 1
ATOM 3184 O O . ILE B 1 142 ? 7.352 1.846 2.572 1 92.38 142 ILE B O 1
ATOM 3188 N N . MET B 1 143 ? 9.016 1.283 1.202 1 91.19 143 MET B N 1
ATOM 3189 C CA . MET B 1 143 ? 9.758 2.531 1.375 1 91.19 143 MET B CA 1
ATOM 3190 C C . MET B 1 143 ? 8.859 3.734 1.105 1 91.19 143 MET B C 1
ATOM 3192 O O . MET B 1 143 ? 8.812 4.672 1.905 1 91.19 143 MET B O 1
ATOM 3196 N N . PRO B 1 144 ? 8.18 3.715 -0.001 1 88.69 144 PRO B N 1
ATOM 3197 C CA . PRO B 1 144 ? 7.367 4.902 -0.279 1 88.69 144 PRO B CA 1
ATOM 3198 C C . PRO B 1 144 ? 6.258 5.109 0.749 1 88.69 144 PRO B C 1
ATOM 3200 O O . PRO B 1 144 ? 5.922 6.246 1.078 1 88.69 144 PRO B O 1
ATOM 3203 N N . TYR B 1 145 ? 5.785 4.094 1.28 1 91.94 145 TYR B N 1
ATOM 3204 C CA . TYR B 1 145 ? 4.672 4.176 2.221 1 91.94 145 TYR B CA 1
ATOM 3205 C C . TYR B 1 145 ? 5.141 4.703 3.572 1 91.94 145 TYR B C 1
ATOM 3207 O O . TYR B 1 145 ? 4.492 5.566 4.168 1 91.94 145 TYR B O 1
ATOM 3215 N N . ILE B 1 146 ? 6.234 4.211 4.004 1 93.81 146 ILE B N 1
ATOM 3216 C CA . ILE B 1 146 ? 6.797 4.672 5.27 1 93.81 146 ILE B CA 1
ATOM 3217 C C . ILE B 1 146 ? 7.297 6.105 5.121 1 93.81 146 ILE B C 1
ATOM 3219 O O . ILE B 1 146 ? 7.066 6.945 5.992 1 93.81 146 ILE B O 1
ATOM 3223 N N . TYR B 1 147 ? 7.969 6.375 4.027 1 92.75 147 TYR B N 1
ATOM 3224 C CA . TYR B 1 147 ? 8.484 7.719 3.77 1 92.75 147 TYR B CA 1
ATOM 3225 C C . TYR B 1 147 ? 7.352 8.742 3.758 1 92.75 147 TYR B C 1
ATOM 3227 O O . TYR B 1 147 ? 7.438 9.781 4.418 1 92.75 147 TYR B O 1
ATOM 3235 N N . GLN B 1 148 ? 6.332 8.391 3.002 1 88.94 148 GLN B N 1
ATOM 3236 C CA . GLN B 1 148 ? 5.219 9.32 2.877 1 88.94 148 GLN B CA 1
ATOM 3237 C C . GLN B 1 148 ? 4.527 9.539 4.219 1 88.94 148 GLN B C 1
ATOM 3239 O O . GLN B 1 148 ? 4.086 10.648 4.527 1 88.94 148 GLN B O 1
ATOM 3244 N N . GLY B 1 149 ? 4.391 8.5 4.965 1 90.81 149 GLY B N 1
ATOM 3245 C CA . GLY B 1 149 ? 3.801 8.641 6.289 1 90.81 149 GLY B CA 1
ATOM 3246 C C . GLY B 1 149 ? 4.586 9.562 7.199 1 90.81 149 GLY B C 1
ATOM 3247 O O . GLY B 1 149 ? 4.012 10.445 7.84 1 90.81 149 GLY B O 1
ATOM 3248 N N . ILE B 1 150 ? 5.84 9.375 7.227 1 92.38 150 ILE B N 1
ATOM 3249 C CA . ILE B 1 150 ? 6.699 10.18 8.086 1 92.38 150 ILE B CA 1
ATOM 3250 C C . ILE B 1 150 ? 6.719 11.625 7.582 1 92.38 150 ILE B C 1
ATOM 3252 O O . ILE B 1 150 ? 6.641 12.562 8.375 1 92.38 150 ILE B O 1
ATOM 3256 N N . LYS B 1 151 ? 6.793 11.742 6.273 1 90.56 151 LYS B N 1
ATOM 3257 C CA . LYS B 1 151 ? 6.797 13.078 5.676 1 90.56 151 LYS B CA 1
ATOM 3258 C C . LYS B 1 151 ? 5.516 13.836 6.012 1 90.56 151 LYS B C 1
ATOM 3260 O O . LYS B 1 151 ? 5.555 15.023 6.344 1 90.56 151 LYS B O 1
ATOM 3265 N N . ASN B 1 152 ? 4.438 13.188 5.941 1 86.81 152 ASN B N 1
ATOM 3266 C CA . ASN B 1 152 ? 3.154 13.781 6.289 1 86.81 152 ASN B CA 1
ATOM 3267 C C . ASN B 1 152 ? 3.104 14.188 7.762 1 86.81 152 ASN B C 1
ATOM 3269 O O . ASN B 1 152 ? 2.58 15.25 8.102 1 86.81 152 ASN B O 1
ATOM 3273 N N . GLY B 1 153 ? 3.621 13.344 8.578 1 89.5 153 GLY B N 1
ATOM 3274 C CA . GLY B 1 153 ? 3.686 13.68 9.992 1 89.5 153 GLY B CA 1
ATOM 3275 C C . GLY B 1 153 ? 4.539 14.898 10.281 1 89.5 153 GLY B C 1
ATOM 3276 O O . GLY B 1 153 ? 4.168 15.742 11.094 1 89.5 153 GLY B O 1
ATOM 3277 N N . MET B 1 154 ? 5.602 15.008 9.617 1 90.81 154 MET B N 1
ATOM 3278 C CA . MET B 1 154 ? 6.496 16.156 9.789 1 90.81 154 MET B CA 1
ATOM 3279 C C . MET B 1 154 ? 5.828 17.438 9.336 1 90.81 154 MET B C 1
ATOM 3281 O O . MET B 1 154 ? 5.996 18.484 9.961 1 90.81 154 MET B O 1
ATOM 3285 N N . SER B 1 155 ? 5.125 17.281 8.25 1 86.25 155 SER B N 1
ATOM 3286 C CA . SER B 1 155 ? 4.41 18.438 7.742 1 86.25 155 SER B CA 1
ATOM 3287 C C . SER B 1 155 ? 3.287 18.859 8.688 1 86.25 155 SER B C 1
ATOM 3289 O O . SER B 1 155 ? 3.047 20.062 8.875 1 86.25 155 SER B O 1
ATOM 3291 N N . ALA B 1 156 ? 2.688 17.906 9.227 1 84.19 156 ALA B N 1
ATOM 3292 C CA . ALA B 1 156 ? 1.566 18.172 10.125 1 84.19 156 ALA B CA 1
ATOM 3293 C C . ALA B 1 156 ? 2.033 18.906 11.383 1 84.19 156 ALA B C 1
ATOM 3295 O O . ALA B 1 156 ? 1.322 19.766 11.914 1 84.19 156 ALA B O 1
ATOM 3296 N N . VAL B 1 157 ? 3.227 18.625 11.875 1 86.88 157 VAL B N 1
ATOM 3297 C CA . VAL B 1 157 ? 3.699 19.203 13.125 1 86.88 157 VAL B CA 1
ATOM 3298 C C . VAL B 1 157 ? 4.605 20.391 12.836 1 86.88 157 VAL B C 1
ATOM 3300 O O . VAL B 1 157 ? 5.109 21.047 13.758 1 86.88 157 VAL B O 1
ATOM 3303 N N . ASN B 1 158 ? 4.816 20.703 11.617 1 86 158 ASN B N 1
ATOM 3304 C CA . ASN B 1 158 ? 5.727 21.766 11.227 1 86 158 ASN B CA 1
ATOM 3305 C C . ASN B 1 158 ? 7.102 21.594 11.867 1 86 158 ASN B C 1
ATOM 3307 O O . ASN B 1 158 ? 7.508 22.406 12.711 1 86 158 ASN B O 1
ATOM 3311 N N . VAL B 1 159 ? 7.867 20.719 11.398 1 87.69 159 VAL B N 1
ATOM 3312 C CA . VAL B 1 159 ? 9.117 20.25 11.984 1 87.69 159 VAL B CA 1
ATOM 3313 C C . VAL B 1 159 ? 10.102 21.406 12.102 1 87.69 159 VAL B C 1
ATOM 3315 O O . VAL B 1 159 ? 10.82 21.531 13.094 1 87.69 159 VAL B O 1
ATOM 3318 N N . HIS B 1 160 ? 10.141 22.234 11.219 1 87.12 160 HIS B N 1
ATOM 3319 C CA . HIS B 1 160 ? 11.086 23.344 11.234 1 87.12 160 HIS B CA 1
ATOM 3320 C C . HIS B 1 160 ? 10.797 24.297 12.391 1 87.12 160 HIS B C 1
ATOM 3322 O O . HIS B 1 160 ? 11.719 24.719 13.086 1 87.12 160 HIS B O 1
ATOM 3328 N N . THR B 1 161 ? 9.555 24.547 12.531 1 87.56 161 THR B N 1
ATOM 3329 C CA . THR B 1 161 ? 9.156 25.438 13.625 1 87.56 161 THR B CA 1
ATOM 3330 C C . THR B 1 161 ? 9.453 24.797 14.977 1 87.56 161 THR B C 1
ATOM 3332 O O . THR B 1 161 ? 9.883 25.469 15.914 1 87.56 161 THR B O 1
ATOM 3335 N N . LEU B 1 162 ? 9.266 23.531 15.062 1 89.62 162 LEU B N 1
ATOM 3336 C CA . LEU B 1 162 ? 9.508 22.828 16.312 1 89.62 162 LEU B CA 1
ATOM 3337 C C . LEU B 1 162 ? 11 22.812 16.656 1 89.62 162 LEU B C 1
ATOM 3339 O O . LEU B 1 162 ? 11.375 23.031 17.797 1 89.62 162 LEU B O 1
ATOM 3343 N N . VAL B 1 163 ? 11.828 22.578 15.695 1 89.38 163 VAL B N 1
ATOM 3344 C CA . VAL B 1 163 ? 13.273 22.531 15.898 1 89.38 163 VAL B CA 1
ATOM 3345 C C . VAL B 1 163 ? 13.797 23.906 16.25 1 89.38 163 VAL B C 1
ATOM 3347 O O . VAL B 1 163 ? 14.648 24.047 17.141 1 89.38 163 VAL B O 1
ATOM 3350 N N . GLU B 1 164 ? 13.25 24.891 15.609 1 89.75 164 GLU B N 1
ATOM 3351 C CA . GLU B 1 164 ? 13.648 26.266 15.906 1 89.75 164 GLU B CA 1
ATOM 3352 C C . GLU B 1 164 ? 13.242 26.656 17.328 1 89.75 164 GLU B C 1
ATOM 3354 O O . GLU B 1 164 ? 14.008 27.312 18.031 1 89.75 164 GLU B O 1
ATOM 3359 N N . ALA B 1 165 ? 12.078 26.281 17.641 1 90.62 165 ALA B N 1
ATOM 3360 C CA . ALA B 1 165 ? 11.586 26.594 18.984 1 90.62 165 ALA B CA 1
ATOM 3361 C C . ALA B 1 165 ? 12.445 25.906 20.047 1 90.62 165 ALA B C 1
ATOM 3363 O O . ALA B 1 165 ? 12.773 26.516 21.062 1 90.62 165 ALA B O 1
ATOM 3364 N N . ALA B 1 166 ? 12.812 24.734 19.828 1 90.81 166 ALA B N 1
ATOM 3365 C CA . ALA B 1 166 ? 13.688 24.016 20.75 1 90.81 166 ALA B CA 1
ATOM 3366 C C . ALA B 1 166 ? 15.062 24.672 20.828 1 90.81 166 ALA B C 1
ATOM 3368 O O . ALA B 1 166 ? 15.656 24.766 21.906 1 90.81 166 ALA B O 1
ATOM 3369 N N . GLY B 1 167 ? 15.531 25.125 19.75 1 89.5 167 GLY B N 1
ATOM 3370 C CA . GLY B 1 167 ? 16.797 25.844 19.719 1 89.5 167 GLY B CA 1
ATOM 3371 C C . GLY B 1 167 ? 16.781 27.125 20.531 1 89.5 167 GLY B C 1
ATOM 3372 O O . GLY B 1 167 ? 17.75 27.453 21.188 1 89.5 167 GLY B O 1
ATOM 3373 N N . MET B 1 168 ? 15.688 27.719 20.484 1 92.69 168 MET B N 1
ATOM 3374 C CA . MET B 1 168 ? 15.539 28.953 21.25 1 92.69 168 MET B CA 1
ATOM 3375 C C . MET B 1 168 ? 15.586 28.656 22.75 1 92.69 168 MET B C 1
ATOM 3377 O O . MET B 1 168 ? 15.992 29.516 23.547 1 92.69 168 MET B O 1
ATOM 3381 N N . LEU B 1 169 ? 15.281 27.5 23.172 1 92.06 169 LEU B N 1
ATOM 3382 C CA . LEU B 1 169 ? 15.32 27.062 24.562 1 92.06 169 LEU B CA 1
ATOM 3383 C C . LEU B 1 169 ? 16.688 26.5 24.922 1 92.06 169 LEU B C 1
ATOM 3385 O O . LEU B 1 169 ? 16.922 26.078 26.062 1 92.06 169 LEU B O 1
ATOM 3389 N N . GLY B 1 170 ? 17.641 26.422 23.938 1 90.44 170 GLY B N 1
ATOM 3390 C CA . GLY B 1 170 ? 19.016 26.016 24.172 1 90.44 170 GLY B CA 1
ATOM 3391 C C . GLY B 1 170 ? 19.266 24.547 23.859 1 90.44 170 GLY B C 1
ATOM 3392 O O . GLY B 1 170 ? 20.297 24 24.219 1 90.44 170 GLY B O 1
ATOM 3393 N N . CYS B 1 171 ? 18.375 23.984 23.25 1 90.19 171 CYS B N 1
ATOM 3394 C CA . CYS B 1 171 ? 18.531 22.562 22.938 1 90.19 171 CYS B CA 1
ATOM 3395 C C . CYS B 1 171 ? 19.266 22.375 21.625 1 90.19 171 CYS B C 1
ATOM 3397 O O . CYS B 1 171 ? 19.188 23.234 20.734 1 90.19 171 CYS B O 1
ATOM 3399 N N . SER B 1 172 ? 20.047 21.281 21.562 1 92.19 172 SER B N 1
ATOM 3400 C CA . SER B 1 172 ? 20.734 20.953 20.312 1 92.19 172 SER B CA 1
ATOM 3401 C C . SER B 1 172 ? 19.75 20.422 19.266 1 92.19 172 SER B C 1
ATOM 3403 O O . SER B 1 172 ? 18.656 19.969 19.609 1 92.19 172 SER B O 1
ATOM 3405 N N . ARG B 1 173 ? 20.141 20.5 18.047 1 89.25 173 ARG B N 1
ATOM 3406 C CA . ARG B 1 173 ? 19.281 20.062 16.953 1 89.25 173 ARG B CA 1
ATOM 3407 C C . ARG B 1 173 ? 19 18.562 17.031 1 89.25 173 ARG B C 1
ATOM 3409 O O . ARG B 1 173 ? 17.891 18.125 16.734 1 89.25 173 ARG B O 1
ATOM 3416 N N . ILE B 1 174 ? 20.016 17.844 17.438 1 89.88 174 ILE B N 1
ATOM 3417 C CA . ILE B 1 174 ? 19.859 16.406 17.562 1 89.88 174 ILE B CA 1
ATOM 3418 C C . ILE B 1 174 ? 18.859 16.078 18.672 1 89.88 174 ILE B C 1
ATOM 3420 O O . ILE B 1 174 ? 17.984 15.234 18.5 1 89.88 174 ILE B O 1
ATOM 3424 N N . TYR B 1 175 ? 18.969 16.812 19.734 1 91 175 TYR B N 1
ATOM 3425 C CA . TYR B 1 175 ? 18.031 16.641 20.844 1 91 175 TYR B CA 1
ATOM 3426 C C . TYR B 1 175 ? 16.609 17.016 20.422 1 91 175 TYR B C 1
ATOM 3428 O O . TYR B 1 175 ? 15.656 16.312 20.734 1 91 175 TYR B O 1
ATOM 3436 N N . ALA B 1 176 ? 16.516 18.125 19.734 1 91.19 176 ALA B N 1
ATOM 3437 C CA . ALA B 1 176 ? 15.219 18.609 19.281 1 91.19 176 ALA B CA 1
ATOM 3438 C C . ALA B 1 176 ? 14.531 17.594 18.375 1 91.19 176 ALA B C 1
ATOM 3440 O O . ALA B 1 176 ? 13.328 17.344 18.516 1 91.19 176 ALA B O 1
ATOM 3441 N N . PHE B 1 177 ? 15.32 17 17.547 1 90.69 177 PHE B N 1
ATOM 3442 C CA . PHE B 1 177 ? 14.742 16.062 16.594 1 90.69 177 PHE B CA 1
ATOM 3443 C C . PHE B 1 177 ? 14.297 14.781 17.297 1 90.69 177 PHE B C 1
ATOM 3445 O O . PHE B 1 177 ? 13.156 14.336 17.141 1 90.69 177 PHE B O 1
ATOM 3452 N N . PHE B 1 178 ? 15.117 14.195 18.094 1 90.06 178 PHE B N 1
ATOM 3453 C CA . PHE B 1 178 ? 14.836 12.875 18.656 1 90.06 178 PHE B CA 1
ATOM 3454 C C . PHE B 1 178 ? 13.938 12.984 19.875 1 90.06 178 PHE B C 1
ATOM 3456 O O . PHE B 1 178 ? 13.125 12.102 20.141 1 90.06 178 PHE B O 1
ATOM 3463 N N . LYS B 1 179 ? 13.961 14.07 20.578 1 90.94 179 LYS B N 1
ATOM 3464 C CA . LYS B 1 179 ? 13.211 14.18 21.828 1 90.94 179 LYS B CA 1
ATOM 3465 C C . LYS B 1 179 ? 11.93 14.992 21.641 1 90.94 179 LYS B C 1
ATOM 3467 O O . LYS B 1 179 ? 10.984 14.867 22.422 1 90.94 179 LYS B O 1
ATOM 3472 N N . VAL B 1 180 ? 11.867 15.758 20.609 1 89.5 180 VAL B N 1
ATOM 3473 C CA . VAL B 1 180 ? 10.688 16.594 20.406 1 89.5 180 VAL B CA 1
ATOM 3474 C C . VAL B 1 180 ? 9.953 16.156 19.141 1 89.5 180 VAL B C 1
ATOM 3476 O O . VAL B 1 180 ? 8.766 15.812 19.188 1 89.5 180 VAL B O 1
ATOM 3479 N N . VAL B 1 181 ? 10.664 16.062 18.062 1 90.69 181 VAL B N 1
ATOM 3480 C CA . VAL B 1 181 ? 10.031 15.797 16.781 1 90.69 181 VAL B CA 1
ATOM 3481 C C . VAL B 1 181 ? 9.578 14.344 16.703 1 90.69 181 VAL B C 1
ATOM 3483 O O . VAL B 1 181 ? 8.414 14.062 16.406 1 90.69 181 VAL B O 1
ATOM 3486 N N . VAL B 1 182 ? 10.453 13.391 17.062 1 90.69 182 VAL B N 1
ATOM 3487 C CA . VAL B 1 182 ? 10.203 11.969 16.891 1 90.69 182 VAL B CA 1
ATOM 3488 C C . VAL B 1 182 ? 8.992 11.539 17.719 1 90.69 182 VAL B C 1
ATOM 3490 O O . VAL B 1 182 ? 8.109 10.836 17.234 1 90.69 182 VAL B O 1
ATOM 3493 N N . PRO B 1 183 ? 8.914 12.016 18.906 1 89 183 PRO B N 1
ATOM 3494 C CA . PRO B 1 183 ? 7.738 11.648 19.688 1 89 183 PRO B CA 1
ATOM 3495 C C . PRO B 1 183 ? 6.438 12.18 19.094 1 89 183 PRO B C 1
ATOM 3497 O O . PRO B 1 183 ? 5.379 11.562 19.266 1 89 183 PRO B O 1
ATOM 3500 N N . ASN B 1 184 ? 6.508 13.289 18.391 1 87.69 184 ASN B N 1
ATOM 3501 C CA . ASN B 1 184 ? 5.328 13.844 17.734 1 87.69 184 ASN B CA 1
ATOM 3502 C C . ASN B 1 184 ? 5.012 13.125 16.422 1 87.69 184 ASN B C 1
ATOM 3504 O O . ASN B 1 184 ? 3.926 13.281 15.867 1 87.69 184 ASN B O 1
ATOM 3508 N N . LEU B 1 185 ? 5.949 12.258 15.992 1 90.75 185 LEU B N 1
ATOM 3509 C CA . LEU B 1 185 ? 5.781 11.547 14.734 1 90.75 185 LEU B CA 1
ATOM 3510 C C . LEU B 1 185 ? 5.305 10.117 14.977 1 90.75 185 LEU B C 1
ATOM 3512 O O . LEU B 1 185 ? 5.035 9.375 14.031 1 90.75 185 LEU B O 1
ATOM 3516 N N . ILE B 1 186 ? 5.152 9.742 16.219 1 87.88 186 ILE B N 1
ATOM 3517 C CA . ILE B 1 186 ? 4.832 8.359 16.547 1 87.88 186 ILE B CA 1
ATOM 3518 C C . ILE B 1 186 ? 3.508 7.969 15.898 1 87.88 186 ILE B C 1
ATOM 3520 O O . ILE B 1 186 ? 3.373 6.859 15.367 1 87.88 186 ILE B O 1
ATOM 3524 N N . SER B 1 187 ? 2.531 8.836 15.922 1 84.56 187 SER B N 1
ATOM 3525 C CA . SER B 1 187 ? 1.234 8.539 15.32 1 84.56 187 SER B CA 1
ATOM 3526 C C . SER B 1 187 ? 1.362 8.281 13.828 1 84.56 187 SER B C 1
ATOM 3528 O O . SER B 1 187 ? 0.777 7.332 13.297 1 84.56 187 SER B O 1
ATOM 3530 N N . SER B 1 188 ? 2.135 9.102 13.164 1 88.06 188 SER B N 1
ATOM 3531 C CA . SER B 1 188 ? 2.334 8.953 11.727 1 88.06 188 SER B CA 1
ATOM 3532 C C . SER B 1 188 ? 3.123 7.688 11.406 1 88.06 188 SER B C 1
ATOM 3534 O O . SER B 1 188 ? 2.846 7.012 10.414 1 88.06 188 SER B O 1
ATOM 3536 N N . VAL B 1 189 ? 4.09 7.348 12.258 1 90.38 189 VAL B N 1
ATOM 3537 C CA . VAL B 1 189 ? 4.91 6.156 12.07 1 90.38 189 VAL B CA 1
ATOM 3538 C C . VAL B 1 189 ? 4.055 4.906 12.258 1 90.38 189 VAL B C 1
ATOM 3540 O O . VAL B 1 189 ? 4.148 3.961 11.469 1 90.38 189 VAL B O 1
ATOM 3543 N N . VAL B 1 190 ? 3.213 4.949 13.203 1 86.56 190 VAL B N 1
ATOM 3544 C CA . VAL B 1 190 ? 2.354 3.807 13.484 1 86.56 190 VAL B CA 1
ATOM 3545 C C . VAL B 1 190 ? 1.366 3.604 12.336 1 86.56 190 VAL B C 1
ATOM 3547 O O . VAL B 1 190 ? 1.176 2.48 11.859 1 86.56 190 VAL B O 1
ATOM 3550 N N . VAL B 1 191 ? 0.782 4.645 11.852 1 84.38 191 VAL B N 1
ATOM 3551 C CA . VAL B 1 191 ? -0.198 4.57 10.773 1 84.38 191 VAL B CA 1
ATOM 3552 C C . VAL B 1 191 ? 0.466 4.039 9.508 1 84.38 191 VAL B C 1
ATOM 3554 O O . VAL B 1 191 ? -0.075 3.158 8.836 1 84.38 191 VAL B O 1
ATOM 3557 N N . SER B 1 192 ? 1.628 4.59 9.195 1 89.56 192 SER B N 1
ATOM 3558 C CA . SER B 1 192 ? 2.33 4.141 7.996 1 89.56 192 SER B CA 1
ATOM 3559 C C . SER B 1 192 ? 2.793 2.693 8.133 1 89.56 192 SER B C 1
ATOM 3561 O O . SER B 1 192 ? 2.826 1.95 7.152 1 89.56 192 SER B O 1
ATOM 3563 N N . SER B 1 193 ? 3.17 2.303 9.328 1 88.25 193 SER B N 1
ATOM 3564 C CA . SER B 1 193 ? 3.545 0.914 9.57 1 88.25 193 SER B CA 1
ATOM 3565 C C . SER B 1 193 ? 2.359 -0.023 9.375 1 88.25 193 SER B C 1
ATOM 3567 O O . SER B 1 193 ? 2.52 -1.143 8.883 1 88.25 193 SER B O 1
ATOM 3569 N N . LEU B 1 194 ? 1.254 0.414 9.766 1 84.44 194 LEU B N 1
ATOM 3570 C CA . LEU B 1 194 ? 0.049 -0.384 9.562 1 84.44 194 LEU B CA 1
ATOM 3571 C C . LEU B 1 194 ? -0.229 -0.583 8.078 1 84.44 194 LEU B C 1
ATOM 3573 O O . LEU B 1 194 ? -0.624 -1.672 7.656 1 84.44 194 LEU B O 1
ATOM 3577 N N . LEU B 1 195 ? -0.053 0.507 7.383 1 86.62 195 LEU B N 1
ATOM 3578 C CA . LEU B 1 195 ? -0.227 0.407 5.938 1 86.62 195 LEU B CA 1
ATOM 3579 C C . LEU B 1 195 ? 0.748 -0.603 5.344 1 86.62 195 LEU B C 1
ATOM 3581 O O . LEU B 1 195 ? 0.372 -1.397 4.477 1 86.62 195 LEU B O 1
ATOM 3585 N N . ALA B 1 196 ? 1.927 -0.598 5.863 1 91.12 196 ALA B N 1
ATOM 3586 C CA . ALA B 1 196 ? 2.961 -1.519 5.398 1 91.12 196 ALA B CA 1
ATOM 3587 C C . ALA B 1 196 ? 2.617 -2.959 5.766 1 91.12 196 ALA B C 1
ATOM 3589 O O . ALA B 1 196 ? 2.896 -3.885 4.996 1 91.12 196 ALA B O 1
ATOM 3590 N N . VAL B 1 197 ? 2.035 -3.125 6.938 1 87.69 197 VAL B N 1
ATOM 3591 C CA . VAL B 1 197 ? 1.612 -4.457 7.359 1 87.69 197 VAL B CA 1
ATOM 3592 C C . VAL B 1 197 ? 0.593 -5.012 6.367 1 87.69 197 VAL B C 1
ATOM 3594 O O . VAL B 1 197 ? 0.646 -6.191 6.008 1 87.69 197 VAL B O 1
ATOM 3597 N N . GLY B 1 198 ? -0.329 -4.234 5.938 1 85.75 198 GLY B N 1
ATOM 3598 C CA . GLY B 1 198 ? -1.314 -4.668 4.961 1 85.75 198 GLY B CA 1
ATOM 3599 C C . GLY B 1 198 ? -0.694 -5.16 3.668 1 85.75 198 GLY B C 1
ATOM 3600 O O . GLY B 1 198 ? -1.139 -6.16 3.102 1 85.75 198 GLY B O 1
ATOM 3601 N N . ILE B 1 199 ? 0.314 -4.523 3.305 1 88 199 ILE B N 1
ATOM 3602 C CA . ILE B 1 199 ? 0.977 -4.84 2.043 1 88 199 ILE B CA 1
ATOM 3603 C C . ILE B 1 199 ? 1.724 -6.168 2.174 1 88 199 ILE B C 1
ATOM 3605 O O . ILE B 1 199 ? 1.597 -7.047 1.317 1 88 199 ILE B O 1
ATOM 3609 N N . ILE B 1 200 ? 2.465 -6.301 3.266 1 90.06 200 ILE B N 1
ATOM 3610 C CA . ILE B 1 200 ? 3.344 -7.453 3.438 1 90.06 200 ILE B CA 1
ATOM 3611 C C . ILE B 1 200 ? 2.516 -8.68 3.816 1 90.06 200 ILE B C 1
ATOM 3613 O O . ILE B 1 200 ? 2.725 -9.766 3.275 1 90.06 200 ILE B O 1
ATOM 3617 N N . PHE B 1 201 ? 1.612 -8.492 4.652 1 86.44 201 PHE B N 1
ATOM 3618 C CA . PHE B 1 201 ? 0.839 -9.617 5.168 1 86.44 201 PHE B CA 1
ATOM 3619 C C . PHE B 1 201 ? -0.025 -10.227 4.07 1 86.44 201 PHE B C 1
ATOM 3621 O O . PHE B 1 201 ? -0.259 -11.438 4.059 1 86.44 201 PHE B O 1
ATOM 3628 N N . GLY B 1 202 ? -0.481 -9.469 3.213 1 85.94 202 GLY B N 1
ATOM 3629 C CA . GLY B 1 202 ? -1.366 -9.953 2.164 1 85.94 202 GLY B CA 1
ATOM 3630 C C . GLY B 1 202 ? -0.624 -10.453 0.942 1 85.94 202 GLY B C 1
ATOM 3631 O O . GLY B 1 202 ? -1.238 -10.969 0.005 1 85.94 202 GLY B O 1
ATOM 3632 N N . ASP B 1 203 ? 0.626 -10.375 1.036 1 87.75 203 ASP B N 1
ATOM 3633 C CA . ASP B 1 203 ? 1.397 -10.742 -0.148 1 87.75 203 ASP B CA 1
ATOM 3634 C C . ASP B 1 203 ? 1.546 -12.258 -0.258 1 87.75 203 ASP B C 1
ATOM 3636 O O . ASP B 1 203 ? 1.726 -12.945 0.75 1 87.75 203 ASP B O 1
ATOM 3640 N N . TYR B 1 204 ? 1.435 -12.727 -1.501 1 88.06 204 TYR B N 1
ATOM 3641 C CA . TYR B 1 204 ? 1.552 -14.148 -1.813 1 88.06 204 TYR B CA 1
ATOM 3642 C C . TYR B 1 204 ? 2.674 -14.398 -2.814 1 88.06 204 TYR B C 1
ATOM 3644 O O . TYR B 1 204 ? 3.465 -15.328 -2.652 1 88.06 204 TYR B O 1
ATOM 3652 N N . VAL B 1 205 ? 2.828 -13.547 -3.734 1 85.62 205 VAL B N 1
ATOM 3653 C CA . VAL B 1 205 ? 3.639 -13.805 -4.918 1 85.62 205 VAL B CA 1
ATOM 3654 C C . VAL B 1 205 ? 5.121 -13.688 -4.566 1 85.62 205 VAL B C 1
ATOM 3656 O O . VAL B 1 205 ? 5.918 -14.562 -4.91 1 85.62 205 VAL B O 1
ATOM 3659 N N . LEU B 1 206 ? 5.441 -12.664 -3.852 1 88.12 206 LEU B N 1
ATOM 3660 C CA . LEU B 1 206 ? 6.848 -12.438 -3.535 1 88.12 206 LEU B CA 1
ATOM 3661 C C . LEU B 1 206 ? 7.402 -13.562 -2.666 1 88.12 206 LEU B C 1
ATOM 3663 O O . LEU B 1 206 ? 8.5 -14.062 -2.92 1 88.12 206 LEU B O 1
ATOM 3667 N N . VAL B 1 207 ? 6.633 -13.914 -1.655 1 88.81 207 VAL B N 1
ATOM 3668 C CA . VAL B 1 207 ? 7.07 -14.961 -0.735 1 88.81 207 VAL B CA 1
ATOM 3669 C C . VAL B 1 207 ? 7.16 -16.297 -1.471 1 88.81 207 VAL B C 1
ATOM 3671 O O . VAL B 1 207 ? 8.148 -17.016 -1.336 1 88.81 207 VAL B O 1
ATOM 3674 N N . ARG B 1 208 ? 6.145 -16.578 -2.217 1 87.88 208 ARG B N 1
ATOM 3675 C CA . ARG B 1 208 ? 6.105 -17.844 -2.936 1 87.88 208 ARG B CA 1
ATOM 3676 C C . ARG B 1 208 ? 7.27 -17.953 -3.914 1 87.88 208 ARG B C 1
ATOM 3678 O O . ARG B 1 208 ? 7.898 -19.016 -4.02 1 87.88 208 ARG B O 1
ATOM 3685 N N . ASN B 1 209 ? 7.57 -16.938 -4.602 1 84.38 209 ASN B N 1
ATOM 3686 C CA . ASN B 1 209 ? 8.609 -16.969 -5.629 1 84.38 209 ASN B CA 1
ATOM 3687 C C . ASN B 1 209 ? 10 -17 -5.012 1 84.38 209 ASN B C 1
ATOM 3689 O O . ASN B 1 209 ? 10.898 -17.672 -5.523 1 84.38 209 ASN B O 1
ATOM 3693 N N . LEU B 1 210 ? 10.211 -16.312 -3.977 1 84.69 210 LEU B N 1
ATOM 3694 C CA . LEU B 1 210 ? 11.555 -16.172 -3.426 1 84.69 210 LEU B CA 1
ATOM 3695 C C . LEU B 1 210 ? 11.875 -17.328 -2.477 1 84.69 210 LEU B C 1
ATOM 3697 O O . LEU B 1 210 ? 13.016 -17.781 -2.41 1 84.69 210 LEU B O 1
ATOM 3701 N N . THR B 1 211 ? 10.867 -17.766 -1.703 1 82.69 211 THR B N 1
ATOM 3702 C CA . THR B 1 211 ? 11.18 -18.75 -0.682 1 82.69 211 THR B CA 1
ATOM 3703 C C . THR B 1 211 ? 10.734 -20.141 -1.126 1 82.69 211 THR B C 1
ATOM 3705 O O . THR B 1 211 ? 11.156 -21.156 -0.552 1 82.69 211 THR B O 1
ATOM 3708 N N . GLY B 1 212 ? 10.047 -20.188 -2.127 1 73.81 212 GLY B N 1
ATOM 3709 C CA . GLY B 1 212 ? 9.555 -21.469 -2.586 1 73.81 212 GLY B CA 1
ATOM 3710 C C . GLY B 1 212 ? 8.664 -22.172 -1.573 1 73.81 212 GLY B C 1
ATOM 3711 O O . GLY B 1 212 ? 7.699 -21.578 -1.079 1 73.81 212 GLY B O 1
ATOM 3712 N N . THR B 1 213 ? 9.031 -23.391 -1.192 1 70.25 213 THR B N 1
ATOM 3713 C CA . THR B 1 213 ? 8.242 -24.219 -0.282 1 70.25 213 THR B CA 1
ATOM 3714 C C . THR B 1 213 ? 8.852 -24.219 1.114 1 70.25 213 THR B C 1
ATOM 3716 O O . THR B 1 213 ? 8.258 -24.734 2.061 1 70.25 213 THR B O 1
ATOM 3719 N N . SER B 1 214 ? 9.961 -23.625 1.295 1 73.31 214 SER B N 1
ATOM 3720 C CA . SER B 1 214 ? 10.688 -23.766 2.551 1 73.31 214 SER B CA 1
ATOM 3721 C C . SER B 1 214 ? 10.172 -22.797 3.604 1 73.31 214 SER B C 1
ATOM 3723 O O . SER B 1 214 ? 10.141 -23.125 4.793 1 73.31 214 SER B O 1
ATOM 3725 N N . PHE B 1 215 ? 9.828 -21.656 3.197 1 81.5 215 PHE B N 1
ATOM 3726 C CA . PHE B 1 215 ? 9.406 -20.594 4.113 1 81.5 215 PHE B CA 1
ATOM 3727 C C . PHE B 1 215 ? 8.047 -20.031 3.705 1 81.5 215 PHE B C 1
ATOM 3729 O O . PHE B 1 215 ? 7.973 -18.969 3.086 1 81.5 215 PHE B O 1
ATOM 3736 N N . GLN B 1 216 ? 7.047 -20.781 4.148 1 86.06 216 GLN B N 1
ATOM 3737 C CA . GLN B 1 216 ? 5.691 -20.406 3.75 1 86.06 216 GLN B CA 1
ATOM 3738 C C . GLN B 1 216 ? 5.047 -19.484 4.773 1 86.06 216 GLN B C 1
ATOM 3740 O O . GLN B 1 216 ? 5.184 -19.688 5.98 1 86.06 216 GLN B O 1
ATOM 3745 N N . ASN B 1 217 ? 4.461 -18.422 4.285 1 89.06 217 ASN B N 1
ATOM 3746 C CA . ASN B 1 217 ? 3.674 -17.547 5.16 1 89.06 217 ASN B CA 1
ATOM 3747 C C . ASN B 1 217 ? 2.215 -18 5.223 1 89.06 217 ASN B C 1
ATOM 3749 O O . ASN B 1 217 ? 1.84 -19 4.613 1 89.06 217 ASN B O 1
ATOM 3753 N N . MET B 1 218 ? 1.427 -17.328 5.945 1 87.31 218 MET B N 1
ATOM 3754 C CA . MET B 1 218 ? 0.042 -17.719 6.211 1 87.31 218 MET B CA 1
ATOM 3755 C C . MET B 1 218 ? -0.784 -17.688 4.93 1 87.31 218 MET B C 1
ATOM 3757 O O . MET B 1 218 ? -1.702 -18.484 4.758 1 87.31 218 MET B O 1
ATOM 3761 N N . GLN B 1 219 ? -0.474 -16.812 3.988 1 87.5 219 GLN B N 1
ATOM 3762 C CA . GLN B 1 219 ? -1.236 -16.703 2.748 1 87.5 219 GLN B CA 1
ATOM 3763 C C . GLN B 1 219 ? -0.999 -17.922 1.854 1 87.5 219 GLN B C 1
ATOM 3765 O O . GLN B 1 219 ? -1.928 -18.422 1.218 1 87.5 219 GLN B O 1
ATOM 3770 N N . ILE B 1 220 ? 0.225 -18.328 1.837 1 88.56 220 ILE B N 1
ATOM 3771 C CA . ILE B 1 220 ? 0.552 -19.516 1.058 1 88.56 220 ILE B CA 1
ATOM 3772 C C . ILE B 1 220 ? -0.116 -20.75 1.682 1 88.56 220 ILE B C 1
ATOM 3774 O O . ILE B 1 220 ? -0.682 -21.578 0.972 1 88.56 220 ILE B O 1
ATOM 3778 N N . TYR B 1 221 ? 0.005 -20.812 2.988 1 88.44 221 TYR B N 1
ATOM 3779 C CA . TYR B 1 221 ? -0.624 -21.922 3.701 1 88.44 221 TYR B CA 1
ATOM 3780 C C . TYR B 1 221 ? -2.123 -21.953 3.43 1 88.44 221 TYR B C 1
ATOM 3782 O O . TYR B 1 221 ? -2.688 -23.031 3.195 1 88.44 221 TYR B O 1
ATOM 3790 N N . LEU B 1 222 ? -2.756 -20.828 3.461 1 86.06 222 LEU B N 1
ATOM 3791 C CA . LEU B 1 222 ? -4.184 -20.75 3.184 1 86.06 222 LEU B CA 1
ATOM 3792 C C . LEU B 1 222 ? -4.492 -21.188 1.757 1 86.06 222 LEU B C 1
ATOM 3794 O O . LEU B 1 222 ? -5.43 -21.953 1.529 1 86.06 222 LEU B O 1
ATOM 3798 N N . TYR B 1 223 ? -3.709 -20.703 0.872 1 83.62 223 TYR B N 1
ATOM 3799 C CA . TYR B 1 223 ? -3.92 -21.031 -0.537 1 83.62 223 TYR B CA 1
ATOM 3800 C C . TYR B 1 223 ? -3.793 -22.531 -0.784 1 83.62 223 TYR B C 1
ATOM 3802 O O . TYR B 1 223 ? -4.59 -23.109 -1.523 1 83.62 223 TYR B O 1
ATOM 3810 N N . GLN B 1 224 ? -2.867 -23.109 -0.158 1 84.69 224 GLN B N 1
ATOM 3811 C CA . GLN B 1 224 ? -2.633 -24.531 -0.326 1 84.69 224 GLN B CA 1
ATOM 3812 C C . GLN B 1 224 ? -3.73 -25.359 0.345 1 84.69 224 GLN B C 1
ATOM 3814 O O . GLN B 1 224 ? -4.176 -26.375 -0.197 1 84.69 224 GLN B O 1
ATOM 3819 N N . THR B 1 225 ? -4.098 -24.938 1.507 1 84.12 225 THR B N 1
ATOM 3820 C CA . THR B 1 225 ? -5.113 -25.656 2.262 1 84.12 225 THR B CA 1
ATOM 3821 C C . THR B 1 225 ? -6.469 -25.562 1.562 1 84.12 225 THR B C 1
ATOM 3823 O O . THR B 1 225 ? -7.258 -26.516 1.606 1 84.12 225 THR B O 1
ATOM 3826 N N . MET B 1 226 ? -6.691 -24.5 0.906 1 81.88 226 MET B N 1
ATOM 3827 C CA . MET B 1 226 ? -7.949 -24.312 0.186 1 81.88 226 MET B CA 1
ATOM 3828 C C . MET B 1 226 ? -8.086 -25.328 -0.947 1 81.88 226 MET B C 1
ATOM 3830 O O . MET B 1 226 ? -9.195 -25.75 -1.279 1 81.88 226 MET B O 1
ATOM 3834 N N . LYS B 1 227 ? -7.008 -25.625 -1.483 1 80.81 227 LYS B N 1
ATOM 3835 C CA . LYS B 1 227 ? -7.008 -26.594 -2.584 1 80.81 227 LYS B CA 1
ATOM 3836 C C . LYS B 1 227 ? -7.199 -28.016 -2.074 1 80.81 227 LYS B C 1
ATOM 3838 O O . LYS B 1 227 ? -7.691 -28.875 -2.801 1 80.81 227 LYS B O 1
ATOM 3843 N N . SER B 1 228 ? -6.852 -28.281 -0.863 1 82.25 228 SER B N 1
ATOM 3844 C CA . SER B 1 228 ? -6.883 -29.641 -0.331 1 82.25 228 SER B CA 1
ATOM 3845 C C . SER B 1 228 ? -8.094 -29.844 0.57 1 82.25 228 SER B C 1
ATOM 3847 O O . SER B 1 228 ? -8.758 -30.875 0.491 1 82.25 228 SER B O 1
ATOM 3849 N N . ASP B 1 229 ? -8.305 -28.875 1.489 1 79.69 229 ASP B N 1
ATOM 3850 C CA . ASP B 1 229 ? -9.344 -29 2.504 1 79.69 229 ASP B CA 1
ATOM 3851 C C . ASP B 1 229 ? -10.039 -27.656 2.73 1 79.69 229 ASP B C 1
ATOM 3853 O O . ASP B 1 229 ? -9.508 -26.781 3.412 1 79.69 229 ASP B O 1
ATOM 3857 N N . SER B 1 230 ? -11.219 -27.594 2.238 1 73.56 230 SER B N 1
ATOM 3858 C CA . SER B 1 230 ? -11.945 -26.328 2.293 1 73.56 230 SER B CA 1
ATOM 3859 C C . SER B 1 230 ? -12.352 -25.984 3.721 1 73.56 230 SER B C 1
ATOM 3861 O O . SER B 1 230 ? -12.43 -24.812 4.086 1 73.56 230 SER B O 1
ATOM 3863 N N . MET B 1 231 ? -12.578 -26.984 4.484 1 72.88 231 MET B N 1
ATOM 3864 C CA . MET B 1 231 ? -12.984 -26.75 5.863 1 72.88 231 MET B CA 1
ATOM 3865 C C . MET B 1 231 ? -11.812 -26.219 6.691 1 72.88 231 MET B C 1
ATOM 3867 O O . MET B 1 231 ? -11.969 -25.266 7.453 1 72.88 231 MET B O 1
ATOM 3871 N N . LYS B 1 232 ? -10.727 -26.906 6.504 1 79.19 232 LYS B N 1
ATOM 3872 C CA . LYS B 1 232 ? -9.523 -26.438 7.188 1 79.19 232 LYS B CA 1
ATOM 3873 C C . LYS B 1 232 ? -9.133 -25.031 6.73 1 79.19 232 LYS B C 1
ATOM 3875 O O . LYS B 1 232 ? -8.672 -24.219 7.531 1 79.19 232 LYS B O 1
ATOM 3880 N N . ALA B 1 233 ? -9.391 -24.797 5.5 1 80.56 233 ALA B N 1
ATOM 3881 C CA . ALA B 1 233 ? -9.062 -23.484 4.926 1 80.56 233 ALA B CA 1
ATOM 3882 C C . ALA B 1 233 ? -9.906 -22.391 5.566 1 80.56 233 ALA B C 1
ATOM 3884 O O . ALA B 1 233 ? -9.422 -21.266 5.77 1 80.56 233 ALA B O 1
ATOM 3885 N N . SER B 1 234 ? -11.133 -22.734 5.875 1 76.75 234 SER B N 1
ATOM 3886 C CA . SER B 1 234 ? -12.008 -21.766 6.512 1 76.75 234 SER B CA 1
ATOM 3887 C C . SER B 1 234 ? -11.508 -21.391 7.902 1 76.75 234 SER B C 1
ATOM 3889 O O . SER B 1 234 ? -11.586 -20.234 8.305 1 76.75 234 SER B O 1
ATOM 3891 N N . ALA B 1 235 ? -10.977 -22.391 8.562 1 79.25 235 ALA B N 1
ATOM 3892 C CA . ALA B 1 235 ? -10.406 -22.125 9.883 1 79.25 235 ALA B CA 1
ATOM 3893 C C . ALA B 1 235 ? -9.164 -21.234 9.789 1 79.25 235 ALA B C 1
ATOM 3895 O O . ALA B 1 235 ? -8.984 -20.328 10.594 1 79.25 235 ALA B O 1
ATOM 3896 N N . VAL B 1 236 ? -8.344 -21.578 8.836 1 82.56 236 VAL B N 1
ATOM 3897 C CA . VAL B 1 236 ? -7.148 -20.766 8.609 1 82.56 236 VAL B CA 1
ATOM 3898 C C . VAL B 1 236 ? -7.543 -19.328 8.297 1 82.56 236 VAL B C 1
ATOM 3900 O O . VAL B 1 236 ? -6.941 -18.391 8.82 1 82.56 236 VAL B O 1
ATOM 3903 N N . PHE B 1 237 ? -8.547 -19.203 7.602 1 77.25 237 PHE B N 1
ATOM 3904 C CA . PHE B 1 237 ? -9.086 -17.906 7.215 1 77.25 237 PHE B CA 1
ATOM 3905 C C . PHE B 1 237 ? -9.461 -17.078 8.445 1 77.25 237 PHE B C 1
ATOM 3907 O O . PHE B 1 237 ? -9.086 -15.914 8.555 1 77.25 237 PHE B O 1
ATOM 3914 N N . VAL B 1 238 ? -10.109 -17.641 9.312 1 76.44 238 VAL B N 1
ATOM 3915 C CA . VAL B 1 238 ? -10.594 -16.969 10.5 1 76.44 238 VAL B CA 1
ATOM 3916 C C . VAL B 1 238 ? -9.414 -16.547 11.375 1 76.44 238 VAL B C 1
ATOM 3918 O O . VAL B 1 238 ? -9.406 -15.445 11.938 1 76.44 238 VAL B O 1
ATOM 3921 N N . VAL B 1 239 ? -8.492 -17.406 11.461 1 81.62 239 VAL B N 1
ATOM 3922 C CA . VAL B 1 239 ? -7.332 -17.109 12.297 1 81.62 239 VAL B CA 1
ATOM 3923 C C . VAL B 1 239 ? -6.555 -15.945 11.703 1 81.62 239 VAL B C 1
ATOM 3925 O O . VAL B 1 239 ? -6.133 -15.039 12.438 1 81.62 239 VAL B O 1
ATOM 3928 N N . ILE B 1 240 ? -6.367 -15.977 10.414 1 80.62 240 ILE B N 1
ATOM 3929 C CA . ILE B 1 240 ? -5.66 -14.891 9.742 1 80.62 240 ILE B CA 1
ATOM 3930 C C . ILE B 1 240 ? -6.406 -13.578 9.953 1 80.62 240 ILE B C 1
ATOM 3932 O O . ILE B 1 240 ? -5.793 -12.539 10.234 1 80.62 240 ILE B O 1
ATOM 3936 N N . MET B 1 241 ? -7.641 -13.594 9.844 1 74.5 241 MET B N 1
ATOM 3937 C CA . MET B 1 241 ? -8.461 -12.406 10.031 1 74.5 241 MET B CA 1
ATOM 3938 C C . MET B 1 241 ? -8.352 -11.883 11.453 1 74.5 241 MET B C 1
ATOM 3940 O O . MET B 1 241 ? -8.266 -10.672 11.672 1 74.5 241 MET B O 1
ATOM 3944 N N . ALA B 1 242 ? -8.383 -12.812 12.383 1 77 242 ALA B N 1
ATOM 3945 C CA . ALA B 1 242 ? -8.258 -12.438 13.789 1 77 242 ALA B CA 1
ATOM 3946 C C . ALA B 1 242 ? -6.922 -11.742 14.062 1 77 242 ALA B C 1
ATOM 3948 O O . ALA B 1 242 ? -6.875 -10.711 14.734 1 77 242 ALA B O 1
ATOM 3949 N N . ILE B 1 243 ? -5.902 -12.281 13.508 1 79 243 ILE B N 1
ATOM 3950 C CA . ILE B 1 243 ? -4.57 -11.727 13.719 1 79 243 ILE B CA 1
ATOM 3951 C C . ILE B 1 243 ? -4.484 -10.336 13.086 1 79 243 ILE B C 1
ATOM 3953 O O . ILE B 1 243 ? -3.977 -9.398 13.711 1 79 243 ILE B O 1
ATOM 3957 N N . THR B 1 244 ? -4.977 -10.227 11.883 1 72 244 THR B N 1
ATOM 3958 C CA . THR B 1 244 ? -4.926 -8.938 11.203 1 72 244 THR B CA 1
ATOM 3959 C C . THR B 1 244 ? -5.785 -7.91 11.938 1 72 244 THR B C 1
ATOM 3961 O O . THR B 1 244 ? -5.422 -6.734 12.016 1 72 244 THR B O 1
ATOM 3964 N N . PHE B 1 245 ? -6.879 -8.344 12.469 1 71.81 245 PHE B N 1
ATOM 3965 C CA . PHE B 1 245 ? -7.742 -7.465 13.25 1 71.81 245 PHE B CA 1
ATOM 3966 C C . PHE B 1 245 ? -7.027 -6.977 14.508 1 71.81 245 PHE B C 1
ATOM 3968 O O . PHE B 1 245 ? -7.133 -5.805 14.867 1 71.81 245 PHE B O 1
ATOM 3975 N N . ILE B 1 246 ? -6.391 -7.832 15.125 1 76.81 246 ILE B N 1
ATOM 3976 C CA . ILE B 1 246 ? -5.656 -7.484 16.344 1 76.81 246 ILE B CA 1
ATOM 3977 C C . ILE B 1 246 ? -4.566 -6.469 16.016 1 76.81 246 ILE B C 1
ATOM 3979 O O . ILE B 1 246 ? -4.398 -5.477 16.734 1 76.81 246 ILE B O 1
ATOM 3983 N N . ILE B 1 247 ? -3.928 -6.652 14.945 1 71.19 247 ILE B N 1
ATOM 3984 C CA . ILE B 1 247 ? -2.873 -5.73 14.531 1 71.19 247 ILE B CA 1
ATOM 3985 C C . ILE B 1 247 ? -3.475 -4.363 14.227 1 71.19 247 ILE B C 1
ATOM 3987 O O . ILE B 1 247 ? -2.945 -3.336 14.656 1 71.19 247 ILE B O 1
ATOM 3991 N N . ALA B 1 248 ? -4.586 -4.398 13.531 1 66.81 248 ALA B N 1
ATOM 3992 C CA . ALA B 1 248 ? -5.262 -3.15 13.188 1 66.81 248 ALA B CA 1
ATOM 3993 C C . ALA B 1 248 ? -5.75 -2.432 14.438 1 66.81 248 ALA B C 1
ATOM 3995 O O . ALA B 1 248 ? -5.602 -1.213 14.562 1 66.81 248 ALA B O 1
ATOM 3996 N N . ALA B 1 249 ? -6.297 -3.158 15.352 1 70.94 249 ALA B N 1
ATOM 3997 C CA . ALA B 1 249 ? -6.828 -2.594 16.594 1 70.94 249 ALA B CA 1
ATOM 3998 C C . ALA B 1 249 ? -5.715 -1.979 17.438 1 70.94 249 ALA B C 1
ATOM 4000 O O . ALA B 1 249 ? -5.879 -0.89 18 1 70.94 249 ALA B O 1
ATOM 4001 N N . VAL B 1 250 ? -4.676 -2.65 17.516 1 71.12 250 VAL B N 1
ATOM 4002 C CA . VAL B 1 250 ? -3.541 -2.162 18.297 1 71.12 250 VAL B CA 1
ATOM 4003 C C . VAL B 1 250 ? -2.99 -0.888 17.672 1 71.12 250 VAL B C 1
ATOM 4005 O O . VAL B 1 250 ? -2.672 0.075 18.375 1 71.12 250 VAL B O 1
ATOM 4008 N N . THR B 1 251 ? -2.947 -0.89 16.422 1 64.69 251 THR B N 1
ATOM 4009 C CA . THR B 1 251 ? -2.422 0.272 15.719 1 64.69 251 THR B CA 1
ATOM 4010 C C . THR B 1 251 ? -3.342 1.477 15.898 1 64.69 251 THR B C 1
ATOM 4012 O O . THR B 1 251 ? -2.873 2.598 16.109 1 64.69 251 THR B O 1
ATOM 4015 N N . LEU B 1 252 ? -4.641 1.242 15.805 1 64.88 252 LEU B N 1
ATOM 4016 C CA . LEU B 1 252 ? -5.605 2.318 16 1 64.88 252 LEU B CA 1
ATOM 4017 C C . LEU B 1 252 ? -5.527 2.875 17.422 1 64.88 252 LEU B C 1
ATOM 4019 O O . LEU B 1 252 ? -5.676 4.082 17.625 1 64.88 252 LEU B O 1
ATOM 4023 N N . HIS B 1 253 ? -5.262 2.006 18.266 1 71.56 253 HIS B N 1
ATOM 4024 C CA . HIS B 1 253 ? -5.133 2.43 19.656 1 71.56 253 HIS B CA 1
ATOM 4025 C C . HIS B 1 253 ? -3.887 3.285 19.859 1 71.56 253 HIS B C 1
ATOM 4027 O O . HIS B 1 253 ? -3.912 4.258 20.625 1 71.56 253 HIS B O 1
ATOM 4033 N N . LEU B 1 254 ? -2.895 2.879 19.188 1 71.19 254 LEU B N 1
ATOM 4034 C CA . LEU B 1 254 ? -1.641 3.617 19.312 1 71.19 254 LEU B CA 1
ATOM 4035 C C . LEU B 1 254 ? -1.755 4.988 18.656 1 71.19 254 LEU B C 1
ATOM 4037 O O . LEU B 1 254 ? -1.158 5.961 19.125 1 71.19 254 LEU B O 1
ATOM 4041 N N . LYS B 1 255 ? -2.457 4.973 17.562 1 69.69 255 LYS B N 1
ATOM 4042 C CA . LYS B 1 255 ? -2.701 6.246 16.875 1 69.69 255 LYS B CA 1
ATOM 4043 C C . LYS B 1 255 ? -3.391 7.238 17.812 1 69.69 255 LYS B C 1
ATOM 4045 O O . LYS B 1 255 ? -3.035 8.422 17.844 1 69.69 255 LYS B O 1
ATOM 4050 N N . LYS B 1 256 ? -4.328 6.816 18.562 1 66.31 256 LYS B N 1
ATOM 4051 C CA . LYS B 1 256 ? -5.086 7.66 19.469 1 66.31 256 LYS B CA 1
ATOM 4052 C C . LYS B 1 256 ? -4.203 8.18 20.609 1 66.31 256 LYS B C 1
ATOM 4054 O O . LYS B 1 256 ? -4.324 9.336 21.016 1 66.31 256 LYS B O 1
ATOM 4059 N N . ARG B 1 257 ? -3.314 7.348 20.906 1 61.78 257 ARG B N 1
ATOM 4060 C CA . ARG B 1 257 ? -2.445 7.73 22.016 1 61.78 257 ARG B CA 1
ATOM 4061 C C . ARG B 1 257 ? -1.443 8.797 21.578 1 61.78 257 ARG B C 1
ATOM 4063 O O . ARG B 1 257 ? -1.107 9.688 22.359 1 61.78 257 ARG B O 1
ATOM 4070 N N . GLY B 1 258 ? -0.942 8.641 20.406 1 59.72 258 GLY B N 1
ATOM 4071 C CA . GLY B 1 258 ? -0.006 9.633 19.906 1 59.72 258 GLY B CA 1
ATOM 4072 C C . GLY B 1 258 ? -0.625 11.016 19.766 1 59.72 258 GLY B C 1
ATOM 4073 O O . GLY B 1 258 ? 0.031 12.023 20.016 1 59.72 258 GLY B O 1
ATOM 4074 N N . ARG B 1 259 ? -1.837 11.078 19.438 1 57.5 259 ARG B N 1
ATOM 4075 C CA . ARG B 1 259 ? -2.525 12.359 19.297 1 57.5 259 ARG B CA 1
ATOM 4076 C C . ARG B 1 259 ? -2.742 13.016 20.656 1 57.5 259 ARG B C 1
ATOM 4078 O O . ARG B 1 259 ? -2.652 14.242 20.781 1 57.5 259 ARG B O 1
ATOM 4085 N N . LYS B 1 260 ? -3.025 12.234 21.625 1 51.16 260 LYS B N 1
ATOM 4086 C CA . LYS B 1 260 ? -3.256 12.789 22.969 1 51.16 260 LYS B CA 1
ATOM 4087 C C . LYS B 1 260 ? -1.971 13.367 23.547 1 51.16 260 LYS B C 1
ATOM 4089 O O . LYS B 1 260 ? -2.008 14.367 24.266 1 51.16 260 LYS B O 1
ATOM 4094 N N . ALA B 1 261 ? -0.929 12.797 23.172 1 46.28 261 ALA B N 1
ATOM 4095 C CA . ALA B 1 261 ? 0.34 13.266 23.734 1 46.28 261 ALA B CA 1
ATOM 4096 C C . ALA B 1 261 ? 0.69 14.656 23.203 1 46.28 261 ALA B C 1
ATOM 4098 O O . ALA B 1 261 ? 1.339 15.438 23.906 1 46.28 261 ALA B O 1
ATOM 4099 N N . VAL B 1 262 ? 0.262 14.922 22.016 1 47.59 262 VAL B N 1
ATOM 4100 C CA . VAL B 1 262 ? 0.581 16.219 21.422 1 47.59 262 VAL B CA 1
ATOM 4101 C C . VAL B 1 262 ? -0.395 17.281 21.938 1 47.59 262 VAL B C 1
ATOM 4103 O O . VAL B 1 262 ? -0.033 18.438 22.078 1 47.59 262 VAL B O 1
ATOM 4106 N N . ARG B 1 263 ? -1.62 16.906 22.234 1 42.88 263 ARG B N 1
ATOM 4107 C CA . ARG B 1 263 ? -2.506 17.922 22.797 1 42.88 263 ARG B CA 1
ATOM 4108 C C . ARG B 1 263 ? -2.125 18.25 24.234 1 42.88 263 ARG B C 1
ATOM 4110 O O . ARG B 1 263 ? -1.832 17.344 25.016 1 42.88 263 ARG B O 1
#

Foldseek 3Di:
DPPCVVVVVVVVVVVCCVVCVVVVVLLVLLQADDPPDPDRPDRPCVLVVVQVVDPVNVLQAVLLVCLLPLLLVVLLVVLLVVVLCCVQPNVVCVVVLLVQLCCCVVPDDLRLQVVLCVPQCVPPDPSNPLSVVSSVSLNNNLSNLQNVLQVVQCVVVVVNVQLVVVVVVPDDSVCSCVVPVVLLSQLSSLVSSLVSSVVSSCDDNNCCRSVPPNRHHLNRVLVVCCVPPVNSSSSSSVVSVVVNVVSVVVSVVSNVVSVVVVD/DPPCVVVVVVVVVVVCCVVCVVVVVLLVLLQADDPPDPDRHDRPCVLVVVQVVDPVNVLQAVLLVCLQPLLLVVLLVVLLVVCLCCVQPNVVCVVVLLVQLCCCVVPDDLRLQVVLCVPQCVPPDPSNPLSVSSSVSLNNNLSNLQNVLQVVLCVVVVLVVQLVVVVVVPDDSVCSCVVPVVLLSQLSSLVSSLVSSVVSSCDDNNCCRRVPPNRHHLNRVLVVCCVPPVNSSSSSSNVSVVVNVVSVVVSVVSNVVSVVVVD

InterPro domains:
  IPR000515 ABC transporter type 1, transmembrane domain MetI-like [PF00528] (79-251)
  IPR000515 ABC transporter type 1, transmembrane domain MetI-like [PS50928] (61-251)
  IPR000515 ABC transporter type 1, transmembrane domain MetI-like [cd06261] (61-247)
  IPR035906 MetI-like superfamily [G3DSA:1.10.3720.10] (8-259)
  IPR035906 MetI-like superfamily [SSF161098] (9-259)

Organism: NCBI:txid40520

Solvent-accessible surface area (backbone atoms only — not comparable to full-atom values): 26648 Å² total; per-residue (Å²): 140,75,70,72,66,59,44,40,53,42,50,52,46,48,54,45,46,63,58,42,43,24,50,53,49,41,48,52,49,31,45,26,61,51,74,84,70,99,64,72,51,56,72,39,64,59,48,51,54,53,46,75,66,31,66,66,51,55,49,13,52,53,44,39,50,49,63,37,49,53,22,50,53,53,39,47,52,48,47,51,50,36,49,49,39,18,70,76,73,36,58,79,52,41,61,55,52,52,50,62,32,48,49,32,54,34,46,37,38,62,57,44,36,50,30,47,49,68,59,29,67,78,39,88,45,80,72,42,38,46,64,56,43,48,40,50,51,49,25,44,55,37,32,37,50,40,46,50,24,43,49,39,28,38,51,45,65,37,50,67,61,51,42,50,52,33,41,73,76,70,44,51,69,68,53,25,42,63,69,49,46,44,60,66,28,44,27,27,47,44,52,21,48,50,55,41,41,34,56,53,62,25,45,47,64,50,49,44,67,54,36,46,84,79,56,49,34,51,44,49,51,37,57,54,31,45,74,75,33,58,60,51,20,28,35,47,49,45,52,52,35,51,52,33,41,51,53,52,51,53,42,54,52,47,35,54,50,36,53,54,69,73,97,140,77,71,72,65,60,44,41,54,42,48,51,47,48,54,44,45,64,58,43,42,25,49,52,49,42,49,53,48,33,45,26,58,50,75,80,71,100,64,71,51,56,72,38,65,59,47,51,53,54,45,76,66,31,65,68,50,54,49,12,51,52,44,39,50,49,65,37,48,52,23,50,53,53,40,49,53,47,47,52,48,36,48,49,41,18,70,76,73,36,60,80,50,42,62,54,51,51,51,62,33,48,48,32,56,35,46,38,39,62,57,45,36,49,28,48,48,70,57,29,68,78,39,90,46,82,72,42,37,46,63,57,43,48,40,50,51,49,26,45,56,36,30,40,49,41,46,50,24,44,52,39,28,39,51,45,65,38,49,67,60,50,42,51,54,33,39,73,76,70,44,51,70,68,52,25,42,63,69,50,47,47,62,66,27,45,27,28,47,45,54,20,47,50,55,41,41,35,56,53,60,24,45,47,65,48,51,43,67,55,37,47,83,79,55,48,34,51,45,48,49,36,57,53,32,46,74,77,34,60,62,51,21,29,34,48,48,45,51,52,35,51,53,34,41,51,52,51,52,52,41,54,51,45,35,54,51,34,53,52,69,73,99